Protein AF-0000000085037530 (afdb_homodimer)

InterPro domains:
  IPR004305 Thiaminase-2/PQQC [PF03070] (9-210)
  IPR016084 Haem oxygenase-like, multi-helical [G3DSA:1.20.910.10] (1-217)
  IPR016084 Haem oxygenase-like, multi-helical [SSF48613] (1-209)
  IPR027574 Thiaminase II [TIGR04306] (11-210)
  IPR050967 Thiamine Salvage Pathway TenA [PTHR43198] (5-213)

Structure (mmCIF, N/CA/C/O backbone):
data_AF-0000000085037530-model_v1
#
loop_
_entity.id
_entity.type
_entity.pdbx_description
1 polymer 'Aminopyrimidine aminohydrolase'
#
loop_
_atom_site.group_PDB
_atom_site.id
_atom_site.type_symbol
_atom_site.label_atom_id
_atom_site.label_alt_id
_atom_site.label_comp_id
_atom_site.label_asym_id
_atom_site.label_entity_id
_atom_site.label_seq_id
_atom_site.pdbx_PDB_ins_code
_atom_site.Cartn_x
_atom_site.Cartn_y
_atom_site.Cartn_z
_atom_site.occupancy
_atom_site.B_iso_or_equiv
_atom_site.auth_seq_id
_atom_site.auth_comp_id
_atom_site.auth_asym_id
_atom_site.auth_atom_id
_atom_site.pdbx_PDB_model_num
ATOM 1 N N . MET A 1 1 ? 1.239 -7.113 -28.234 1 93.56 1 MET A N 1
ATOM 2 C CA . MET A 1 1 ? 0.188 -7.316 -27.234 1 93.56 1 MET A CA 1
ATOM 3 C C . MET A 1 1 ? 0.595 -6.734 -25.891 1 93.56 1 MET A C 1
ATOM 5 O O . MET A 1 1 ? 1.781 -6.52 -25.625 1 93.56 1 MET A O 1
ATOM 9 N N . PHE A 1 2 ? -0.36 -6.344 -25.109 1 98.31 2 PHE A N 1
ATOM 10 C CA . PHE A 1 2 ? -0.114 -5.785 -23.797 1 98.31 2 PHE A CA 1
ATOM 11 C C . PHE A 1 2 ? 0.847 -6.668 -23 1 98.31 2 PHE A C 1
ATOM 13 O O . PHE A 1 2 ? 1.796 -6.172 -22.391 1 98.31 2 PHE A O 1
ATOM 20 N N . THR A 1 3 ? 0.614 -7.93 -23.016 1 98.31 3 THR A N 1
ATOM 21 C CA . THR A 1 3 ? 1.408 -8.836 -22.188 1 98.31 3 THR A CA 1
ATOM 22 C C . THR A 1 3 ? 2.861 -8.859 -22.656 1 98.31 3 THR A C 1
ATOM 24 O O . THR A 1 3 ? 3.777 -9.023 -21.844 1 98.31 3 THR A O 1
ATOM 27 N N . ASP A 1 4 ? 3.158 -8.727 -23.938 1 98.06 4 ASP A N 1
ATOM 28 C CA . ASP A 1 4 ? 4.523 -8.617 -24.438 1 98.06 4 ASP A CA 1
ATOM 29 C C . ASP A 1 4 ? 5.211 -7.367 -23.891 1 98.06 4 ASP A C 1
ATOM 31 O O . ASP A 1 4 ? 6.363 -7.43 -23.453 1 98.06 4 ASP A O 1
ATOM 35 N N . GLN A 1 5 ? 4.543 -6.324 -23.922 1 98.25 5 GLN A N 1
ATOM 36 C CA . GLN A 1 5 ? 5.07 -5.062 -23.406 1 98.25 5 GLN A CA 1
ATOM 37 C C . GLN A 1 5 ? 5.324 -5.145 -21.906 1 98.25 5 GLN A C 1
ATOM 39 O O . GLN A 1 5 ? 6.355 -4.668 -21.422 1 98.25 5 GLN A O 1
ATOM 44 N N . ALA A 1 6 ? 4.359 -5.73 -21.25 1 98.44 6 ALA A N 1
ATOM 45 C CA . ALA A 1 6 ? 4.449 -5.848 -19.797 1 98.44 6 ALA A CA 1
ATOM 46 C C . ALA A 1 6 ? 5.656 -6.691 -19.391 1 98.44 6 ALA A C 1
ATOM 48 O O . ALA A 1 6 ? 6.418 -6.301 -18.5 1 98.44 6 ALA A O 1
ATOM 49 N N . HIS A 1 7 ? 5.801 -7.812 -20.016 1 97.69 7 HIS A N 1
ATOM 50 C CA . HIS A 1 7 ? 6.926 -8.688 -19.703 1 97.69 7 HIS A CA 1
ATOM 51 C C . HIS A 1 7 ? 8.258 -8.008 -20 1 97.69 7 HIS A C 1
ATOM 53 O O . HIS A 1 7 ? 9.195 -8.102 -19.219 1 97.69 7 HIS A O 1
ATOM 59 N N . THR A 1 8 ? 8.359 -7.301 -21.094 1 97.69 8 THR A N 1
ATOM 60 C CA . THR A 1 8 ? 9.57 -6.59 -21.5 1 97.69 8 THR A CA 1
ATOM 61 C C . THR A 1 8 ? 9.891 -5.48 -20.5 1 97.69 8 THR A C 1
ATOM 63 O O . THR A 1 8 ? 11.055 -5.281 -20.141 1 97.69 8 THR A O 1
ATOM 66 N N . ALA A 1 9 ? 8.891 -4.871 -20 1 96.75 9 ALA A N 1
ATOM 67 C CA . ALA A 1 9 ? 9.062 -3.713 -19.141 1 96.75 9 ALA A CA 1
ATOM 68 C C . ALA A 1 9 ? 9.508 -4.137 -17.734 1 96.75 9 ALA A C 1
ATOM 70 O O . ALA A 1 9 ? 9.961 -3.311 -16.938 1 96.75 9 ALA A O 1
ATOM 71 N N . THR A 1 10 ? 9.406 -5.414 -17.391 1 97.81 10 THR A N 1
ATOM 72 C CA . THR A 1 10 ? 9.648 -5.832 -16.016 1 97.81 10 THR A CA 1
ATOM 73 C C . THR A 1 10 ? 10.727 -6.906 -15.953 1 97.81 10 THR A C 1
ATOM 75 O O . THR A 1 10 ? 10.758 -7.711 -15.016 1 97.81 10 THR A O 1
ATOM 78 N N . GLN A 1 11 ? 11.586 -6.949 -16.906 1 96.81 11 GLN A N 1
ATOM 79 C CA . GLN A 1 11 ? 12.625 -7.977 -16.984 1 96.81 11 GLN A CA 1
ATOM 80 C C . GLN A 1 11 ? 13.547 -7.914 -15.766 1 96.81 11 GLN A C 1
ATOM 82 O O . GLN A 1 11 ? 13.961 -8.953 -15.242 1 96.81 11 GLN A O 1
ATOM 87 N N . LYS A 1 12 ? 13.867 -6.746 -15.328 1 96.75 12 LYS A N 1
ATOM 88 C CA . LYS A 1 12 ? 14.789 -6.59 -14.203 1 96.75 12 LYS A CA 1
ATOM 89 C C . LYS A 1 12 ? 14.18 -7.148 -12.914 1 96.75 12 LYS A C 1
ATOM 91 O O . LYS A 1 12 ? 14.82 -7.941 -12.219 1 96.75 12 LYS A O 1
ATOM 96 N N . SER A 1 13 ? 12.969 -6.684 -12.602 1 97.5 13 SER A N 1
ATOM 97 C CA . SER A 1 13 ? 12.312 -7.184 -11.398 1 97.5 13 SER A CA 1
ATOM 98 C C . SER A 1 13 ? 12 -8.672 -11.516 1 97.5 13 SER A C 1
ATOM 100 O O . SER A 1 13 ? 12.062 -9.406 -10.523 1 97.5 13 SER A O 1
ATOM 102 N N . TRP A 1 14 ? 11.68 -9.102 -12.703 1 97.25 14 TRP A N 1
ATOM 103 C CA . TRP A 1 14 ? 11.406 -10.516 -12.961 1 97.25 14 TRP A CA 1
ATOM 104 C C . TRP A 1 14 ? 12.625 -11.375 -12.656 1 97.25 14 TRP A C 1
ATOM 106 O O . TRP A 1 14 ? 12.531 -12.359 -11.922 1 97.25 14 TRP A O 1
ATOM 116 N N . ALA A 1 15 ? 13.727 -10.977 -13.18 1 97.62 15 ALA A N 1
ATOM 117 C CA . ALA A 1 15 ? 14.977 -11.695 -12.953 1 97.62 15 ALA A CA 1
ATOM 118 C C . ALA A 1 15 ? 15.367 -11.656 -11.477 1 97.62 15 ALA A C 1
ATOM 120 O O . ALA A 1 15 ? 15.828 -12.664 -10.922 1 97.62 15 ALA A O 1
ATOM 121 N N . ALA A 1 16 ? 15.211 -10.484 -10.867 1 98.25 16 ALA A N 1
ATOM 122 C CA . ALA A 1 16 ? 15.523 -10.344 -9.445 1 98.25 16 ALA A CA 1
ATOM 123 C C . ALA A 1 16 ? 14.672 -11.289 -8.602 1 98.25 16 ALA A C 1
ATOM 125 O O . ALA A 1 16 ? 15.156 -11.875 -7.629 1 98.25 16 ALA A O 1
ATOM 126 N N . SER A 1 17 ? 13.438 -11.422 -8.969 1 98.19 17 SER A N 1
ATOM 127 C CA . SER A 1 17 ? 12.555 -12.336 -8.242 1 98.19 17 SER A CA 1
ATOM 128 C C . SER A 1 17 ? 12.977 -13.781 -8.43 1 98.19 17 SER A C 1
ATOM 130 O O . SER A 1 17 ? 13.062 -14.539 -7.457 1 98.19 17 SER A O 1
ATOM 132 N N . LYS A 1 18 ? 13.242 -14.18 -9.641 1 97.12 18 LYS A N 1
ATOM 133 C CA . LYS A 1 18 ? 13.609 -15.562 -9.945 1 97.12 18 LYS A CA 1
ATOM 134 C C . LYS A 1 18 ? 14.898 -15.961 -9.242 1 97.12 18 LYS A C 1
ATOM 136 O O . LYS A 1 18 ? 15.07 -17.125 -8.852 1 97.12 18 LYS A O 1
ATOM 141 N N . HIS A 1 19 ? 15.758 -14.984 -9.023 1 97.19 19 HIS A N 1
ATOM 142 C CA . HIS A 1 19 ? 17.062 -15.273 -8.445 1 97.19 19 HIS A CA 1
ATOM 143 C C . HIS A 1 19 ? 17.156 -14.758 -7.012 1 97.19 19 HIS A C 1
ATOM 145 O O . HIS A 1 19 ? 18.25 -14.641 -6.461 1 97.19 19 HIS A O 1
ATOM 151 N N . HIS A 1 20 ? 16.031 -14.359 -6.5 1 98.38 20 HIS A N 1
ATOM 152 C CA . HIS A 1 20 ? 16.016 -13.852 -5.137 1 98.38 20 HIS A CA 1
ATOM 153 C C . HIS A 1 20 ? 16.578 -14.875 -4.156 1 98.38 20 HIS A C 1
ATOM 155 O O . HIS A 1 20 ? 16.359 -16.078 -4.32 1 98.38 20 HIS A O 1
ATOM 161 N N . PRO A 1 21 ? 17.219 -14.445 -3.045 1 98.56 21 PRO A N 1
ATOM 162 C CA . PRO A 1 21 ? 17.797 -15.367 -2.057 1 98.56 21 PRO A CA 1
ATOM 163 C C . PRO A 1 21 ? 16.75 -16.344 -1.491 1 98.56 21 PRO A C 1
ATOM 165 O O . PRO A 1 21 ? 17.078 -17.5 -1.208 1 98.56 21 PRO A O 1
ATOM 168 N N . PHE A 1 22 ? 15.562 -15.906 -1.323 1 98.69 22 PHE A N 1
ATOM 169 C CA . PHE A 1 22 ? 14.508 -16.797 -0.841 1 98.69 22 PHE A CA 1
ATOM 170 C C . PHE A 1 22 ? 14.352 -18 -1.76 1 98.69 22 PHE A C 1
ATOM 172 O O . PHE A 1 22 ? 14.297 -19.141 -1.293 1 98.69 22 PHE A O 1
ATOM 179 N N . ILE A 1 23 ? 14.25 -17.734 -3.064 1 98.25 23 ILE A N 1
ATOM 180 C CA . ILE A 1 23 ? 14.062 -18.781 -4.066 1 98.25 23 ILE A CA 1
ATOM 181 C C . ILE A 1 23 ? 15.297 -19.672 -4.117 1 98.25 23 ILE A C 1
ATOM 183 O O . ILE A 1 23 ? 15.18 -20.891 -4.172 1 98.25 23 ILE A O 1
ATOM 187 N N . GLN A 1 24 ? 16.453 -19.062 -4.078 1 98.19 24 GLN A N 1
ATOM 188 C CA . GLN A 1 24 ? 17.688 -19.828 -4.117 1 98.19 24 GLN A CA 1
ATOM 189 C C . GLN A 1 24 ? 17.812 -20.75 -2.91 1 98.19 24 GLN A C 1
ATOM 191 O O . GLN A 1 24 ? 18.219 -21.906 -3.049 1 98.19 24 GLN A O 1
ATOM 196 N N . GLN A 1 25 ? 17.516 -20.203 -1.742 1 98.62 25 GLN A N 1
ATOM 197 C CA . GLN A 1 25 ? 17.594 -21 -0.522 1 98.62 25 GLN A CA 1
ATOM 198 C C . GLN A 1 25 ? 16.547 -22.109 -0.512 1 98.62 25 GLN A C 1
ATOM 200 O O . GLN A 1 25 ? 16.797 -23.203 0.002 1 98.62 25 GLN A O 1
ATOM 205 N N . LEU A 1 26 ? 15.359 -21.766 -1.024 1 98.19 26 LEU A N 1
ATOM 206 C CA . LEU A 1 26 ? 14.312 -22.781 -1.14 1 98.19 26 LEU A CA 1
ATOM 207 C C . LEU A 1 26 ? 14.789 -23.953 -1.993 1 98.19 26 LEU A C 1
ATOM 209 O O . LEU A 1 26 ? 14.672 -25.109 -1.581 1 98.19 26 LEU A O 1
ATOM 213 N N . GLN A 1 27 ? 15.328 -23.688 -3.131 1 97.56 27 GLN A N 1
ATOM 214 C CA . GLN A 1 27 ? 15.805 -24.719 -4.047 1 97.56 27 GLN A CA 1
ATOM 215 C C . GLN A 1 27 ? 16.953 -25.516 -3.438 1 97.56 27 GLN A C 1
ATOM 217 O O . GLN A 1 27 ? 17 -26.734 -3.545 1 97.56 27 GLN A O 1
ATOM 222 N N . ALA A 1 28 ? 17.875 -24.812 -2.795 1 98.06 28 ALA A N 1
ATOM 223 C CA . ALA A 1 28 ? 19.062 -25.422 -2.217 1 98.06 28 ALA A CA 1
ATOM 224 C C . ALA A 1 28 ? 18.719 -26.234 -0.967 1 98.06 28 ALA A C 1
ATOM 226 O O . ALA A 1 28 ? 19.516 -27.047 -0.504 1 98.06 28 ALA A O 1
ATOM 227 N N . GLY A 1 29 ? 17.547 -25.969 -0.461 1 98.25 29 GLY A N 1
ATOM 228 C CA . GLY A 1 29 ? 17.125 -26.641 0.75 1 98.25 29 GLY A CA 1
ATOM 229 C C . GLY A 1 29 ? 17.688 -26.016 2.014 1 98.25 29 GLY A C 1
ATOM 230 O O . GLY A 1 29 ? 17.719 -26.656 3.066 1 98.25 29 GLY A O 1
ATOM 231 N N . THR A 1 30 ? 18.125 -24.75 1.91 1 98.62 30 THR A N 1
ATOM 232 C CA . THR A 1 30 ? 18.766 -24.094 3.049 1 98.62 30 THR A CA 1
ATOM 233 C C . THR A 1 30 ? 17.859 -23.031 3.654 1 98.62 30 THR A C 1
ATOM 235 O O . THR A 1 30 ? 18.188 -22.438 4.68 1 98.62 30 THR A O 1
ATOM 238 N N . LEU A 1 31 ? 16.688 -22.797 3.084 1 98.56 31 LEU A N 1
ATOM 239 C CA . LEU A 1 31 ? 15.734 -21.844 3.643 1 98.56 31 LEU A CA 1
ATOM 240 C C . LEU A 1 31 ? 15.242 -22.312 5.008 1 98.56 31 LEU A C 1
ATOM 242 O O . LEU A 1 31 ? 14.719 -23.422 5.137 1 98.56 31 LEU A O 1
ATOM 246 N N . PRO A 1 32 ? 15.477 -21.484 6.031 1 98.38 32 PRO A N 1
ATOM 247 C CA . PRO A 1 32 ? 14.953 -21.906 7.332 1 98.38 32 PRO A CA 1
ATOM 248 C C . PRO A 1 32 ? 13.453 -22.203 7.301 1 98.38 32 PRO A C 1
ATOM 250 O O . PRO A 1 32 ? 12.688 -21.469 6.68 1 98.38 32 PRO A O 1
ATOM 253 N N . LEU A 1 33 ? 13.023 -23.203 7.992 1 97.31 33 LEU A N 1
ATOM 254 C CA . LEU A 1 33 ? 11.617 -23.609 8.016 1 97.31 33 LEU A CA 1
ATOM 255 C C . LEU A 1 33 ? 10.75 -22.484 8.594 1 97.31 33 LEU A C 1
ATOM 257 O O . LEU A 1 33 ? 9.609 -22.297 8.156 1 97.31 33 LEU A O 1
ATOM 261 N N . ALA A 1 34 ? 11.305 -21.812 9.57 1 97.56 34 ALA A N 1
ATOM 262 C CA . ALA A 1 34 ?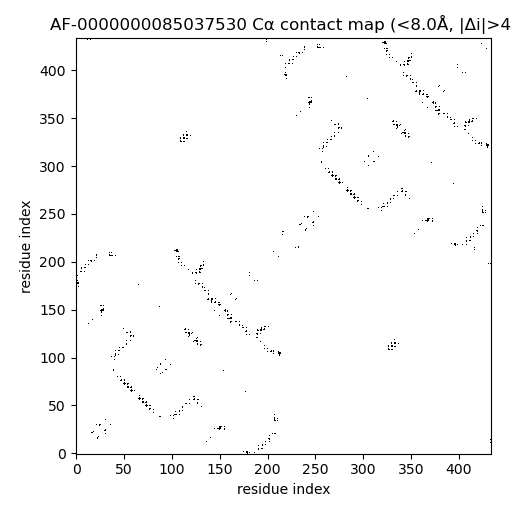 10.57 -20.703 10.18 1 97.56 34 ALA A CA 1
ATOM 263 C C . ALA A 1 34 ? 10.234 -19.625 9.148 1 97.56 34 ALA A C 1
ATOM 265 O O . ALA A 1 34 ? 9.164 -19.016 9.203 1 97.56 34 ALA A O 1
ATOM 266 N N . THR A 1 35 ? 11.117 -19.375 8.242 1 98.44 35 THR A N 1
ATOM 267 C CA . THR A 1 35 ? 10.898 -18.391 7.188 1 98.44 35 THR A CA 1
ATOM 268 C C . THR A 1 35 ? 9.852 -18.875 6.191 1 98.44 35 THR A C 1
ATOM 270 O O . THR A 1 35 ? 8.984 -18.109 5.762 1 98.44 35 THR A O 1
ATOM 273 N N . PHE A 1 36 ? 9.953 -20.156 5.898 1 98.06 36 PHE A N 1
ATOM 274 C CA . PHE A 1 36 ? 8.969 -20.734 4.992 1 98.06 36 PHE A CA 1
ATOM 275 C C . PHE A 1 36 ? 7.574 -20.688 5.602 1 98.06 36 PHE A C 1
ATOM 277 O O . PHE A 1 36 ? 6.602 -20.359 4.918 1 98.06 36 PHE A O 1
ATOM 284 N N . ARG A 1 37 ? 7.492 -21.016 6.855 1 97.12 37 ARG A N 1
ATOM 285 C CA . ARG A 1 37 ? 6.227 -20.938 7.574 1 97.12 37 ARG A CA 1
ATOM 286 C C . ARG A 1 37 ? 5.656 -19.516 7.523 1 97.12 37 ARG A C 1
ATOM 288 O O . ARG A 1 37 ? 4.473 -19.328 7.238 1 97.12 37 ARG A O 1
ATOM 295 N N . TYR A 1 38 ? 6.512 -18.578 7.82 1 98 38 TYR A N 1
ATOM 296 C CA . TYR A 1 38 ? 6.113 -17.188 7.777 1 98 38 TYR A CA 1
ATOM 297 C C . TYR A 1 38 ? 5.594 -16.812 6.391 1 98 38 TYR A C 1
ATOM 299 O O . TYR A 1 38 ? 4.543 -16.172 6.266 1 98 38 TYR A O 1
ATOM 307 N N . TYR A 1 39 ? 6.316 -17.25 5.375 1 98 39 TYR A N 1
ATOM 308 C CA . TYR A 1 39 ? 5.918 -16.984 3.996 1 98 39 TYR A CA 1
ATOM 309 C C . TYR A 1 39 ? 4.535 -17.562 3.713 1 98 39 TYR A C 1
ATOM 311 O O . TYR A 1 39 ? 3.684 -16.875 3.133 1 98 39 TYR A O 1
ATOM 319 N N . LEU A 1 40 ? 4.297 -18.734 4.113 1 97.12 40 LEU A N 1
ATOM 320 C CA . LEU A 1 40 ? 3.025 -19.406 3.842 1 97.12 40 LEU A CA 1
ATOM 321 C C . LEU A 1 40 ? 1.872 -18.672 4.52 1 97.12 40 LEU A C 1
ATOM 323 O O . LEU A 1 40 ? 0.786 -18.547 3.947 1 97.12 40 LEU A O 1
ATOM 327 N N . ILE A 1 41 ? 2.094 -18.25 5.742 1 97.19 41 ILE A N 1
ATOM 328 C CA . ILE A 1 41 ? 1.067 -17.5 6.457 1 97.19 41 ILE A CA 1
ATOM 329 C C . ILE A 1 41 ? 0.755 -16.203 5.707 1 97.19 41 ILE A C 1
ATOM 331 O O . ILE A 1 41 ? -0.413 -15.867 5.508 1 97.19 41 ILE A O 1
ATOM 335 N N . GLN A 1 42 ? 1.792 -15.484 5.262 1 97.88 42 GLN A N 1
ATOM 336 C CA . GLN A 1 42 ? 1.583 -14.25 4.516 1 97.88 42 GLN A CA 1
ATOM 337 C C . GLN A 1 42 ? 0.91 -14.523 3.174 1 97.88 42 GLN A C 1
ATOM 339 O O . GLN A 1 42 ? 0.051 -13.75 2.734 1 97.88 42 GLN A O 1
ATOM 344 N N . ASP A 1 43 ? 1.313 -15.617 2.529 1 96.5 43 ASP A N 1
ATOM 345 C CA . ASP A 1 43 ? 0.702 -16 1.261 1 96.5 43 ASP A CA 1
ATOM 346 C C . ASP A 1 43 ? -0.784 -16.312 1.437 1 96.5 43 ASP A C 1
ATOM 348 O O . ASP A 1 43 ? -1.594 -16 0.56 1 96.5 43 ASP A O 1
ATOM 352 N N . HIS A 1 44 ? -1.086 -16.875 2.535 1 95.31 44 HIS A N 1
ATOM 353 C CA . HIS A 1 44 ? -2.48 -17.141 2.877 1 95.31 44 HIS A CA 1
ATOM 354 C C . HIS A 1 44 ? -3.279 -15.836 2.939 1 95.31 44 HIS A C 1
ATOM 356 O O . HIS A 1 44 ? -4.355 -15.734 2.344 1 95.31 44 HIS A O 1
ATOM 362 N N . TYR A 1 45 ? -2.787 -14.844 3.617 1 96.56 45 TYR A N 1
ATOM 363 C CA . TYR A 1 45 ? -3.461 -13.555 3.703 1 96.56 45 TYR A CA 1
ATOM 364 C C . TYR A 1 45 ? -3.555 -12.898 2.33 1 96.56 45 TYR A C 1
ATOM 366 O O . TYR A 1 45 ? -4.598 -12.344 1.972 1 96.56 45 TYR A O 1
ATOM 374 N N . TYR A 1 46 ? -2.496 -12.984 1.602 1 97.31 46 TYR A N 1
ATOM 375 C CA . TYR A 1 46 ? -2.459 -12.398 0.266 1 97.31 46 TYR A CA 1
ATOM 376 C C . TYR A 1 46 ? -3.529 -13.016 -0.628 1 97.31 46 TYR A C 1
ATOM 378 O O . TYR A 1 46 ? -4.27 -12.297 -1.305 1 97.31 46 TYR A O 1
ATOM 386 N N . LEU A 1 47 ? -3.65 -14.32 -0.653 1 96.06 47 LEU A N 1
ATOM 387 C CA . LEU A 1 47 ? -4.543 -15.023 -1.563 1 96.06 47 LEU A CA 1
ATOM 388 C C . LEU A 1 47 ? -6.004 -14.789 -1.187 1 96.06 47 LEU A C 1
ATOM 390 O O . LEU A 1 47 ? -6.879 -14.781 -2.055 1 96.06 47 LEU A O 1
ATOM 394 N N . GLN A 1 48 ? -6.262 -14.555 0.086 1 95.44 48 GLN A N 1
ATOM 395 C CA . GLN A 1 48 ? -7.613 -14.18 0.489 1 95.44 48 GLN A CA 1
ATOM 396 C C . GLN A 1 48 ? -8.016 -12.844 -0.141 1 95.44 48 GLN A C 1
ATOM 398 O O . GLN A 1 48 ? -9.109 -12.727 -0.696 1 95.44 48 GLN A O 1
ATOM 403 N N . GLU A 1 49 ? -7.133 -11.891 -0.008 1 97.5 49 GLU A N 1
ATOM 404 C CA . GLU A 1 49 ? -7.402 -10.594 -0.621 1 97.5 49 GLU A CA 1
ATOM 405 C C . GLU A 1 49 ? -7.418 -10.695 -2.145 1 97.5 49 GLU A C 1
ATOM 407 O O . GLU A 1 49 ? -8.211 -10.031 -2.809 1 97.5 49 GLU A O 1
ATOM 412 N N . PHE A 1 50 ? -6.539 -11.523 -2.654 1 97.62 50 PHE A N 1
ATOM 413 C CA . PHE A 1 50 ? -6.438 -11.797 -4.086 1 97.62 50 PHE A CA 1
ATOM 414 C C . PHE A 1 50 ? -7.77 -12.273 -4.645 1 97.62 50 PHE A C 1
ATOM 416 O O . PHE A 1 50 ? -8.242 -11.766 -5.656 1 97.62 50 PHE A O 1
ATOM 423 N N . ALA A 1 51 ? -8.383 -13.148 -3.994 1 97.38 51 ALA A N 1
ATOM 424 C CA . ALA A 1 51 ? -9.68 -13.68 -4.398 1 97.38 51 ALA A CA 1
ATOM 425 C C . ALA A 1 51 ? -10.758 -12.602 -4.316 1 97.38 51 ALA A C 1
ATOM 427 O O . ALA A 1 51 ? -11.602 -12.484 -5.211 1 97.38 51 ALA A O 1
ATOM 428 N N . LYS A 1 52 ? -10.734 -11.836 -3.262 1 97.75 52 LYS A N 1
ATOM 429 C CA . LYS A 1 52 ? -11.711 -10.766 -3.096 1 97.75 52 LYS A CA 1
ATOM 430 C C . LYS A 1 52 ? -11.633 -9.766 -4.246 1 97.75 52 LYS A C 1
ATOM 432 O O . LYS A 1 52 ? -12.664 -9.32 -4.758 1 97.75 52 LYS A O 1
ATOM 437 N N . VAL A 1 53 ? -10.438 -9.43 -4.629 1 98.56 53 VAL A N 1
ATOM 438 C CA . VAL A 1 53 ? -10.258 -8.469 -5.707 1 98.56 53 VAL A CA 1
ATOM 439 C C . VAL A 1 53 ? -10.789 -9.039 -7.016 1 98.56 53 VAL A C 1
ATOM 441 O O . VAL A 1 53 ? -11.352 -8.312 -7.84 1 98.56 53 VAL A O 1
ATOM 444 N N . HIS A 1 54 ? -10.641 -10.359 -7.211 1 98.56 54 HIS A N 1
ATOM 445 C CA . HIS A 1 54 ? -11.242 -11.008 -8.367 1 98.56 54 HIS A CA 1
ATOM 446 C C . HIS A 1 54 ? -12.758 -10.805 -8.383 1 98.56 54 HIS A C 1
ATOM 448 O O . HIS A 1 54 ? -13.328 -10.414 -9.406 1 98.56 54 HIS A O 1
ATOM 454 N N . ASP A 1 55 ? -13.336 -11.031 -7.266 1 98.5 55 ASP A N 1
ATOM 455 C CA . ASP A 1 55 ? -14.781 -10.906 -7.18 1 98.5 55 ASP A CA 1
ATOM 456 C C . ASP A 1 55 ? -15.227 -9.461 -7.426 1 98.5 55 ASP A C 1
ATOM 458 O O . ASP A 1 55 ? -16.172 -9.219 -8.172 1 98.5 55 ASP A O 1
ATOM 462 N N . LEU A 1 56 ? -14.547 -8.562 -6.824 1 98.38 56 LEU A N 1
ATOM 463 C CA . LEU A 1 56 ? -14.898 -7.156 -6.973 1 98.38 56 LEU A CA 1
ATOM 464 C C . LEU A 1 56 ? -14.703 -6.695 -8.414 1 98.38 56 LEU A C 1
ATOM 466 O O . LEU A 1 56 ? -15.5 -5.91 -8.93 1 98.38 56 LEU A O 1
ATOM 470 N N . ALA A 1 57 ? -13.641 -7.137 -9.016 1 98.62 57 ALA A N 1
ATOM 471 C CA . ALA A 1 57 ? -13.391 -6.797 -10.414 1 98.62 57 ALA A CA 1
ATOM 472 C C . ALA A 1 57 ? -14.484 -7.355 -11.32 1 98.62 57 ALA A C 1
ATOM 474 O O . ALA A 1 57 ? -14.891 -6.703 -12.281 1 98.62 57 ALA A O 1
ATOM 475 N N . ALA A 1 58 ? -14.922 -8.578 -11.008 1 98.69 58 ALA A N 1
ATOM 476 C CA . ALA A 1 58 ? -16.031 -9.164 -11.75 1 98.69 58 ALA A CA 1
ATOM 477 C C . ALA A 1 58 ? -17.297 -8.336 -11.594 1 98.69 58 ALA A C 1
ATOM 479 O O . ALA A 1 58 ? -18.016 -8.102 -12.562 1 98.69 58 ALA A O 1
ATOM 480 N N . ASP A 1 59 ? -17.562 -7.859 -10.422 1 98.19 59 ASP A N 1
ATOM 481 C CA . ASP A 1 59 ? -18.734 -7.047 -10.133 1 98.19 59 ASP A CA 1
ATOM 482 C C . ASP A 1 59 ? -18.734 -5.754 -10.945 1 98.19 59 ASP A C 1
ATOM 484 O O . ASP A 1 59 ? -19.781 -5.234 -11.305 1 98.19 59 ASP A O 1
ATOM 488 N N . GLN A 1 60 ? -17.594 -5.289 -11.258 1 96.88 60 GLN A N 1
ATOM 489 C CA . GLN A 1 60 ? -17.484 -3.986 -11.906 1 96.88 60 GLN A CA 1
ATOM 490 C C . GLN A 1 60 ? -17.453 -4.121 -13.422 1 96.88 60 GLN A C 1
ATOM 492 O O . GLN A 1 60 ? -17.625 -3.137 -14.148 1 96.88 60 GLN A O 1
ATOM 497 N N . SER A 1 61 ? -17.188 -5.293 -13.883 1 97.56 61 SER A N 1
ATOM 498 C CA . SER A 1 61 ? -17.047 -5.504 -15.32 1 97.56 61 SER A CA 1
ATOM 499 C C . SER A 1 61 ? -18.422 -5.629 -15.992 1 97.56 61 SER A C 1
ATOM 501 O O . SER A 1 61 ? -19.391 -6.066 -15.367 1 97.56 61 SER A O 1
ATOM 503 N N . GLN A 1 62 ? -18.484 -5.254 -17.25 1 96.25 62 GLN A N 1
ATOM 504 C CA . GLN A 1 62 ? -19.703 -5.414 -18.047 1 96.25 62 GLN A CA 1
ATOM 505 C C . GLN A 1 62 ? -19.5 -6.457 -19.156 1 96.25 62 GLN A C 1
ATOM 507 O O . GLN A 1 62 ? -20.406 -6.715 -19.938 1 96.25 62 GLN A O 1
ATOM 512 N N . GLN A 1 63 ? -18.391 -7.07 -19.219 1 96.81 63 GLN A N 1
ATOM 513 C CA . GLN A 1 63 ? -18.078 -8.055 -20.25 1 96.81 63 GLN A CA 1
ATOM 514 C C . GLN A 1 63 ? -18.25 -9.477 -19.719 1 96.81 63 GLN A C 1
ATOM 516 O O . GLN A 1 63 ? -17.5 -9.93 -18.859 1 96.81 63 GLN A O 1
ATOM 521 N N . PRO A 1 64 ? -19.109 -10.211 -20.328 1 97.12 64 PRO A N 1
ATOM 522 C CA . PRO A 1 64 ? -19.453 -11.531 -19.797 1 97.12 64 PRO A CA 1
ATOM 523 C C . PRO A 1 64 ? -18.25 -12.461 -19.703 1 97.12 64 PRO A C 1
ATOM 525 O O . PRO A 1 64 ? -18.109 -13.195 -18.719 1 97.12 64 PRO A O 1
ATOM 528 N N . GLN A 1 65 ? -17.422 -12.477 -20.641 1 96.25 65 GLN A N 1
ATOM 529 C CA . GLN A 1 65 ? -16.25 -13.344 -20.625 1 96.25 65 GLN A CA 1
ATOM 530 C C . GLN A 1 65 ? -15.32 -12.984 -19.484 1 96.25 65 GLN A C 1
ATOM 532 O O . GLN A 1 65 ? -14.758 -13.875 -18.828 1 96.25 65 GLN A O 1
ATOM 537 N N . VAL A 1 66 ? -15.156 -11.672 -19.281 1 97.69 66 VAL A N 1
ATOM 538 C CA . VAL A 1 66 ? -14.305 -11.188 -18.203 1 97.69 66 VAL A CA 1
ATOM 539 C C . VAL A 1 66 ? -14.906 -11.578 -16.844 1 97.69 66 VAL A C 1
ATOM 541 O O . VAL A 1 66 ? -14.203 -12.102 -15.984 1 97.69 66 VAL A O 1
ATOM 544 N N . ILE A 1 67 ? -16.203 -11.375 -16.719 1 98.44 67 ILE A N 1
ATOM 545 C CA . ILE A 1 67 ? -16.906 -11.688 -15.492 1 98.44 67 ILE A CA 1
ATOM 546 C C . ILE A 1 67 ? -16.766 -13.172 -15.172 1 98.44 67 ILE A C 1
ATOM 548 O O . ILE A 1 67 ? -16.391 -13.547 -14.062 1 98.44 67 ILE A O 1
ATOM 552 N N . ALA A 1 68 ? -16.969 -14.008 -16.172 1 97.88 68 ALA A N 1
ATOM 553 C CA . ALA A 1 68 ? -16.953 -15.453 -15.984 1 97.88 68 ALA A CA 1
ATOM 554 C C . ALA A 1 68 ? -15.562 -15.93 -15.555 1 97.88 68 ALA A C 1
ATOM 556 O O . ALA A 1 68 ? -15.438 -16.734 -14.633 1 97.88 68 ALA A O 1
ATOM 557 N N . GLN A 1 69 ? -14.57 -15.438 -16.156 1 97.06 69 GLN A N 1
ATOM 558 C CA . GLN A 1 69 ? -13.219 -15.875 -15.844 1 97.06 69 GLN A CA 1
ATOM 559 C C . GLN A 1 69 ? -12.797 -15.398 -14.453 1 97.06 69 GLN A C 1
ATOM 561 O O . GLN A 1 69 ? -12.18 -16.156 -13.695 1 97.06 69 GLN A O 1
ATOM 566 N N . LEU A 1 70 ? -13.094 -14.148 -14.141 1 98.19 70 LEU A N 1
ATOM 567 C CA . LEU A 1 70 ? -12.734 -13.617 -12.836 1 98.19 70 LEU A CA 1
ATOM 568 C C . LEU A 1 70 ? -13.43 -14.391 -11.719 1 98.19 70 LEU A C 1
ATOM 570 O O . LEU A 1 70 ? -12.828 -14.688 -10.688 1 98.19 70 LEU A O 1
ATOM 574 N N . ARG A 1 71 ? -14.648 -14.734 -11.93 1 98.25 71 ARG A N 1
ATOM 575 C CA . ARG A 1 71 ? -15.391 -15.508 -10.938 1 98.25 71 ARG A CA 1
ATOM 576 C C . ARG A 1 71 ? -14.82 -16.922 -10.805 1 98.25 71 ARG A C 1
ATOM 578 O O . ARG A 1 71 ? -14.688 -17.438 -9.695 1 98.25 71 ARG A O 1
ATOM 585 N N . ALA A 1 72 ? -14.539 -17.516 -11.922 1 96.38 72 ALA A N 1
ATOM 586 C CA . ALA A 1 72 ? -13.945 -18.859 -11.898 1 96.38 72 ALA A CA 1
ATOM 587 C C . ALA A 1 72 ? -12.602 -18.844 -11.172 1 96.38 72 ALA A C 1
ATOM 589 O O . ALA A 1 72 ? -12.305 -19.734 -10.383 1 96.38 72 ALA A O 1
ATOM 590 N N . ASN A 1 73 ? -11.789 -17.828 -11.453 1 95.62 73 ASN A N 1
ATOM 591 C CA . ASN A 1 73 ? -10.5 -17.672 -10.781 1 95.62 73 ASN A CA 1
ATOM 592 C C . ASN A 1 73 ? -10.672 -17.547 -9.266 1 95.62 73 ASN A C 1
ATOM 594 O O . ASN A 1 73 ? -9.961 -18.188 -8.5 1 95.62 73 ASN A O 1
ATOM 598 N N . ALA A 1 74 ? -11.617 -16.656 -8.875 1 96.69 74 ALA A N 1
ATOM 599 C CA . ALA A 1 74 ? -11.875 -16.453 -7.449 1 96.69 74 ALA A CA 1
ATOM 600 C C . ALA A 1 74 ? -12.266 -17.766 -6.77 1 96.69 74 ALA A C 1
ATOM 602 O O . ALA A 1 74 ? -11.789 -18.078 -5.68 1 96.69 74 ALA A O 1
ATOM 603 N N . ALA A 1 75 ? -13.094 -18.562 -7.43 1 95.12 75 ALA A N 1
ATOM 604 C CA . ALA A 1 75 ? -13.555 -19.844 -6.891 1 95.12 75 ALA A CA 1
ATOM 605 C C . ALA A 1 75 ? -12.391 -20.828 -6.758 1 95.12 75 ALA A C 1
ATOM 607 O O . ALA A 1 75 ? -12.297 -21.562 -5.77 1 95.12 75 ALA A O 1
ATOM 608 N N . GLN A 1 76 ? -11.586 -20.844 -7.688 1 92.06 76 GLN A N 1
ATOM 609 C CA . GLN A 1 76 ? -10.43 -21.719 -7.668 1 92.06 76 GLN A CA 1
ATOM 610 C C . GLN A 1 76 ? -9.469 -21.344 -6.547 1 92.06 76 GLN A C 1
ATOM 612 O O . GLN A 1 76 ? -8.906 -22.219 -5.883 1 92.06 76 GLN A O 1
ATOM 617 N N . LEU A 1 77 ? -9.25 -20.062 -6.402 1 91.62 77 LEU A N 1
ATOM 618 C CA . LEU A 1 77 ? -8.375 -19.562 -5.344 1 91.62 77 LEU A CA 1
ATOM 619 C C . LEU A 1 77 ? -8.898 -19.969 -3.971 1 91.62 77 LEU A C 1
ATOM 621 O O . LEU A 1 77 ? -8.133 -20.391 -3.105 1 91.62 77 LEU A O 1
ATOM 625 N N . ARG A 1 78 ? -10.125 -19.875 -3.779 1 91.75 78 ARG A N 1
ATOM 626 C CA . ARG A 1 78 ? -10.734 -20.266 -2.512 1 91.75 78 ARG A CA 1
ATOM 627 C C . ARG A 1 78 ? -10.625 -21.766 -2.287 1 91.75 78 ARG A C 1
ATOM 629 O O . ARG A 1 78 ? -10.328 -22.219 -1.179 1 91.75 78 ARG A O 1
ATOM 636 N N . ALA A 1 79 ? -10.828 -22.531 -3.283 1 87.06 79 ALA A N 1
ATOM 637 C CA . ALA A 1 79 ? -10.688 -23.984 -3.195 1 87.06 79 ALA A CA 1
ATOM 638 C C . ALA A 1 79 ? -9.242 -24.375 -2.926 1 87.06 79 ALA A C 1
ATOM 640 O O . ALA A 1 79 ? -8.977 -25.328 -2.188 1 87.06 79 ALA A O 1
ATOM 641 N N . GLY A 1 80 ? -8.359 -23.625 -3.559 1 84.5 80 GLY A N 1
ATOM 642 C CA . GLY A 1 80 ? -6.941 -23.875 -3.361 1 84.5 80 GLY A CA 1
ATOM 643 C C . GLY A 1 80 ? -6.477 -23.578 -1.947 1 84.5 80 GLY A C 1
ATOM 644 O O . GLY A 1 80 ? -5.539 -24.203 -1.455 1 84.5 80 GLY A O 1
ATOM 645 N N . GLU A 1 81 ? -7.039 -22.547 -1.369 1 79.94 81 GLU A N 1
ATOM 646 C CA . GLU A 1 81 ? -6.715 -22.219 0.018 1 79.94 81 GLU A CA 1
ATOM 647 C C . GLU A 1 81 ? -6.965 -23.422 0.933 1 79.94 81 GLU A C 1
ATOM 649 O O . GLU A 1 81 ? -6.195 -23.672 1.861 1 79.94 81 GLU A O 1
ATOM 654 N N . MET A 1 82 ? -7.91 -24.078 0.654 1 78.94 82 MET A N 1
ATOM 655 C CA . MET A 1 82 ? -8.211 -25.281 1.429 1 78.94 82 MET A CA 1
ATOM 656 C C . MET A 1 82 ? -7.117 -26.328 1.259 1 78.94 82 MET A C 1
ATOM 658 O O . MET A 1 82 ? -6.711 -26.969 2.229 1 78.94 82 MET A O 1
ATOM 662 N N . ALA A 1 83 ? -6.688 -26.422 0.086 1 76.69 83 ALA A N 1
ATOM 663 C CA . ALA A 1 83 ? -5.629 -27.375 -0.206 1 76.69 83 ALA A CA 1
ATOM 664 C C . ALA A 1 83 ? -4.32 -26.984 0.477 1 76.69 83 ALA A C 1
ATOM 666 O O . ALA A 1 83 ? -3.602 -27.844 0.995 1 76.69 83 ALA A O 1
ATOM 667 N N . VAL A 1 84 ? -4.051 -25.766 0.503 1 77.88 84 VAL A N 1
ATOM 668 C CA . VAL A 1 84 ? -2.855 -25.25 1.161 1 77.88 84 VAL A CA 1
ATOM 669 C C . VAL A 1 84 ? -2.92 -25.547 2.658 1 77.88 84 VAL A C 1
ATOM 671 O O . VAL A 1 84 ? -1.94 -26 3.25 1 77.88 84 VAL A O 1
ATOM 674 N N . ARG A 1 85 ? -3.99 -25.266 3.215 1 81.44 85 ARG A N 1
ATOM 675 C CA . ARG A 1 85 ? -4.164 -25.5 4.645 1 81.44 85 ARG A CA 1
ATOM 676 C C . ARG A 1 85 ? -4.023 -26.984 4.973 1 81.44 85 ARG A C 1
ATOM 678 O O . ARG A 1 85 ? -3.311 -27.344 5.91 1 81.44 85 ARG A O 1
ATOM 685 N N . GLN A 1 86 ? -4.727 -27.781 4.27 1 81.25 86 GLN A N 1
ATOM 686 C CA . GLN A 1 86 ? -4.691 -29.219 4.512 1 81.25 86 GLN A CA 1
ATOM 687 C C . GLN A 1 86 ? -3.312 -29.781 4.211 1 81.25 86 GLN A C 1
ATOM 689 O O . GLN A 1 86 ? -2.906 -30.781 4.816 1 81.25 86 GLN A O 1
ATOM 694 N N . GLY A 1 87 ? -2.643 -29.141 3.484 1 88.81 87 GLY A N 1
ATOM 695 C CA . GLY A 1 87 ? -1.307 -29.594 3.113 1 88.81 87 GLY A CA 1
ATOM 696 C C . GLY A 1 87 ? -0.212 -28.922 3.926 1 88.81 87 GLY A C 1
ATOM 697 O O . GLY A 1 87 ? 0.13 -29.391 5.016 1 88.81 87 GLY A O 1
ATOM 698 N N . PHE A 1 88 ? 0.118 -27.812 3.504 1 92.12 88 PHE A N 1
ATOM 699 C CA . PHE A 1 88 ? 1.291 -27.125 4.047 1 92.12 88 PHE A CA 1
ATOM 700 C C . PHE A 1 88 ? 1.074 -26.766 5.512 1 92.12 88 PHE A C 1
ATOM 702 O O . PHE A 1 88 ? 1.95 -26.984 6.348 1 92.12 88 PHE A O 1
ATOM 709 N N . PHE A 1 89 ? -0.038 -26.156 5.867 1 93.38 89 PHE A N 1
ATOM 710 C CA . PHE A 1 89 ? -0.293 -25.734 7.242 1 93.38 89 PHE A CA 1
ATOM 711 C C . PHE A 1 89 ? -0.32 -26.938 8.18 1 93.38 89 PHE A C 1
ATOM 713 O O . PHE A 1 89 ? 0.236 -26.891 9.281 1 93.38 89 PHE A O 1
ATOM 720 N N . GLN A 1 90 ? -0.951 -27.984 7.742 1 93.12 90 GLN A N 1
ATOM 721 C CA . GLN A 1 90 ? -1.004 -29.188 8.562 1 93.12 90 GLN A CA 1
ATOM 722 C C . GLN A 1 90 ? 0.39 -29.766 8.773 1 93.12 90 GLN A C 1
ATOM 724 O O . GLN A 1 90 ? 0.768 -30.094 9.898 1 93.12 90 GLN A O 1
ATOM 729 N N . GLU A 1 91 ? 1.116 -29.906 7.75 1 92.62 91 GLU A N 1
ATOM 730 C CA . GLU A 1 91 ? 2.453 -30.5 7.812 1 92.62 91 GLU A CA 1
ATOM 731 C C . GLU A 1 91 ? 3.369 -29.688 8.719 1 92.62 91 GLU A C 1
ATOM 733 O O . GLU A 1 91 ? 4.219 -30.234 9.414 1 92.62 91 GLU A O 1
ATOM 738 N N . LEU A 1 92 ? 3.162 -28.406 8.703 1 95.19 92 LEU A N 1
ATOM 739 C CA . LEU A 1 92 ? 4.035 -27.531 9.469 1 95.19 92 LEU A CA 1
ATOM 740 C C . LEU A 1 92 ? 3.396 -27.156 10.805 1 95.19 92 LEU A C 1
ATOM 742 O O . LEU A 1 92 ? 3.918 -26.312 11.531 1 95.19 92 LEU A O 1
ATOM 746 N N . ALA A 1 93 ? 2.236 -27.625 11.102 1 95.38 93 ALA A N 1
ATOM 747 C CA . ALA A 1 93 ? 1.506 -27.406 12.344 1 95.38 93 ALA A CA 1
ATOM 748 C C . ALA A 1 93 ? 1.223 -25.906 12.547 1 95.38 93 ALA A C 1
ATOM 750 O O . ALA A 1 93 ? 1.433 -25.375 13.633 1 95.38 93 ALA A O 1
ATOM 751 N N . ILE A 1 94 ? 0.887 -25.297 11.508 1 95.94 94 ILE A N 1
ATOM 752 C CA . ILE A 1 94 ? 0.435 -23.906 11.586 1 95.94 94 ILE A CA 1
ATOM 753 C C . ILE A 1 94 ? -1.021 -23.875 12.047 1 95.94 94 ILE A C 1
ATOM 755 O O . ILE A 1 94 ? -1.907 -24.391 11.367 1 95.94 94 ILE A O 1
ATOM 759 N N . THR A 1 95 ? -1.269 -23.203 13.109 1 94.75 95 THR A N 1
ATOM 760 C CA . THR A 1 95 ? -2.592 -23.172 13.719 1 94.75 95 THR A CA 1
ATOM 761 C C . THR A 1 95 ? -3.246 -21.812 13.539 1 94.75 95 THR A C 1
ATOM 763 O O . THR A 1 95 ? -2.604 -20.859 13.078 1 94.75 95 THR A O 1
ATOM 766 N N . ASP A 1 96 ? -4.508 -21.781 13.93 1 93.5 96 ASP A N 1
ATOM 767 C CA . ASP A 1 96 ? -5.215 -20.5 13.914 1 93.5 96 ASP A CA 1
ATOM 768 C C . ASP A 1 96 ? -4.559 -19.5 14.867 1 93.5 96 ASP A C 1
ATOM 770 O O . ASP A 1 96 ? -4.562 -18.297 14.609 1 93.5 96 ASP A O 1
ATOM 774 N N . ASP A 1 97 ? -4.043 -20 15.898 1 95.69 97 ASP A N 1
ATOM 775 C CA . ASP A 1 97 ? -3.318 -19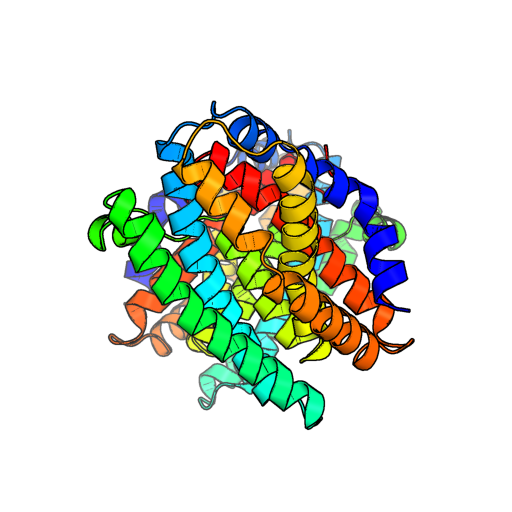.125 16.828 1 95.69 97 ASP A CA 1
ATOM 776 C C . ASP A 1 97 ? -2.074 -18.531 16.172 1 95.69 97 ASP A C 1
ATOM 778 O O . ASP A 1 97 ? -1.729 -17.375 16.422 1 95.69 97 ASP A O 1
ATOM 782 N N . ASP A 1 98 ? -1.418 -19.359 15.383 1 95.31 98 ASP A N 1
ATOM 783 C CA . ASP A 1 98 ? -0.261 -18.859 14.641 1 95.31 98 ASP A CA 1
ATOM 784 C C . ASP A 1 98 ? -0.664 -17.766 13.656 1 95.31 98 ASP A C 1
ATOM 786 O O . ASP A 1 98 ? 0.043 -16.766 13.508 1 95.31 98 ASP A O 1
ATOM 790 N N . LEU A 1 99 ? -1.782 -18.047 12.984 1 94.62 99 LEU A N 1
ATOM 791 C CA . LEU A 1 99 ? -2.303 -17.047 12.062 1 94.62 99 LEU A CA 1
ATOM 792 C C . LEU A 1 99 ? -2.623 -15.75 12.789 1 94.62 99 LEU A C 1
ATOM 794 O O . LEU A 1 99 ? -2.258 -14.664 12.328 1 94.62 99 LEU A O 1
ATOM 798 N N . ALA A 1 100 ? -3.23 -15.812 13.922 1 93.94 100 ALA A N 1
ATOM 799 C CA . ALA A 1 100 ? -3.607 -14.641 14.703 1 93.94 100 ALA A CA 1
ATOM 800 C C . ALA A 1 100 ? -2.373 -13.906 15.211 1 93.94 100 ALA A C 1
ATOM 802 O O . ALA A 1 100 ? -2.377 -12.672 15.312 1 93.94 100 ALA A O 1
ATOM 803 N N . ALA A 1 101 ? -1.295 -14.609 15.438 1 95.25 101 ALA A N 1
ATOM 804 C CA . ALA A 1 101 ? -0.076 -14.047 16.016 1 95.25 101 ALA A CA 1
ATOM 805 C C . ALA A 1 101 ? 0.815 -13.445 14.93 1 95.25 101 ALA A C 1
ATOM 807 O O . ALA A 1 101 ? 1.783 -12.742 15.227 1 95.25 101 ALA A O 1
ATOM 808 N N . THR A 1 102 ? 0.472 -13.695 13.656 1 96.44 102 THR A N 1
ATOM 809 C CA . THR A 1 102 ? 1.245 -13.211 12.523 1 96.44 102 THR A CA 1
ATOM 810 C C . THR A 1 102 ? 0.355 -12.43 11.555 1 96.44 102 THR A C 1
ATOM 812 O O . THR A 1 102 ? 0.071 -12.891 10.453 1 96.44 102 THR A O 1
ATOM 815 N N . PRO A 1 103 ? 0.029 -11.305 11.969 1 96.69 103 PRO A N 1
ATOM 816 C CA . PRO A 1 103 ? -0.832 -10.523 11.078 1 96.69 103 PRO A CA 1
ATOM 817 C C . PRO A 1 103 ? -0.191 -10.266 9.719 1 96.69 103 PRO A C 1
ATOM 819 O O . PRO A 1 103 ? 1.018 -10.453 9.555 1 96.69 103 PRO A O 1
ATOM 822 N N . MET A 1 104 ? -1.015 -9.906 8.789 1 98.19 104 MET A N 1
ATOM 823 C CA . MET A 1 104 ? -0.504 -9.531 7.477 1 98.19 104 MET A CA 1
ATOM 824 C C . MET A 1 104 ? 0.597 -8.484 7.602 1 98.19 104 MET A C 1
ATOM 826 O O . MET A 1 104 ? 0.419 -7.465 8.273 1 98.19 104 MET A O 1
ATOM 830 N N . ALA A 1 105 ? 1.729 -8.719 6.969 1 98.56 105 ALA A N 1
ATOM 831 C CA . ALA A 1 105 ? 2.914 -7.871 7.066 1 98.56 105 ALA A CA 1
ATOM 832 C C . ALA A 1 105 ? 2.754 -6.605 6.23 1 98.56 105 ALA A C 1
ATOM 834 O O . ALA A 1 105 ? 1.912 -6.555 5.332 1 98.56 105 ALA A O 1
ATOM 835 N N . PRO A 1 106 ? 3.535 -5.637 6.457 1 98.12 106 PRO A N 1
ATOM 836 C CA . PRO A 1 106 ? 3.42 -4.352 5.762 1 98.12 106 PRO A CA 1
ATOM 837 C C . PRO A 1 106 ? 3.518 -4.488 4.246 1 98.12 106 PRO A C 1
ATOM 839 O O . PRO A 1 106 ? 2.695 -3.926 3.516 1 98.12 106 PRO A O 1
ATOM 842 N N . SER A 1 107 ? 4.449 -5.277 3.756 1 98.25 107 SER A N 1
ATOM 843 C CA . SER A 1 107 ? 4.625 -5.406 2.312 1 98.25 107 SER A CA 1
ATOM 844 C C . SER A 1 107 ? 3.459 -6.16 1.68 1 98.25 107 SER A C 1
ATOM 846 O O . SER A 1 107 ? 3.018 -5.82 0.58 1 98.25 107 SER A O 1
ATOM 848 N N . ALA A 1 108 ? 2.973 -7.184 2.393 1 98.62 108 ALA A N 1
ATOM 849 C CA . ALA A 1 108 ? 1.803 -7.902 1.902 1 98.62 108 ALA A CA 1
ATOM 850 C C . ALA A 1 108 ? 0.569 -7.004 1.892 1 98.62 108 ALA A C 1
ATOM 852 O O . ALA A 1 108 ? -0.203 -7.012 0.93 1 98.62 108 ALA A O 1
ATOM 853 N N . TYR A 1 109 ? 0.431 -6.262 2.916 1 98.75 109 TYR A N 1
ATOM 854 C CA . TYR A 1 109 ? -0.688 -5.332 3.01 1 98.75 109 TYR A CA 1
ATOM 855 C C . TYR A 1 109 ? -0.617 -4.281 1.91 1 98.75 109 TYR A C 1
ATOM 857 O O . TYR A 1 109 ? -1.628 -3.967 1.276 1 98.75 109 TYR A O 1
ATOM 865 N N . ALA A 1 110 ? 0.578 -3.732 1.727 1 98.81 110 ALA A N 1
ATOM 866 C CA . ALA A 1 110 ? 0.768 -2.721 0.69 1 98.81 110 ALA A CA 1
ATOM 867 C C . ALA A 1 110 ? 0.469 -3.289 -0.694 1 98.81 110 ALA A C 1
ATOM 869 O O . ALA A 1 110 ? -0.175 -2.633 -1.516 1 98.81 110 ALA A O 1
ATOM 870 N N . TYR A 1 111 ? 0.906 -4.496 -0.932 1 98.88 111 TYR A N 1
ATOM 871 C CA . TYR A 1 111 ? 0.674 -5.156 -2.213 1 98.88 111 TYR A CA 1
ATOM 872 C C . TYR A 1 111 ? -0.818 -5.332 -2.473 1 98.88 111 TYR A C 1
ATOM 874 O O . TYR A 1 111 ? -1.316 -4.961 -3.539 1 98.88 111 TYR A O 1
ATOM 882 N N . THR A 1 112 ? -1.517 -5.852 -1.472 1 98.81 112 THR A N 1
ATOM 883 C CA . THR A 1 112 ? -2.945 -6.074 -1.673 1 98.81 112 THR A CA 1
ATOM 884 C C . THR A 1 112 ? -3.693 -4.746 -1.739 1 98.81 112 THR A C 1
ATOM 886 O O . THR A 1 112 ? -4.695 -4.625 -2.447 1 98.81 112 THR A O 1
ATOM 889 N N . SER A 1 113 ? -3.191 -3.719 -1.044 1 98.88 113 SER A N 1
ATOM 890 C CA . SER A 1 113 ? -3.779 -2.389 -1.172 1 98.88 113 SER A CA 1
ATOM 891 C C . SER A 1 113 ? -3.605 -1.841 -2.584 1 98.88 113 SER A C 1
ATOM 893 O O . SER A 1 113 ? -4.48 -1.14 -3.096 1 98.88 113 SER A O 1
ATOM 895 N N . HIS A 1 114 ? -2.494 -2.127 -3.174 1 98.88 114 HIS A N 1
ATOM 896 C CA . HIS A 1 114 ? -2.242 -1.77 -4.566 1 98.88 114 HIS A CA 1
ATOM 897 C C . HIS A 1 114 ? -3.283 -2.391 -5.492 1 98.88 114 HIS A C 1
ATOM 899 O O . HIS A 1 114 ? -3.754 -1.741 -6.426 1 98.88 114 HIS A O 1
ATOM 905 N N . LEU A 1 115 ? -3.693 -3.578 -5.234 1 98.88 115 LEU A N 1
ATOM 906 C CA . LEU A 1 115 ? -4.684 -4.246 -6.07 1 98.88 115 LEU A CA 1
ATOM 907 C C . LEU A 1 115 ? -6.047 -3.568 -5.941 1 98.88 115 LEU A C 1
ATOM 909 O O . LEU A 1 115 ? -6.734 -3.361 -6.941 1 98.88 115 LEU A O 1
ATOM 913 N N . TYR A 1 116 ? -6.371 -3.24 -4.699 1 98.69 116 TYR A N 1
ATOM 914 C CA . TYR A 1 116 ? -7.617 -2.508 -4.484 1 98.69 116 TYR A CA 1
ATOM 915 C C . TYR A 1 116 ? -7.582 -1.16 -5.195 1 98.69 116 TYR A C 1
ATOM 917 O O . TYR A 1 116 ? -8.57 -0.754 -5.812 1 98.69 116 TYR A O 1
ATOM 925 N N . ARG A 1 117 ? -6.48 -0.508 -5.129 1 98.5 117 ARG A N 1
ATOM 926 C CA . ARG A 1 117 ? -6.336 0.786 -5.789 1 98.5 117 ARG A CA 1
ATOM 927 C C . ARG A 1 117 ? -6.457 0.647 -7.301 1 98.5 117 ARG A C 1
ATOM 929 O O . ARG A 1 117 ? -7.098 1.474 -7.957 1 98.5 117 ARG A O 1
ATOM 936 N N . ALA A 1 118 ? -5.816 -0.366 -7.863 1 98.69 118 ALA A N 1
ATOM 937 C CA . ALA A 1 118 ? -5.883 -0.605 -9.305 1 98.69 118 ALA A CA 1
ATOM 938 C C . ALA A 1 118 ? -7.324 -0.792 -9.766 1 98.69 118 ALA A C 1
ATOM 940 O O . ALA A 1 118 ? -7.723 -0.272 -10.812 1 98.69 118 ALA A O 1
ATOM 941 N N . LEU A 1 119 ? -8.039 -1.532 -8.961 1 98.62 119 LEU A N 1
ATOM 942 C CA . LEU A 1 119 ? -9.445 -1.752 -9.273 1 98.62 119 LEU A CA 1
ATOM 943 C C . LEU A 1 119 ? -10.227 -0.442 -9.219 1 98.62 119 LEU A C 1
ATOM 945 O O . LEU A 1 119 ? -11.023 -0.15 -10.109 1 98.62 119 LEU A O 1
ATOM 949 N N . MET A 1 120 ? -9.992 0.301 -8.219 1 97.25 120 MET A N 1
ATOM 950 C CA . MET A 1 120 ? -10.758 1.521 -7.992 1 97.25 120 MET A CA 1
ATOM 951 C C . MET A 1 120 ? -10.43 2.574 -9.047 1 97.25 120 MET A C 1
ATOM 953 O O . MET A 1 120 ? -11.305 3.32 -9.484 1 97.25 120 MET A O 1
ATOM 957 N N . THR A 1 121 ? -9.211 2.623 -9.484 1 96.69 121 THR A N 1
ATOM 958 C CA . THR A 1 121 ? -8.781 3.742 -10.32 1 96.69 121 THR A CA 1
ATOM 959 C C . THR A 1 121 ? -8.797 3.357 -11.797 1 96.69 121 THR A C 1
ATOM 961 O O . THR A 1 121 ? -8.914 4.223 -12.664 1 96.69 121 THR A O 1
ATOM 964 N N . ALA A 1 122 ? -8.672 2.051 -12.07 1 98 122 ALA A N 1
ATOM 965 C CA . ALA A 1 122 ? -8.555 1.636 -13.469 1 98 122 ALA A CA 1
ATOM 966 C C . ALA A 1 122 ? -9.555 0.528 -13.797 1 98 122 ALA A C 1
ATOM 968 O O . ALA A 1 122 ? -9.422 -0.149 -14.82 1 98 122 ALA A O 1
ATOM 969 N N . GLY A 1 123 ? -10.516 0.287 -12.883 1 97.81 123 GLY A N 1
ATOM 970 C CA . GLY A 1 123 ? -11.57 -0.678 -13.125 1 97.81 123 GLY A CA 1
ATOM 971 C C . GLY A 1 123 ? -11.07 -2.107 -13.203 1 97.81 123 GLY A C 1
ATOM 972 O O . GLY A 1 123 ? -10.016 -2.43 -12.664 1 97.81 123 GLY A O 1
ATOM 973 N N . SER A 1 124 ? -11.898 -2.938 -13.844 1 98.56 124 SER A N 1
ATOM 974 C CA . SER A 1 124 ? -11.57 -4.355 -13.945 1 98.56 124 SER A CA 1
ATOM 975 C C . SER A 1 124 ? -10.273 -4.57 -14.711 1 98.56 124 SER A C 1
ATOM 977 O O . SER A 1 124 ? -9.5 -5.477 -14.398 1 98.56 124 SER A O 1
ATOM 979 N N . ALA A 1 125 ? -10.039 -3.719 -15.703 1 98.75 125 ALA A N 1
ATOM 980 C CA . ALA A 1 125 ? -8.805 -3.842 -16.469 1 98.75 125 ALA A CA 1
ATOM 981 C C . ALA A 1 125 ? -7.582 -3.604 -15.594 1 98.75 125 ALA A C 1
ATOM 983 O O . ALA A 1 125 ? -6.586 -4.32 -15.695 1 98.75 125 ALA A O 1
ATOM 984 N N . GLY A 1 126 ? -7.664 -2.596 -14.719 1 98.81 126 GLY A N 1
ATOM 985 C CA . GLY A 1 126 ? -6.59 -2.338 -13.773 1 98.81 126 GLY A CA 1
ATOM 986 C C . GLY A 1 126 ? -6.348 -3.49 -12.82 1 98.81 126 GLY A C 1
ATOM 987 O O . GLY A 1 126 ? -5.199 -3.855 -12.555 1 98.81 126 GLY A O 1
ATOM 988 N N . ALA A 1 127 ? -7.449 -4.02 -12.312 1 98.81 127 ALA A N 1
ATOM 989 C CA . ALA A 1 127 ? -7.332 -5.168 -11.414 1 98.81 127 ALA A CA 1
ATOM 990 C C . ALA A 1 127 ? -6.66 -6.344 -12.117 1 98.81 127 ALA A C 1
ATOM 992 O O . ALA A 1 127 ? -5.758 -6.977 -11.562 1 98.81 127 ALA A O 1
ATOM 993 N N . ILE A 1 128 ? -7.062 -6.613 -13.336 1 98.81 128 ILE A N 1
ATOM 994 C CA . ILE A 1 128 ? -6.531 -7.738 -14.102 1 98.81 128 ILE A CA 1
ATOM 995 C C . ILE A 1 128 ? -5.035 -7.547 -14.336 1 98.81 128 ILE A C 1
ATOM 997 O O . ILE A 1 128 ? -4.246 -8.477 -14.156 1 98.81 128 ILE A O 1
ATOM 1001 N N . ALA A 1 129 ? -4.656 -6.316 -14.672 1 98.88 129 ALA A N 1
ATOM 1002 C CA . ALA A 1 129 ? -3.242 -6.016 -14.875 1 98.88 129 ALA A CA 1
ATOM 1003 C C . ALA A 1 129 ? -2.453 -6.191 -13.578 1 98.88 129 ALA A C 1
ATOM 1005 O O . ALA A 1 129 ? -1.324 -6.691 -13.594 1 98.88 129 ALA A O 1
ATOM 1006 N N . GLY A 1 130 ? -3.053 -5.785 -12.484 1 98.88 130 GLY A N 1
ATOM 1007 C CA . GLY A 1 130 ? -2.389 -5.883 -11.195 1 98.88 130 GLY A CA 1
ATOM 1008 C C . GLY A 1 130 ? -2.285 -7.309 -10.688 1 98.88 130 GLY A C 1
ATOM 1009 O O . GLY A 1 130 ? -1.328 -7.66 -9.992 1 98.88 130 GLY A O 1
ATOM 1010 N N . LEU A 1 131 ? -3.227 -8.156 -11.031 1 98.69 131 LEU A N 1
ATOM 1011 C CA . LEU A 1 131 ? -3.299 -9.531 -10.562 1 98.69 131 LEU A CA 1
ATOM 1012 C C . LEU A 1 131 ? -2.373 -10.43 -11.375 1 98.69 131 LEU A C 1
ATOM 1014 O O . LEU A 1 131 ? -1.914 -11.461 -10.875 1 98.69 131 LEU A O 1
ATOM 1018 N N . LEU A 1 132 ? -2.012 -10.102 -12.516 1 98.5 132 LEU A N 1
ATOM 1019 C CA . LEU A 1 132 ? -1.396 -10.961 -13.516 1 98.5 132 LEU A CA 1
ATOM 1020 C C . LEU A 1 132 ? 0.003 -11.391 -13.078 1 98.5 132 LEU A C 1
ATOM 1022 O O . LEU A 1 132 ? 0.385 -12.547 -13.25 1 98.5 132 LEU A O 1
ATOM 1026 N N . PRO A 1 133 ? 0.848 -10.461 -12.5 1 98.31 133 PRO A N 1
ATOM 1027 C CA . PRO A 1 133 ? 2.217 -10.844 -12.148 1 98.31 133 PRO A CA 1
ATOM 1028 C C . PRO A 1 133 ? 2.266 -12.031 -11.188 1 98.31 133 PRO A C 1
ATOM 1030 O O . PRO A 1 133 ? 3.166 -12.867 -11.273 1 98.31 133 PRO A O 1
ATOM 1033 N N . CYS A 1 134 ? 1.364 -12.156 -10.258 1 96.81 134 CYS A N 1
ATOM 1034 C CA . CYS A 1 134 ? 1.352 -13.281 -9.336 1 96.81 134 CYS A CA 1
ATOM 1035 C C . CYS A 1 134 ? 1.231 -14.602 -10.086 1 96.81 134 CYS A C 1
ATOM 1037 O O . CYS A 1 134 ? 2.029 -15.516 -9.875 1 96.81 134 CYS A O 1
ATOM 1039 N N . TYR A 1 135 ? 0.312 -14.719 -11.016 1 95.12 135 TYR A N 1
ATOM 1040 C CA . TYR A 1 135 ? 0.133 -15.922 -11.812 1 95.12 135 TYR A CA 1
ATOM 1041 C C . TYR A 1 135 ? 1.372 -16.203 -12.656 1 95.12 135 TYR A C 1
ATOM 1043 O O . TYR A 1 135 ? 1.869 -17.344 -12.68 1 95.12 135 TYR A O 1
ATOM 1051 N N . TRP A 1 136 ? 1.802 -15.195 -13.289 1 96 136 TRP A N 1
ATOM 1052 C CA . TRP A 1 136 ? 2.791 -15.352 -14.352 1 96 136 TRP A CA 1
ATOM 1053 C C . TRP A 1 136 ? 4.176 -15.625 -13.773 1 96 136 TRP A C 1
ATOM 1055 O O . TRP A 1 136 ? 4.859 -16.562 -14.203 1 96 136 TRP A O 1
ATOM 1065 N N . LEU A 1 137 ? 4.586 -14.812 -12.82 1 96.44 137 LEU A N 1
ATOM 1066 C CA . LEU A 1 137 ? 5.895 -14.977 -12.195 1 96.44 137 LEU A CA 1
ATOM 1067 C C . LEU A 1 137 ? 6.012 -16.328 -11.508 1 96.44 137 LEU A C 1
ATOM 1069 O O . LEU A 1 137 ? 7.023 -17.016 -11.648 1 96.44 137 LEU A O 1
ATOM 1073 N N . TYR A 1 138 ? 4.992 -16.766 -10.805 1 94.44 138 TYR A N 1
ATOM 1074 C CA . TYR A 1 138 ? 5.027 -18.031 -10.086 1 94.44 138 TYR A CA 1
ATOM 1075 C C . TYR A 1 138 ? 5.062 -19.203 -11.055 1 94.44 138 TYR A C 1
ATOM 1077 O O . TYR A 1 138 ? 5.699 -20.234 -10.781 1 94.44 138 TYR A O 1
ATOM 1085 N N . ALA A 1 139 ? 4.34 -19.062 -12.141 1 93.19 139 ALA A N 1
ATOM 1086 C CA . ALA A 1 139 ? 4.41 -20.094 -13.172 1 93.19 139 ALA A CA 1
ATOM 1087 C C . ALA A 1 139 ? 5.836 -20.266 -13.688 1 93.19 139 ALA A C 1
ATOM 1089 O O . ALA A 1 139 ? 6.328 -21.391 -13.82 1 93.19 139 ALA A O 1
ATOM 1090 N N . GLU A 1 140 ? 6.477 -19.172 -13.961 1 94.12 140 GLU A N 1
ATOM 1091 C CA . GLU A 1 140 ? 7.832 -19.219 -14.5 1 94.12 140 GLU A CA 1
ATOM 1092 C C . GLU A 1 140 ? 8.82 -19.719 -13.453 1 94.12 140 GLU A C 1
ATOM 1094 O O . GLU A 1 140 ? 9.734 -20.484 -13.766 1 94.12 140 GLU A O 1
ATOM 1099 N N . ILE A 1 141 ? 8.672 -19.266 -12.234 1 95.19 141 ILE A N 1
ATOM 1100 C CA . ILE A 1 141 ? 9.539 -19.719 -11.156 1 95.19 141 ILE A CA 1
ATOM 1101 C C . ILE A 1 141 ? 9.336 -21.219 -10.945 1 95.19 141 ILE A C 1
ATOM 1103 O O . ILE A 1 141 ? 10.305 -21.969 -10.797 1 95.19 141 ILE A O 1
ATOM 1107 N N . GLY A 1 142 ? 8.031 -21.672 -10.906 1 93 142 GLY A N 1
ATOM 1108 C CA . GLY A 1 142 ? 7.754 -23.094 -10.781 1 93 142 GLY A CA 1
ATOM 1109 C C . GLY A 1 142 ? 8.414 -23.938 -11.859 1 93 142 GLY A C 1
ATOM 1110 O O . GLY A 1 142 ? 9.023 -24.969 -11.562 1 93 142 GLY A O 1
ATOM 1111 N N . ALA A 1 143 ? 8.297 -23.5 -13.07 1 92.12 143 ALA A N 1
ATOM 1112 C CA . ALA A 1 143 ? 8.906 -24.203 -14.195 1 92.12 143 ALA A CA 1
ATOM 1113 C C . ALA A 1 143 ? 10.422 -24.266 -14.047 1 92.12 143 ALA A C 1
ATOM 1115 O O . ALA A 1 143 ? 11.047 -25.297 -14.32 1 92.12 143 ALA A O 1
ATOM 1116 N N . MET A 1 144 ? 11.008 -23.141 -13.648 1 94.06 144 MET A N 1
ATOM 1117 C CA . MET A 1 144 ? 12.453 -23.047 -13.469 1 94.06 144 MET A CA 1
ATOM 1118 C C . MET A 1 144 ? 12.93 -24 -12.375 1 94.06 144 MET A C 1
ATOM 1120 O O . MET A 1 144 ? 13.906 -24.734 -12.555 1 94.06 144 MET A O 1
ATOM 1124 N N . LEU A 1 145 ? 12.25 -24.016 -11.266 1 95.31 145 LEU A N 1
ATOM 1125 C CA . LEU A 1 145 ? 12.656 -24.797 -10.109 1 95.31 145 LEU A CA 1
ATOM 1126 C C . LEU A 1 145 ? 12.398 -26.281 -10.344 1 95.31 145 LEU A C 1
ATOM 1128 O O . LEU A 1 145 ? 13.055 -27.141 -9.734 1 95.31 145 LEU A O 1
ATOM 1132 N N . ALA A 1 146 ? 11.43 -26.594 -11.172 1 92.25 146 ALA A N 1
ATOM 1133 C CA . ALA A 1 146 ? 11.055 -27.984 -11.438 1 92.25 146 ALA A CA 1
ATOM 1134 C C . ALA A 1 146 ? 12.195 -28.734 -12.102 1 92.25 146 ALA A C 1
ATOM 1136 O O . ALA A 1 146 ? 12.242 -29.969 -12.055 1 92.25 146 ALA A O 1
ATOM 1137 N N . GLN A 1 147 ? 13.094 -28.047 -12.703 1 91.75 147 GLN A N 1
ATOM 1138 C CA . GLN A 1 147 ? 14.203 -28.672 -13.414 1 91.75 147 GLN A CA 1
ATOM 1139 C C . GLN A 1 147 ? 15.148 -29.359 -12.445 1 91.75 147 GLN A C 1
ATOM 1141 O O . GLN A 1 147 ? 15.688 -30.422 -12.758 1 91.75 147 GLN A O 1
ATOM 1146 N N . VAL A 1 148 ? 15.32 -28.828 -11.32 1 92.88 148 VAL A N 1
ATOM 1147 C CA . VAL A 1 148 ? 16.297 -29.344 -10.367 1 92.88 148 VAL A CA 1
ATOM 1148 C C . VAL A 1 148 ? 15.578 -29.859 -9.125 1 92.88 148 VAL A C 1
ATOM 1150 O O . VAL A 1 148 ? 15.969 -30.891 -8.555 1 92.88 148 VAL A O 1
ATOM 1153 N N . GLY A 1 149 ? 14.531 -29.062 -8.703 1 94.81 149 GLY A N 1
ATOM 1154 C CA . GLY A 1 149 ? 13.812 -29.391 -7.488 1 94.81 149 GLY A CA 1
ATOM 1155 C C . GLY A 1 149 ? 14.555 -29 -6.227 1 94.81 149 GLY A C 1
ATOM 1156 O O . GLY A 1 149 ? 15.438 -28.141 -6.262 1 94.81 149 GLY A O 1
ATOM 1157 N N . SER A 1 150 ? 14.031 -29.375 -5.098 1 97.5 150 SER A N 1
ATOM 1158 C CA . SER A 1 150 ? 14.625 -29.156 -3.787 1 97.5 150 SER A CA 1
ATOM 1159 C C . SER A 1 150 ? 14.844 -30.469 -3.041 1 97.5 150 SER A C 1
ATOM 1161 O O . SER A 1 150 ? 14.047 -31.406 -3.176 1 97.5 150 SER A O 1
ATOM 1163 N N . PRO A 1 151 ? 15.953 -30.594 -2.27 1 97.88 151 PRO A N 1
ATOM 1164 C CA . PRO A 1 151 ? 16.172 -31.812 -1.48 1 97.88 151 PRO A CA 1
ATOM 1165 C C . PRO A 1 151 ? 15.258 -31.891 -0.259 1 97.88 151 PRO A C 1
ATOM 1167 O O . PRO A 1 151 ? 15.172 -32.938 0.391 1 97.88 151 PRO A O 1
ATOM 1170 N N . VAL A 1 152 ? 14.625 -30.828 0.086 1 97.38 152 VAL A N 1
ATOM 1171 C CA . VAL A 1 152 ? 13.719 -30.766 1.23 1 97.38 152 VAL A CA 1
ATOM 1172 C C . VAL A 1 152 ? 12.289 -31.047 0.773 1 97.38 152 VAL A C 1
ATOM 1174 O O . VAL A 1 152 ? 11.727 -30.297 -0.032 1 97.38 152 VAL A O 1
ATOM 1177 N N . PRO A 1 153 ? 11.641 -32.062 1.264 1 96.31 153 PRO A N 1
ATOM 1178 C CA . PRO A 1 153 ? 10.367 -32.531 0.732 1 96.31 153 PRO A CA 1
ATOM 1179 C C . PRO A 1 153 ? 9.289 -31.453 0.704 1 96.31 153 PRO A C 1
ATOM 1181 O O . PRO A 1 153 ? 8.562 -31.328 -0.285 1 96.31 153 PRO A O 1
ATOM 1184 N N . ILE A 1 154 ? 9.203 -30.656 1.72 1 96.31 154 ILE A N 1
ATOM 1185 C CA . ILE A 1 154 ? 8.133 -29.672 1.762 1 96.31 154 ILE A CA 1
ATOM 1186 C C . ILE A 1 154 ? 8.406 -28.578 0.741 1 96.31 154 ILE A C 1
ATOM 1188 O O . ILE A 1 154 ? 7.473 -28.016 0.158 1 96.31 154 ILE A O 1
ATOM 1192 N N . TYR A 1 155 ? 9.633 -28.203 0.569 1 97 155 TYR A N 1
ATOM 1193 C CA . TYR A 1 155 ? 9.969 -27.25 -0.482 1 97 155 TYR A CA 1
ATOM 1194 C C . TYR A 1 155 ? 9.688 -27.844 -1.86 1 97 155 TYR A C 1
ATOM 1196 O O . TYR A 1 155 ? 9.203 -27.141 -2.752 1 97 155 TYR A O 1
ATOM 1204 N N . GLN A 1 156 ? 9.953 -29.141 -2.025 1 96 156 GLN A N 1
ATOM 1205 C CA . GLN A 1 156 ? 9.641 -29.812 -3.283 1 96 156 GLN A CA 1
ATOM 1206 C C . GLN A 1 156 ? 8.141 -29.797 -3.547 1 96 156 GLN A C 1
ATOM 1208 O O . GLN A 1 156 ? 7.703 -29.594 -4.684 1 96 156 GLN A O 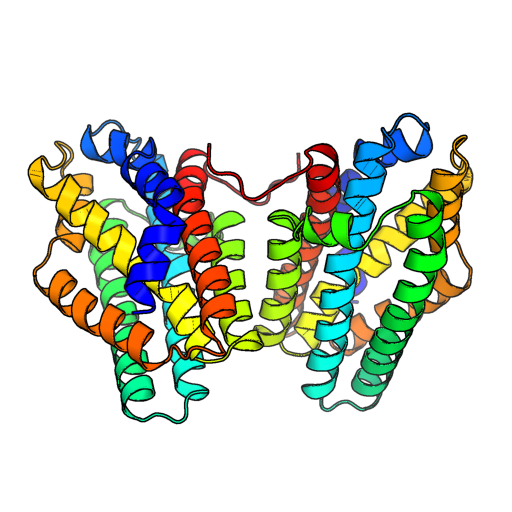1
ATOM 1213 N N . ALA A 1 157 ? 7.375 -30.062 -2.512 1 93.44 157 ALA A N 1
ATOM 1214 C CA . ALA A 1 157 ? 5.922 -30.031 -2.645 1 93.44 157 ALA A CA 1
ATOM 1215 C C . ALA A 1 157 ? 5.434 -28.656 -3.1 1 93.44 157 ALA A C 1
ATOM 1217 O O . ALA A 1 157 ? 4.508 -28.562 -3.908 1 93.44 157 ALA A O 1
ATOM 1218 N N . TRP A 1 158 ? 6.004 -27.609 -2.516 1 94.25 158 TRP A N 1
ATOM 1219 C CA . TRP A 1 158 ? 5.68 -26.25 -2.926 1 94.25 158 TRP A CA 1
ATOM 1220 C C . TRP A 1 158 ? 5.996 -26.047 -4.402 1 94.25 158 TRP A C 1
ATOM 1222 O O . TRP A 1 158 ? 5.16 -25.531 -5.156 1 94.25 158 TRP A O 1
ATOM 1232 N N . ILE A 1 159 ? 7.148 -26.484 -4.879 1 93.69 159 ILE A N 1
ATOM 1233 C CA . ILE A 1 159 ? 7.555 -26.359 -6.273 1 93.69 159 ILE A CA 1
ATOM 1234 C C . ILE A 1 159 ? 6.566 -27.109 -7.164 1 93.69 159 ILE A C 1
ATOM 1236 O O . ILE A 1 159 ? 6.121 -26.594 -8.188 1 93.69 159 ILE A O 1
ATOM 1240 N N . ASP A 1 160 ? 6.145 -28.25 -6.73 1 90.88 160 ASP A N 1
ATOM 1241 C CA . ASP A 1 160 ? 5.258 -29.109 -7.508 1 90.88 160 ASP A CA 1
ATOM 1242 C C . ASP A 1 160 ? 3.885 -28.469 -7.684 1 90.88 160 ASP A C 1
ATOM 1244 O O . ASP A 1 160 ? 3.197 -28.719 -8.672 1 90.88 160 ASP A O 1
ATOM 1248 N N . SER A 1 161 ? 3.553 -27.703 -6.711 1 87.62 161 SER A N 1
ATOM 1249 C CA . SER A 1 161 ? 2.234 -27.078 -6.762 1 87.62 161 SER A CA 1
ATOM 1250 C C . SER A 1 161 ? 2.145 -26.062 -7.898 1 87.62 161 SER A C 1
ATOM 1252 O O . SER A 1 161 ? 1.049 -25.734 -8.359 1 87.62 161 SER A O 1
ATOM 1254 N N . TYR A 1 162 ? 3.258 -25.609 -8.453 1 87.5 162 TYR A N 1
ATOM 1255 C CA . TYR A 1 162 ? 3.25 -24.625 -9.531 1 87.5 162 TYR A CA 1
ATOM 1256 C C . TYR A 1 162 ? 3.65 -25.266 -10.852 1 87.5 162 TYR A C 1
ATOM 1258 O O . TYR A 1 162 ? 3.666 -24.594 -11.891 1 87.5 162 TYR A O 1
ATOM 1266 N N . ASN A 1 163 ? 4.062 -26.406 -10.891 1 77.62 163 ASN A N 1
ATOM 1267 C CA . ASN A 1 163 ? 4.453 -27.094 -12.117 1 77.62 163 ASN A CA 1
ATOM 1268 C C . ASN A 1 163 ? 3.342 -28.016 -12.617 1 77.62 163 ASN A C 1
ATOM 1270 O O . ASN A 1 163 ? 3.52 -28.734 -13.602 1 77.62 163 ASN A O 1
ATOM 1274 N N . ALA A 1 164 ? 2.287 -27.938 -12.102 1 68.12 164 ALA A N 1
ATOM 1275 C CA . ALA A 1 164 ? 1.196 -28.797 -12.539 1 68.12 164 ALA A CA 1
ATOM 1276 C C . ALA A 1 164 ? 0.584 -28.297 -13.844 1 68.12 164 ALA A C 1
ATOM 1278 O O . ALA A 1 164 ? 0.588 -27.094 -14.117 1 68.12 164 ALA A O 1
ATOM 1279 N N . ASP A 1 165 ? 0.339 -29.172 -14.734 1 63.59 165 ASP A N 1
ATOM 1280 C CA . ASP A 1 165 ? -0.247 -28.906 -16.047 1 63.59 165 ASP A CA 1
ATOM 1281 C C . ASP A 1 165 ? -1.403 -27.922 -15.945 1 63.59 165 ASP A C 1
ATOM 1283 O O . ASP A 1 165 ? -1.558 -27.047 -16.797 1 63.59 165 ASP A O 1
ATOM 1287 N N . ASP A 1 166 ? -2.025 -27.969 -14.977 1 66.31 166 ASP A N 1
ATOM 1288 C CA . ASP A 1 166 ? -3.186 -27.109 -14.781 1 66.31 166 ASP A CA 1
ATOM 1289 C C . ASP A 1 166 ? -2.762 -25.641 -14.633 1 66.31 166 ASP A C 1
ATOM 1291 O O . ASP A 1 166 ? -3.467 -24.734 -15.078 1 66.31 166 ASP A O 1
ATOM 1295 N N . TYR A 1 167 ? -1.564 -25.5 -14.18 1 70.56 167 TYR A N 1
ATOM 1296 C CA . TYR A 1 167 ? -1.091 -24.141 -13.945 1 70.56 167 TYR A CA 1
ATOM 1297 C C . TYR A 1 167 ? -0.686 -23.484 -15.258 1 70.56 167 TYR A C 1
ATOM 1299 O O . TYR A 1 167 ? -0.973 -22.297 -15.477 1 70.56 167 TYR A O 1
ATOM 1307 N N . THR A 1 168 ? -0.306 -24.297 -16.156 1 70.44 168 THR A N 1
ATOM 1308 C CA . THR A 1 168 ? 0.112 -23.781 -17.453 1 70.44 168 THR A CA 1
ATOM 1309 C C . THR A 1 168 ? -1.097 -23.359 -18.281 1 70.44 168 THR A C 1
ATOM 1311 O O . THR A 1 168 ? -1.065 -22.328 -18.969 1 70.44 168 THR A O 1
ATOM 1314 N N . ASP A 1 169 ? -2.07 -24.172 -18.297 1 77.5 169 ASP A N 1
ATOM 1315 C CA . ASP A 1 169 ? -3.283 -23.828 -19.031 1 77.5 169 ASP A CA 1
ATOM 1316 C C . ASP A 1 169 ? -3.928 -22.562 -18.469 1 77.5 169 ASP A C 1
ATOM 1318 O O . ASP A 1 169 ? -4.414 -21.719 -19.234 1 77.5 169 ASP A O 1
ATOM 1322 N N . GLU A 1 170 ? -3.781 -22.469 -17.203 1 82.31 170 GLU A N 1
ATOM 1323 C CA . GLU A 1 170 ? -4.332 -21.281 -16.547 1 82.31 170 GLU A CA 1
ATOM 1324 C C . GLU A 1 170 ? -3.609 -20.016 -16.984 1 82.31 170 GLU A C 1
ATOM 1326 O O . GLU A 1 170 ? -4.227 -18.953 -17.125 1 82.31 170 GLU A O 1
ATOM 1331 N N . MET A 1 171 ? -2.377 -20.188 -17.359 1 90.5 171 MET A N 1
ATOM 1332 C CA . MET A 1 171 ? -1.58 -19.031 -17.75 1 90.5 171 MET A CA 1
ATOM 1333 C C . MET A 1 171 ? -2.029 -18.5 -19.109 1 90.5 171 MET A C 1
ATOM 1335 O O . MET A 1 171 ? -2.066 -17.281 -19.312 1 90.5 171 MET A O 1
ATOM 1339 N N . THR A 1 172 ? -2.41 -19.422 -19.953 1 92.25 172 THR A N 1
ATOM 1340 C CA . THR A 1 172 ? -2.904 -19.016 -21.266 1 92.25 172 THR A CA 1
ATOM 1341 C C . THR A 1 172 ? -4.152 -18.141 -21.109 1 92.25 172 THR A C 1
ATOM 1343 O O . THR A 1 172 ? -4.27 -17.094 -21.766 1 92.25 172 THR A O 1
ATOM 1346 N N . ASP A 1 173 ? -5.027 -18.578 -20.312 1 93.62 173 ASP A N 1
ATOM 1347 C CA . ASP A 1 173 ? -6.273 -17.844 -20.078 1 93.62 173 ASP A CA 1
ATOM 1348 C C . ASP A 1 173 ? -6 -16.484 -19.453 1 93.62 173 ASP A C 1
ATOM 1350 O O . ASP A 1 173 ? -6.621 -15.492 -19.812 1 93.62 173 ASP A O 1
ATOM 1354 N N . GLN A 1 174 ? -5.105 -16.469 -18.484 1 95.94 174 GLN A N 1
ATOM 1355 C CA . GLN A 1 174 ? -4.789 -15.219 -17.812 1 95.94 174 GLN A CA 1
ATOM 1356 C C . GLN A 1 174 ? -4.176 -14.211 -18.781 1 95.94 174 GLN A C 1
ATOM 1358 O O . GLN A 1 174 ? -4.512 -13.023 -18.734 1 95.94 174 GLN A O 1
ATOM 1363 N N . LEU A 1 175 ? -3.254 -14.648 -19.625 1 97.5 175 LEU A N 1
ATOM 1364 C CA . LEU A 1 175 ? -2.623 -13.773 -20.594 1 97.5 175 LEU A CA 1
ATOM 1365 C C . LEU A 1 175 ? -3.646 -13.266 -21.609 1 97.5 175 LEU A C 1
ATOM 1367 O O . LEU A 1 175 ? -3.629 -12.086 -21.969 1 97.5 175 LEU A O 1
ATOM 1371 N N . ALA A 1 176 ? -4.512 -14.148 -22.047 1 96.88 176 ALA A N 1
ATOM 1372 C CA . ALA A 1 176 ? -5.551 -13.766 -23 1 96.88 176 ALA A CA 1
ATOM 1373 C C . ALA A 1 176 ? -6.477 -12.711 -22.391 1 96.88 176 ALA A C 1
ATOM 1375 O O . ALA A 1 176 ? -6.883 -11.773 -23.078 1 96.88 176 ALA A O 1
ATOM 1376 N N . LEU A 1 177 ? -6.828 -12.922 -21.156 1 97.81 177 LEU A N 1
ATOM 1377 C CA . LEU A 1 177 ? -7.703 -11.984 -20.469 1 97.81 177 LEU A CA 1
ATOM 1378 C C . LEU A 1 177 ? -7.066 -10.602 -20.375 1 97.81 177 LEU A C 1
ATOM 1380 O O . LEU A 1 177 ? -7.73 -9.586 -20.625 1 97.81 177 LEU A O 1
ATOM 1384 N N . ALA A 1 178 ? -5.82 -10.523 -20.016 1 98.5 178 ALA A N 1
ATOM 1385 C CA . ALA A 1 178 ? -5.102 -9.258 -19.906 1 98.5 178 ALA A CA 1
ATOM 1386 C C . ALA A 1 178 ? -5.043 -8.555 -21.266 1 98.5 178 ALA A C 1
ATOM 1388 O O . ALA A 1 178 ? -5.223 -7.34 -21.359 1 98.5 178 ALA A O 1
ATOM 1389 N N . ASN A 1 179 ? -4.793 -9.297 -22.312 1 98.56 179 ASN A N 1
ATOM 1390 C CA . ASN A 1 179 ? -4.75 -8.727 -23.656 1 98.56 179 ASN A CA 1
ATOM 1391 C C . ASN A 1 179 ? -6.129 -8.25 -24.109 1 98.56 179 ASN A C 1
ATOM 1393 O O . ASN A 1 179 ? -6.238 -7.281 -24.859 1 98.56 179 ASN A O 1
ATOM 1397 N N . LEU A 1 180 ? -7.125 -8.953 -23.672 1 98.12 180 LEU A N 1
ATOM 1398 C CA . LEU A 1 180 ? -8.492 -8.617 -24.047 1 98.12 180 LEU A CA 1
ATOM 1399 C C . LEU A 1 180 ? -8.898 -7.254 -23.484 1 98.12 180 LEU A C 1
ATOM 1401 O O . LEU A 1 180 ? -9.57 -6.473 -24.156 1 98.12 180 LEU A O 1
ATOM 1405 N N . VAL A 1 181 ? -8.523 -6.934 -22.281 1 98.31 181 VAL A N 1
ATOM 1406 C CA . VAL A 1 181 ? -9.031 -5.738 -21.609 1 98.31 181 VAL A CA 1
ATOM 1407 C C . VAL A 1 181 ? -8.109 -4.555 -21.906 1 98.31 181 VAL A C 1
ATOM 1409 O O . VAL A 1 181 ? -8.461 -3.404 -21.625 1 98.31 181 VAL A O 1
ATOM 1412 N N . ALA A 1 182 ? -6.949 -4.809 -22.438 1 98.44 182 ALA A N 1
ATOM 1413 C CA . ALA A 1 182 ? -5.996 -3.74 -22.75 1 98.44 182 ALA A CA 1
ATOM 1414 C C . ALA A 1 182 ? -6.359 -3.041 -24.047 1 98.44 182 ALA A C 1
ATOM 1416 O O . ALA A 1 182 ? -6.734 -3.693 -25.031 1 98.44 182 ALA A O 1
ATOM 1417 N N . THR A 1 183 ? -6.352 -1.781 -24.031 1 98.06 183 THR A N 1
ATOM 1418 C CA . THR A 1 183 ? -6.523 -0.917 -25.188 1 98.06 183 THR A CA 1
ATOM 1419 C C . THR A 1 183 ? -5.355 0.058 -25.312 1 98.06 183 THR A C 1
ATOM 1421 O O . THR A 1 183 ? -4.605 0.261 -24.359 1 98.06 183 THR A O 1
ATOM 1424 N N . PRO A 1 184 ? -5.148 0.567 -26.484 1 97.44 184 PRO A N 1
ATOM 1425 C CA . PRO A 1 184 ? -4.09 1.573 -26.609 1 97.44 184 PRO A CA 1
ATOM 1426 C C . PRO A 1 184 ? -4.23 2.707 -25.594 1 97.44 184 PRO A C 1
ATOM 1428 O O . PRO A 1 184 ? -3.229 3.232 -25.109 1 97.44 184 PRO A O 1
ATOM 1431 N N . GLN A 1 185 ? -5.445 3.07 -25.25 1 97.69 185 GLN A N 1
ATOM 1432 C CA . GLN A 1 185 ? -5.715 4.195 -24.375 1 97.69 185 GLN A CA 1
ATOM 1433 C C . GLN A 1 185 ? -5.352 3.863 -22.922 1 97.69 185 GLN A C 1
ATOM 1435 O O . GLN A 1 185 ? -4.836 4.715 -22.203 1 97.69 185 GLN A O 1
ATOM 1440 N N . ASN A 1 186 ? -5.594 2.654 -22.5 1 98.25 186 ASN A N 1
ATOM 1441 C CA . ASN A 1 186 ? -5.391 2.354 -21.078 1 98.25 186 ASN A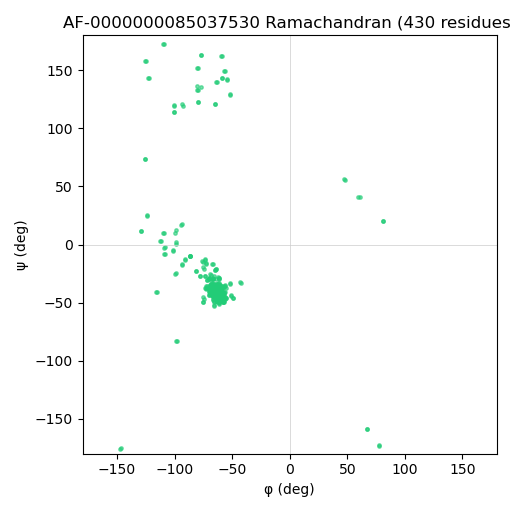 CA 1
ATOM 1442 C C . ASN A 1 186 ? -4.078 1.613 -20.859 1 98.25 186 ASN A C 1
ATOM 1444 O O . ASN A 1 186 ? -3.676 1.395 -19.703 1 98.25 186 ASN A O 1
ATOM 1448 N N . THR A 1 187 ? -3.328 1.23 -21.891 1 98.44 187 THR A N 1
ATOM 1449 C CA . THR A 1 187 ? -2.123 0.411 -21.797 1 98.44 187 THR A CA 1
ATOM 1450 C C . THR A 1 187 ? -1.071 1.093 -20.922 1 98.44 187 THR A C 1
ATOM 1452 O O . THR A 1 187 ? -0.459 0.454 -20.062 1 98.44 187 THR A O 1
ATOM 1455 N N . PRO A 1 188 ? -0.847 2.424 -21.031 1 98.12 188 PRO A N 1
ATOM 1456 C CA . PRO A 1 188 ? 0.164 3.039 -20.172 1 98.12 188 PRO A CA 1
ATOM 1457 C C . PRO A 1 188 ? -0.15 2.877 -18.688 1 98.12 188 PRO A C 1
ATOM 1459 O O . PRO A 1 188 ? 0.743 2.568 -17.891 1 98.12 188 PRO A O 1
ATOM 1462 N N . GLU A 1 189 ? -1.38 3.021 -18.375 1 98.31 189 GLU A N 1
ATOM 1463 C CA . GLU A 1 189 ? -1.793 2.873 -16.984 1 98.31 189 GLU A CA 1
ATOM 1464 C C . GLU A 1 189 ? -1.684 1.421 -16.516 1 98.31 189 GLU A C 1
ATOM 1466 O O . GLU A 1 189 ? -1.229 1.147 -15.406 1 98.31 189 GLU A O 1
ATOM 1471 N N . LEU A 1 190 ? -2.098 0.518 -17.375 1 98.81 190 LEU A N 1
ATOM 1472 C CA . LEU A 1 190 ? -2.031 -0.901 -17.047 1 98.81 190 LEU A CA 1
ATOM 1473 C C . LEU A 1 190 ? -0.584 -1.354 -16.891 1 98.81 190 LEU A C 1
ATOM 1475 O O . LEU A 1 190 ? -0.285 -2.188 -16.031 1 98.81 190 LEU A O 1
ATOM 1479 N N . LEU A 1 191 ? 0.297 -0.781 -17.688 1 98.75 191 LEU A N 1
ATOM 1480 C CA . LEU A 1 191 ? 1.713 -1.11 -17.562 1 98.75 191 LEU A CA 1
ATOM 1481 C C . LEU A 1 191 ? 2.268 -0.632 -16.234 1 98.75 191 LEU A C 1
ATOM 1483 O O . LEU A 1 191 ? 3.053 -1.336 -15.586 1 98.75 191 LEU A O 1
ATOM 1487 N N . THR A 1 192 ? 1.854 0.535 -15.805 1 98.5 192 THR A N 1
ATOM 1488 C CA . THR A 1 192 ? 2.285 1.067 -14.516 1 98.5 192 THR A CA 1
ATOM 1489 C C . THR A 1 192 ? 1.827 0.163 -13.375 1 98.5 192 THR A C 1
ATOM 1491 O O . THR A 1 192 ? 2.602 -0.136 -12.469 1 98.5 192 THR A O 1
ATOM 1494 N N . ILE A 1 193 ? 0.61 -0.297 -13.461 1 98.81 193 ILE A N 1
ATOM 1495 C CA . ILE A 1 193 ? 0.039 -1.175 -12.445 1 98.81 193 ILE A CA 1
ATOM 1496 C C . ILE A 1 193 ? 0.792 -2.504 -12.43 1 98.81 193 ILE A C 1
ATOM 1498 O O . ILE A 1 193 ? 1.175 -2.994 -11.359 1 98.81 193 ILE A O 1
ATOM 1502 N N . PHE A 1 194 ? 1.042 -3.066 -13.609 1 98.88 194 PHE A N 1
ATOM 1503 C CA . PHE A 1 194 ? 1.754 -4.332 -13.742 1 98.88 194 PHE A CA 1
ATOM 1504 C C . PHE A 1 194 ? 3.162 -4.223 -13.172 1 98.88 194 PHE A C 1
ATOM 1506 O O . PHE A 1 194 ? 3.617 -5.117 -12.461 1 98.88 194 PHE A O 1
ATOM 1513 N N . LYS A 1 195 ? 3.807 -3.133 -13.477 1 98.56 195 LYS A N 1
ATOM 1514 C CA . LYS A 1 195 ? 5.164 -2.908 -12.984 1 98.56 195 LYS A CA 1
ATOM 1515 C C . LYS A 1 195 ? 5.191 -2.855 -11.461 1 98.56 195 LYS A C 1
ATOM 1517 O O . LYS A 1 195 ? 6.082 -3.428 -10.836 1 98.56 195 LYS A O 1
ATOM 1522 N N . LYS A 1 196 ? 4.246 -2.215 -10.875 1 98.69 196 LYS A N 1
ATOM 1523 C CA . LYS A 1 196 ? 4.195 -2.111 -9.414 1 98.69 196 LYS A CA 1
ATOM 1524 C C . LYS A 1 196 ? 3.902 -3.467 -8.781 1 98.69 196 LYS A C 1
ATOM 1526 O O . LYS A 1 196 ? 4.5 -3.82 -7.758 1 98.69 196 LYS A O 1
ATOM 1531 N N . SER A 1 197 ? 2.979 -4.203 -9.375 1 98.81 197 SER A N 1
ATOM 1532 C CA . SER A 1 197 ? 2.725 -5.551 -8.867 1 98.81 197 SER A CA 1
ATOM 1533 C C . SER A 1 197 ? 3.984 -6.41 -8.93 1 98.81 197 SER A C 1
ATOM 1535 O O . SER A 1 197 ? 4.254 -7.188 -8.008 1 98.81 197 SER A O 1
ATOM 1537 N N . SER A 1 198 ? 4.723 -6.25 -10 1 98.62 198 SER A N 1
ATOM 1538 C CA . SER A 1 198 ? 5.961 -7.008 -10.156 1 98.62 198 SER A CA 1
ATOM 1539 C C . SER A 1 198 ? 6.977 -6.625 -9.086 1 98.62 198 SER A C 1
ATOM 1541 O O . SER A 1 198 ? 7.668 -7.488 -8.539 1 98.62 198 SER A O 1
ATOM 1543 N N . TRP A 1 199 ? 7.047 -5.34 -8.805 1 98.5 199 TRP A N 1
ATOM 1544 C CA . TRP A 1 199 ? 7.914 -4.852 -7.738 1 98.5 199 TRP A CA 1
ATOM 1545 C C . TRP A 1 199 ? 7.488 -5.41 -6.383 1 98.5 199 TRP A C 1
ATOM 1547 O O . TRP A 1 199 ? 8.328 -5.809 -5.578 1 98.5 199 TRP A O 1
ATOM 1557 N N . TYR A 1 200 ? 6.227 -5.484 -6.141 1 98.62 200 TYR A N 1
ATOM 1558 C CA . TYR A 1 200 ? 5.719 -6.016 -4.879 1 98.62 200 TYR A CA 1
ATOM 1559 C C . TYR A 1 200 ? 5.988 -7.512 -4.77 1 98.62 200 TYR A C 1
ATOM 1561 O O . TYR A 1 200 ? 6.238 -8.023 -3.676 1 98.62 200 TYR A O 1
ATOM 1569 N N . GLU A 1 201 ? 5.926 -8.242 -5.918 1 98.44 201 GLU A N 1
ATOM 1570 C CA . GLU A 1 201 ? 6.266 -9.664 -5.902 1 98.44 201 GLU A CA 1
ATOM 1571 C C . GLU A 1 201 ? 7.691 -9.883 -5.414 1 98.44 201 GLU A C 1
ATOM 1573 O O . GLU A 1 201 ? 7.938 -10.742 -4.566 1 98.44 201 GLU A O 1
ATOM 1578 N N . LEU A 1 202 ? 8.578 -9.07 -5.918 1 98.44 202 LEU A N 1
ATOM 1579 C CA . LEU A 1 202 ? 9.977 -9.148 -5.5 1 98.44 202 LEU A CA 1
ATOM 1580 C C . LEU A 1 202 ? 10.109 -8.875 -4.008 1 98.44 202 LEU A C 1
ATOM 1582 O O . LEU A 1 202 ? 10.812 -9.602 -3.301 1 98.44 202 LEU A O 1
ATOM 1586 N N . ASN A 1 203 ? 9.406 -7.891 -3.557 1 98 203 ASN A N 1
ATOM 1587 C CA . ASN A 1 203 ? 9.508 -7.496 -2.156 1 98 203 ASN A CA 1
ATOM 1588 C C . ASN A 1 203 ? 8.797 -8.484 -1.238 1 98 203 ASN A C 1
ATOM 1590 O O . ASN A 1 203 ? 9.047 -8.516 -0.034 1 98 203 ASN A O 1
ATOM 1594 N N . PHE A 1 204 ? 7.883 -9.242 -1.813 1 98.5 204 PHE A N 1
ATOM 1595 C CA . PHE A 1 204 ? 7.191 -10.273 -1.044 1 98.5 204 PHE A CA 1
ATOM 1596 C C . PHE A 1 204 ? 8.164 -11.336 -0.558 1 98.5 204 PHE A C 1
ATOM 1598 O O . PHE A 1 204 ? 8.07 -11.797 0.58 1 98.5 204 PHE A O 1
ATOM 1605 N N . TRP A 1 205 ? 9.148 -11.672 -1.43 1 98.44 205 TRP A N 1
ATOM 1606 C CA . TRP A 1 205 ? 10.195 -12.609 -1.035 1 98.44 205 TRP A CA 1
ATOM 1607 C C . TRP A 1 205 ? 11.039 -12.047 0.103 1 98.44 205 TRP A C 1
ATOM 1609 O O . TRP A 1 205 ? 11.312 -12.734 1.088 1 98.44 205 TRP A O 1
ATOM 1619 N N . GLN A 1 206 ? 11.398 -10.805 -0.021 1 98.06 206 GLN A N 1
ATOM 1620 C CA . GLN A 1 206 ? 12.234 -10.164 0.986 1 98.06 206 GLN A CA 1
ATOM 1621 C C . GLN A 1 206 ? 11.484 -10.008 2.307 1 98.06 206 GLN A C 1
ATOM 1623 O O . GLN A 1 206 ? 12.07 -10.164 3.381 1 98.06 206 GLN A O 1
ATOM 1628 N N . MET A 1 207 ? 10.234 -9.648 2.219 1 98.38 207 MET A N 1
ATOM 1629 C CA . MET A 1 207 ? 9.359 -9.562 3.389 1 98.38 207 MET A CA 1
ATOM 1630 C C . MET A 1 207 ? 9.422 -10.844 4.211 1 98.38 207 MET A C 1
ATOM 1632 O O . MET A 1 207 ? 9.5 -10.797 5.438 1 98.38 207 MET A O 1
ATOM 1636 N N . ALA A 1 208 ? 9.391 -11.961 3.521 1 98.44 208 ALA A N 1
ATOM 1637 C CA . ALA A 1 208 ? 9.43 -13.258 4.191 1 98.44 208 ALA A CA 1
ATOM 1638 C C . ALA A 1 208 ? 10.781 -13.484 4.863 1 98.44 208 ALA A C 1
ATOM 1640 O O . ALA A 1 208 ? 10.852 -13.922 6.016 1 98.44 208 ALA A O 1
ATOM 1641 N N . LEU A 1 209 ? 11.906 -13.156 4.199 1 98.44 209 LEU A N 1
ATOM 1642 C CA . LEU A 1 209 ? 13.234 -13.328 4.773 1 98.44 209 LEU A CA 1
ATOM 1643 C C . LEU A 1 209 ? 13.414 -12.438 6 1 98.44 209 LEU A C 1
ATOM 1645 O O . LEU A 1 209 ? 14.078 -12.828 6.961 1 98.44 209 LEU A O 1
ATOM 1649 N N . ASP A 1 210 ? 12.82 -11.312 5.961 1 97.81 210 ASP A N 1
ATOM 1650 C CA . ASP A 1 210 ? 12.992 -10.336 7.027 1 97.81 210 ASP A CA 1
ATOM 1651 C C . ASP A 1 210 ? 12.008 -10.586 8.164 1 97.81 210 ASP A C 1
ATOM 1653 O O . ASP A 1 210 ? 12.117 -9.977 9.234 1 97.81 210 ASP A O 1
ATOM 1657 N N . HIS A 1 211 ? 11.062 -11.461 7.934 1 98.06 211 HIS A N 1
ATOM 1658 C CA . HIS A 1 211 ? 9.945 -11.586 8.859 1 98.06 211 HIS A CA 1
ATOM 1659 C C . HIS A 1 211 ? 9.367 -10.219 9.219 1 98.06 211 HIS A C 1
ATOM 1661 O O . HIS A 1 211 ? 9.234 -9.891 10.398 1 98.06 211 HIS A O 1
ATOM 1667 N N . GLU A 1 212 ? 8.977 -9.484 8.188 1 97.56 212 GLU A N 1
ATOM 1668 C CA . GLU A 1 212 ? 8.508 -8.109 8.344 1 97.56 212 GLU A CA 1
ATOM 1669 C C . GLU A 1 212 ? 7.293 -8.047 9.266 1 97.56 212 GLU A C 1
ATOM 1671 O O . GLU A 1 212 ? 6.441 -8.938 9.242 1 97.56 212 GLU A O 1
ATOM 1676 N N . ASP A 1 213 ? 7.238 -7 10.039 1 96.69 213 ASP A N 1
ATOM 1677 C CA . ASP A 1 213 ? 6.059 -6.719 10.852 1 96.69 213 ASP A CA 1
ATOM 1678 C C . ASP A 1 213 ? 5.848 -5.215 11.008 1 96.69 213 ASP A C 1
ATOM 1680 O O . ASP A 1 213 ? 6.535 -4.414 10.375 1 96.69 213 ASP A O 1
ATOM 1684 N N . TRP A 1 214 ? 4.914 -4.77 11.758 1 96.62 214 TRP A N 1
ATOM 1685 C CA . TRP A 1 214 ? 4.504 -3.377 11.867 1 96.62 214 TRP A CA 1
ATOM 1686 C C . TRP A 1 214 ? 5.215 -2.686 13.023 1 96.62 214 TRP A C 1
ATOM 1688 O O . TRP A 1 214 ? 4.762 -1.645 13.508 1 96.62 214 TRP A O 1
ATOM 1698 N N . SER A 1 215 ? 6.289 -3.268 13.484 1 92.88 215 SER A N 1
ATOM 1699 C CA . SER A 1 215 ? 6.973 -2.736 14.664 1 92.88 215 SER A CA 1
ATOM 1700 C C . SER A 1 215 ? 7.535 -1.344 14.391 1 92.88 215 SER A C 1
ATOM 1702 O O . SER A 1 215 ? 7.984 -1.055 13.281 1 92.88 215 SER A O 1
ATOM 1704 N N . VAL A 1 216 ? 7.422 -0.478 15.367 1 90.81 216 VAL A N 1
ATOM 1705 C CA . VAL A 1 216 ? 7.984 0.869 15.359 1 90.81 216 VAL A CA 1
ATOM 1706 C C . VAL A 1 216 ? 9.273 0.893 16.172 1 90.81 216 VAL A C 1
ATOM 1708 O O . VAL A 1 216 ? 9.297 0.449 17.328 1 90.81 216 VAL A O 1
ATOM 1711 N N . ASN A 1 217 ? 10.43 1.147 15.461 1 72.5 217 ASN A N 1
ATOM 1712 C CA . ASN A 1 217 ? 11.703 1.171 16.172 1 72.5 217 ASN A CA 1
ATOM 1713 C C . ASN A 1 217 ? 11.945 2.52 16.844 1 72.5 217 ASN A C 1
ATOM 1715 O O . ASN A 1 217 ? 11.5 3.555 16.344 1 72.5 217 ASN A O 1
ATOM 1719 N N . MET B 1 1 ? -14.414 8.008 23.578 1 93.62 1 MET B N 1
ATOM 1720 C CA . MET B 1 1 ? -14.641 8.32 22.156 1 93.62 1 MET B CA 1
ATOM 1721 C C . MET B 1 1 ? -13.609 7.621 21.281 1 93.62 1 MET B C 1
ATOM 1723 O O . MET B 1 1 ? -12.547 7.215 21.766 1 93.62 1 MET B O 1
ATOM 1727 N N . PHE B 1 2 ? -13.969 7.352 20.078 1 98.31 2 PHE B N 1
ATOM 1728 C CA . PHE B 1 2 ? -13.086 6.699 19.125 1 98.31 2 PHE B CA 1
ATOM 1729 C C . PHE B 1 2 ? -11.727 7.387 19.094 1 98.31 2 PHE B C 1
ATOM 1731 O O . PHE B 1 2 ? -10.688 6.723 19.125 1 98.31 2 PHE B O 1
ATOM 1738 N N . THR B 1 3 ? -11.727 8.672 19.031 1 98.31 3 THR B N 1
ATOM 1739 C CA . THR B 1 3 ? -10.484 9.414 18.859 1 98.31 3 THR B CA 1
ATOM 1740 C C . THR B 1 3 ? -9.594 9.242 20.094 1 98.31 3 THR B C 1
ATOM 1742 O O . THR B 1 3 ? -8.367 9.227 19.984 1 98.31 3 THR B O 1
ATOM 1745 N N . ASP B 1 4 ? -10.125 9.133 21.297 1 98.06 4 ASP B N 1
ATOM 1746 C CA . ASP B 1 4 ? -9.344 8.844 22.5 1 98.06 4 ASP B CA 1
ATOM 1747 C C . ASP B 1 4 ? -8.656 7.488 22.391 1 98.06 4 ASP B C 1
ATOM 1749 O O . ASP B 1 4 ? -7.473 7.359 22.719 1 98.06 4 ASP B O 1
ATOM 1753 N N . GLN B 1 5 ? -9.367 6.551 21.984 1 98.25 5 GLN B N 1
ATOM 1754 C CA . GLN B 1 5 ? -8.828 5.203 21.812 1 98.25 5 GLN B CA 1
ATOM 1755 C C . GLN B 1 5 ? -7.734 5.176 20.75 1 98.25 5 GLN B C 1
ATOM 1757 O O . GLN B 1 5 ? -6.703 4.531 20.938 1 98.25 5 GLN B O 1
ATOM 1762 N N . ALA B 1 6 ? -8.039 5.855 19.672 1 98.44 6 ALA B N 1
ATOM 1763 C CA . ALA B 1 6 ? -7.098 5.891 18.562 1 98.44 6 ALA B CA 1
ATOM 1764 C C . ALA B 1 6 ? -5.773 6.527 18.969 1 98.44 6 ALA B C 1
ATOM 1766 O O . ALA B 1 6 ? -4.703 5.992 18.672 1 98.44 6 ALA B O 1
ATOM 1767 N N . HIS B 1 7 ? -5.863 7.648 19.625 1 97.69 7 HIS B N 1
ATOM 1768 C CA . HIS B 1 7 ? -4.656 8.336 20.062 1 97.69 7 HIS B CA 1
ATOM 1769 C C . HIS B 1 7 ? -3.873 7.477 21.062 1 97.69 7 HIS B C 1
ATOM 1771 O O . HIS B 1 7 ? -2.645 7.391 20.969 1 97.69 7 HIS B O 1
ATOM 1777 N N . THR B 1 8 ? -4.535 6.816 21.969 1 97.62 8 THR B N 1
ATOM 1778 C CA . THR B 1 8 ? -3.908 5.949 22.953 1 97.62 8 THR B CA 1
ATOM 1779 C C . THR B 1 8 ? -3.229 4.762 22.281 1 97.62 8 THR B C 1
ATOM 1781 O O . THR B 1 8 ? -2.123 4.371 22.672 1 97.62 8 THR B O 1
ATOM 1784 N N . ALA B 1 9 ? -3.822 4.285 21.281 1 96.69 9 ALA B N 1
ATOM 1785 C CA . ALA B 1 9 ? -3.348 3.076 20.609 1 96.69 9 ALA B CA 1
ATOM 1786 C C . ALA B 1 9 ? -2.111 3.363 19.766 1 96.69 9 ALA B C 1
ATOM 1788 O O . ALA B 1 9 ? -1.408 2.441 19.359 1 96.69 9 ALA B O 1
ATOM 1789 N N . THR B 1 10 ? -1.804 4.625 19.484 1 97.81 10 THR B N 1
ATOM 1790 C CA . THR B 1 10 ? -0.745 4.938 18.531 1 97.81 10 THR B CA 1
ATOM 1791 C C . THR B 1 10 ? 0.31 5.836 19.172 1 97.81 10 THR B C 1
ATOM 1793 O O . THR B 1 10 ? 1.001 6.582 18.469 1 97.81 10 THR B O 1
ATOM 1796 N N . GLN B 1 11 ? 0.436 5.801 20.438 1 96.75 11 GLN B N 1
ATOM 1797 C CA . GLN B 1 11 ? 1.367 6.668 21.156 1 96.75 11 GLN B CA 1
ATOM 1798 C C . GLN B 1 11 ? 2.805 6.414 20.719 1 96.75 11 GLN B C 1
ATOM 1800 O O . GLN B 1 11 ? 3.592 7.355 20.578 1 96.75 11 GLN B O 1
ATOM 1805 N N . LYS B 1 12 ? 3.15 5.184 20.5 1 96.75 12 LYS B N 1
ATOM 1806 C CA . LYS B 1 12 ? 4.52 4.844 20.125 1 96.75 12 LYS B CA 1
ATOM 1807 C C . LYS B 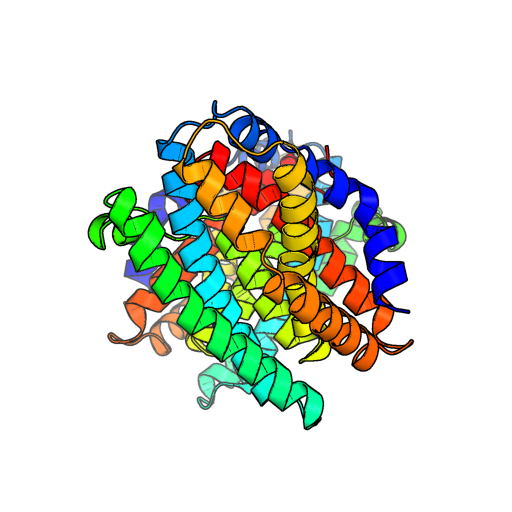1 12 ? 4.875 5.422 18.75 1 96.75 12 LYS B C 1
ATOM 1809 O O . LYS B 1 12 ? 5.91 6.078 18.609 1 96.75 12 LYS B O 1
ATOM 1814 N N . SER B 1 13 ? 4.02 5.133 17.766 1 97.5 13 SER B N 1
ATOM 1815 C CA . SER B 1 13 ? 4.277 5.664 16.438 1 97.5 13 SER B CA 1
ATOM 1816 C C . SER B 1 13 ? 4.184 7.188 16.422 1 97.5 13 SER B C 1
ATOM 1818 O O . SER B 1 13 ? 4.922 7.852 15.688 1 97.5 13 SER B O 1
ATOM 1820 N N . TRP B 1 14 ? 3.295 7.727 17.219 1 97.19 14 TRP B N 1
ATOM 1821 C CA . TRP B 1 14 ? 3.129 9.172 17.328 1 97.19 14 TRP B CA 1
ATOM 1822 C C . TRP B 1 14 ? 4.406 9.828 17.844 1 97.19 14 TRP B C 1
ATOM 1824 O O . TRP B 1 14 ? 4.906 10.781 17.234 1 97.19 14 TRP B O 1
ATOM 1834 N N . ALA B 1 15 ? 4.918 9.297 18.891 1 97.56 15 ALA B N 1
ATOM 1835 C CA . ALA B 1 15 ? 6.152 9.82 19.469 1 97.56 15 ALA B CA 1
ATOM 1836 C C . ALA B 1 15 ? 7.324 9.656 18.5 1 97.56 15 ALA B C 1
ATOM 1838 O O . ALA B 1 15 ? 8.156 10.555 18.375 1 97.56 15 ALA B O 1
ATOM 1839 N N . ALA B 1 16 ? 7.383 8.484 17.859 1 98.25 16 ALA B N 1
ATOM 1840 C CA . ALA B 1 16 ? 8.453 8.234 16.906 1 98.25 16 ALA B CA 1
ATOM 1841 C C . ALA B 1 16 ? 8.398 9.25 15.758 1 98.25 16 ALA B C 1
ATOM 1843 O O . ALA B 1 16 ? 9.445 9.711 15.289 1 98.25 16 ALA B O 1
ATOM 1844 N N . SER B 1 17 ? 7.219 9.578 15.336 1 98.19 17 SER B N 1
ATOM 1845 C CA . SER B 1 17 ? 7.066 10.57 14.273 1 98.19 17 SER B CA 1
ATOM 1846 C C . SER B 1 17 ? 7.512 11.953 14.742 1 98.19 17 SER B C 1
ATOM 1848 O O . SER B 1 17 ? 8.258 12.633 14.039 1 98.19 17 SER B O 1
ATOM 1850 N N . LYS B 1 18 ? 7.078 12.359 15.883 1 97.06 18 LYS B N 1
ATOM 1851 C CA . LYS B 1 18 ? 7.387 13.688 16.406 1 97.06 18 LYS B CA 1
ATOM 1852 C C . LYS B 1 18 ? 8.891 13.859 16.625 1 97.06 18 LYS B C 1
ATOM 1854 O O . LYS B 1 18 ? 9.422 14.961 16.469 1 97.06 18 LYS B O 1
ATOM 1859 N N . HIS B 1 19 ? 9.562 12.75 16.891 1 97.19 19 HIS B N 1
ATOM 1860 C CA . HIS B 1 19 ? 10.984 12.82 17.219 1 97.19 19 HIS B CA 1
ATOM 1861 C C . HIS B 1 19 ? 11.82 12.227 16.094 1 97.19 19 HIS B C 1
ATOM 1863 O O . HIS B 1 19 ? 13 11.922 16.281 1 97.19 19 HIS B O 1
ATOM 1869 N N . HIS B 1 20 ? 11.172 11.969 15 1 98.38 20 HIS B N 1
ATOM 1870 C CA . HIS B 1 20 ? 11.891 11.398 13.867 1 98.38 20 HIS B CA 1
ATOM 1871 C C . HIS B 1 20 ? 13.055 12.281 13.445 1 98.38 20 HIS B C 1
ATOM 1873 O O . HIS B 1 20 ? 12.969 13.508 13.516 1 98.38 20 HIS B O 1
ATOM 1879 N N . PRO B 1 21 ? 14.148 11.711 12.914 1 98.56 21 PRO B N 1
ATOM 1880 C CA . PRO B 1 21 ? 15.312 12.492 12.492 1 98.56 21 PRO B CA 1
ATOM 1881 C C . PRO B 1 21 ? 14.969 13.57 11.477 1 98.56 21 PRO B C 1
ATOM 1883 O O . PRO B 1 21 ? 15.562 14.656 11.484 1 98.56 21 PRO B O 1
ATOM 1886 N N . PHE B 1 22 ? 14.055 13.305 10.617 1 98.69 22 PHE B N 1
ATOM 1887 C CA . PHE B 1 22 ? 13.633 14.312 9.648 1 98.69 22 PHE B CA 1
ATOM 1888 C C . PHE B 1 22 ? 13.141 15.57 10.359 1 98.69 22 PHE B C 1
ATOM 1890 O O . PHE B 1 22 ? 13.539 16.688 10 1 98.69 22 PHE B O 1
ATOM 1897 N N . ILE B 1 23 ? 12.258 15.391 11.344 1 98.25 23 ILE B N 1
ATOM 1898 C CA . ILE B 1 23 ? 11.672 16.5 12.094 1 98.25 23 ILE B CA 1
ATOM 1899 C C . ILE B 1 23 ? 12.758 17.203 12.898 1 98.25 23 ILE B C 1
ATOM 1901 O O . ILE B 1 23 ? 12.812 18.438 12.938 1 98.25 23 ILE B O 1
ATOM 1905 N N . GLN B 1 24 ? 13.609 16.438 13.508 1 98.19 24 GLN B N 1
ATOM 1906 C CA . GLN B 1 24 ? 14.688 17 14.312 1 98.19 24 GLN B CA 1
ATOM 1907 C C . GLN B 1 24 ? 15.633 17.828 13.453 1 98.19 24 GLN B C 1
ATOM 1909 O O . GLN B 1 24 ? 16.031 18.938 13.852 1 98.19 24 GLN B O 1
ATOM 1914 N N . GLN B 1 25 ? 15.992 17.297 12.305 1 98.62 25 GLN B N 1
ATOM 1915 C CA . GLN B 1 25 ? 16.891 18 11.406 1 98.62 25 GLN B CA 1
ATOM 1916 C C . GLN B 1 25 ? 16.219 19.25 10.836 1 98.62 25 GLN B C 1
ATOM 1918 O O . GLN B 1 25 ? 16.875 20.266 10.617 1 98.62 25 GLN B O 1
ATOM 1923 N N . LEU B 1 26 ? 14.93 19.094 10.547 1 98.19 26 LEU B N 1
ATOM 1924 C CA . LEU B 1 26 ? 14.18 20.266 10.078 1 98.19 26 LEU B CA 1
ATOM 1925 C C . LEU B 1 26 ? 14.227 21.391 11.102 1 98.19 26 LEU B C 1
ATOM 1927 O O . LEU B 1 26 ? 14.547 22.531 10.758 1 98.19 26 LEU B O 1
ATOM 1931 N N . GLN B 1 27 ? 13.953 21.109 12.32 1 97.56 27 GLN B N 1
ATOM 1932 C CA . GLN B 1 27 ? 13.945 22.094 13.391 1 97.56 27 GLN B CA 1
ATOM 1933 C C . GLN B 1 27 ? 15.336 22.688 13.609 1 97.56 27 GLN B C 1
ATOM 1935 O O . GLN B 1 27 ? 15.484 23.891 13.789 1 97.56 27 GLN B O 1
ATOM 1940 N N . ALA B 1 28 ? 16.359 21.828 13.602 1 98.06 28 ALA B N 1
ATOM 1941 C CA . ALA B 1 28 ? 17.734 22.234 13.859 1 98.06 28 ALA B CA 1
ATOM 1942 C C . ALA B 1 28 ? 18.297 23.016 12.68 1 98.06 28 ALA B C 1
ATOM 1944 O O . ALA B 1 28 ? 19.328 23.703 12.805 1 98.06 28 ALA B O 1
ATOM 1945 N N . GLY B 1 29 ? 17.625 22.906 11.578 1 98.25 29 GLY B N 1
ATOM 1946 C CA . GLY B 1 29 ? 18.109 23.578 10.375 1 98.25 29 GLY B CA 1
ATOM 1947 C C . GLY B 1 29 ? 19.203 22.812 9.664 1 98.25 29 GLY B C 1
ATOM 1948 O O . GLY B 1 29 ? 19.953 23.391 8.867 1 98.25 29 GLY B O 1
ATOM 1949 N N . THR B 1 30 ? 19.297 21.5 9.93 1 98.62 30 THR B N 1
ATOM 1950 C CA . THR B 1 30 ? 20.391 20.703 9.359 1 98.62 30 THR B CA 1
ATOM 1951 C C . THR B 1 30 ? 19.859 19.766 8.289 1 98.62 30 THR B C 1
ATOM 1953 O O . THR B 1 30 ? 20.641 19.078 7.625 1 98.62 30 THR B O 1
ATOM 1956 N N . LEU B 1 31 ? 18.547 19.734 8.055 1 98.56 31 LEU B N 1
ATOM 1957 C CA . LEU B 1 31 ? 17.984 18.906 6.996 1 98.56 31 LEU B CA 1
ATOM 1958 C C . LEU B 1 31 ? 18.453 19.375 5.625 1 98.56 31 LEU B C 1
ATOM 1960 O O . LEU B 1 31 ? 18.281 20.531 5.266 1 98.56 31 LEU B O 1
ATOM 1964 N N . PRO B 1 32 ? 19.125 18.469 4.891 1 98.38 32 PRO B N 1
ATOM 1965 C CA . PRO B 1 32 ? 19.531 18.906 3.555 1 98.38 32 PRO B CA 1
ATOM 1966 C C . PRO B 1 32 ? 18.359 19.422 2.717 1 98.38 32 PRO B C 1
ATOM 1968 O O . PRO B 1 32 ? 17.281 18.828 2.738 1 98.38 32 PRO B O 1
ATOM 1971 N N . LEU B 1 33 ? 18.578 20.438 1.946 1 97.19 33 LEU B N 1
ATOM 1972 C CA . LEU B 1 33 ? 17.531 21.031 1.125 1 97.19 33 LEU B CA 1
ATOM 1973 C C . LEU B 1 33 ? 17 20.031 0.098 1 97.19 33 LEU B C 1
ATOM 1975 O O . LEU B 1 33 ? 15.812 20.047 -0.227 1 97.19 33 LEU B O 1
ATOM 1979 N N . ALA B 1 34 ? 17.906 19.234 -0.406 1 97.5 34 ALA B N 1
ATOM 1980 C CA . ALA B 1 34 ? 17.516 18.219 -1.384 1 97.5 34 ALA B CA 1
ATOM 1981 C C . ALA B 1 34 ? 16.484 17.25 -0.796 1 97.5 34 ALA B C 1
ATOM 1983 O O . ALA B 1 34 ? 15.586 16.797 -1.499 1 97.5 34 ALA B O 1
ATOM 1984 N N . THR B 1 35 ? 16.625 16.906 0.44 1 98.38 35 THR B N 1
ATOM 1985 C CA . THR B 1 35 ? 15.695 16.016 1.119 1 98.38 35 THR B CA 1
ATOM 1986 C C . THR B 1 35 ? 14.352 16.719 1.337 1 98.38 35 THR B C 1
ATOM 1988 O O . THR B 1 35 ? 13.297 16.109 1.142 1 98.38 35 THR B O 1
ATOM 1991 N N . PHE B 1 36 ? 14.438 17.969 1.696 1 97.94 36 PHE B N 1
ATOM 1992 C CA . PHE B 1 36 ? 13.211 18.734 1.884 1 97.94 36 PHE B CA 1
ATOM 1993 C C . PHE B 1 36 ? 12.453 18.875 0.57 1 97.94 36 PHE B C 1
ATOM 1995 O O . PHE B 1 36 ? 11.227 18.719 0.537 1 97.94 36 PHE B O 1
ATOM 2002 N N . ARG B 1 37 ? 13.18 19.156 -0.476 1 97 37 ARG B N 1
ATOM 2003 C CA . ARG B 1 37 ? 12.578 19.219 -1.804 1 97 37 ARG B CA 1
ATOM 2004 C C . ARG B 1 37 ? 11.891 17.906 -2.164 1 97 37 ARG B C 1
ATOM 2006 O O . ARG B 1 37 ? 10.75 17.906 -2.641 1 97 37 ARG B O 1
ATOM 2013 N N . TYR B 1 38 ? 12.609 16.844 -1.949 1 97.94 38 TYR B N 1
ATOM 2014 C CA . TYR B 1 38 ? 12.055 15.516 -2.213 1 97.94 38 TYR B CA 1
ATOM 2015 C C . TYR B 1 38 ? 10.781 15.289 -1.414 1 97.94 38 TYR B C 1
ATOM 2017 O O . TYR B 1 38 ? 9.773 14.82 -1.956 1 97.94 38 TYR B O 1
ATOM 2025 N N . TYR B 1 39 ? 10.812 15.664 -0.153 1 97.94 39 TYR B N 1
ATOM 2026 C CA . TYR B 1 39 ? 9.648 15.531 0.716 1 97.94 39 TYR B CA 1
ATOM 2027 C C . TYR B 1 39 ? 8.469 16.312 0.161 1 97.94 39 TYR B C 1
ATOM 2029 O O . TYR B 1 39 ? 7.348 15.797 0.097 1 97.94 39 TYR B O 1
ATOM 2037 N N . LEU B 1 40 ? 8.688 17.5 -0.241 1 97 40 LEU B N 1
ATOM 2038 C CA . LEU B 1 40 ? 7.617 18.359 -0.735 1 97 40 LEU B CA 1
ATOM 2039 C C . LEU B 1 40 ? 6.984 17.781 -1.993 1 97 40 LEU B C 1
ATOM 2041 O O . LEU B 1 40 ? 5.77 17.844 -2.174 1 97 40 LEU B O 1
ATOM 2045 N N . ILE B 1 41 ? 7.816 17.266 -2.873 1 97.06 41 ILE B N 1
ATOM 2046 C CA . ILE B 1 41 ? 7.309 16.641 -4.09 1 97.06 41 ILE B CA 1
ATOM 2047 C C . ILE B 1 41 ? 6.43 15.445 -3.729 1 97.06 41 ILE B C 1
ATOM 2049 O O . ILE B 1 41 ? 5.328 15.289 -4.266 1 97.06 41 ILE B O 1
ATOM 2053 N N . GLN B 1 42 ? 6.883 14.594 -2.793 1 97.81 42 GLN B N 1
ATOM 2054 C CA . GLN B 1 42 ? 6.098 13.438 -2.371 1 97.81 42 GLN B CA 1
ATOM 2055 C C . GLN B 1 42 ? 4.816 13.875 -1.668 1 97.81 42 GLN B C 1
ATOM 2057 O O . GLN B 1 42 ? 3.764 13.258 -1.853 1 97.81 42 GLN B O 1
ATOM 2062 N N . ASP B 1 43 ? 4.93 14.93 -0.859 1 96.44 43 ASP B N 1
ATOM 2063 C CA . ASP B 1 43 ? 3.752 15.461 -0.174 1 96.44 43 ASP B CA 1
ATOM 2064 C C . ASP B 1 43 ? 2.719 15.969 -1.174 1 96.44 43 ASP B C 1
ATOM 2066 O O . ASP B 1 43 ? 1.514 15.828 -0.957 1 96.44 43 ASP B O 1
ATOM 2070 N N . HIS B 1 44 ? 3.205 16.531 -2.207 1 95.19 44 HIS B N 1
ATOM 2071 C CA . HIS B 1 44 ? 2.334 16.969 -3.289 1 95.19 44 HIS B CA 1
ATOM 2072 C C . HIS B 1 44 ? 1.543 15.812 -3.873 1 95.19 44 HIS B C 1
ATOM 2074 O O . HIS B 1 44 ? 0.323 15.898 -4.027 1 95.19 44 HIS B O 1
ATOM 2080 N N . TYR B 1 45 ? 2.186 14.719 -4.18 1 96.5 45 TYR B N 1
ATOM 2081 C CA . TYR B 1 45 ? 1.508 13.539 -4.707 1 96.5 45 TYR B CA 1
ATOM 2082 C C . TYR B 1 45 ? 0.529 12.969 -3.686 1 96.5 45 TYR B C 1
ATOM 2084 O O . TYR B 1 45 ? -0.594 12.602 -4.035 1 96.5 45 TYR B O 1
ATOM 2092 N N . TYR B 1 46 ? 0.953 12.945 -2.469 1 97.25 46 TYR B N 1
ATOM 2093 C CA . TYR B 1 46 ? 0.111 12.422 -1.398 1 97.25 46 TYR B CA 1
ATOM 2094 C C . TYR B 1 46 ? -1.176 13.227 -1.275 1 97.25 46 TYR B C 1
ATOM 2096 O O . TYR B 1 46 ? -2.268 12.664 -1.195 1 97.25 46 TYR B O 1
ATOM 2104 N N . LEU B 1 47 ? -1.09 14.539 -1.266 1 96 47 LEU B N 1
ATOM 2105 C CA . LEU B 1 47 ? -2.23 15.414 -1.021 1 96 47 LEU B CA 1
ATOM 2106 C C . LEU B 1 47 ? -3.207 15.375 -2.191 1 96 47 LEU B C 1
ATOM 2108 O O . LEU B 1 47 ? -4.414 15.531 -2.004 1 96 47 LEU B O 1
ATOM 2112 N N . GLN B 1 48 ? -2.713 15.117 -3.381 1 95.38 48 GLN B N 1
ATOM 2113 C CA . GLN B 1 48 ? -3.609 14.914 -4.516 1 95.38 48 GLN B CA 1
ATOM 2114 C C . GLN B 1 48 ? -4.496 13.695 -4.305 1 95.38 48 GLN B C 1
ATOM 2116 O O . GLN B 1 48 ? -5.711 13.766 -4.504 1 95.38 48 GLN B O 1
ATOM 2121 N N . GLU B 1 49 ? -3.852 12.617 -3.938 1 97.5 49 GLU B N 1
ATOM 2122 C CA . GLU B 1 49 ? -4.617 11.406 -3.658 1 97.5 49 GLU B CA 1
ATOM 2123 C C . GLU B 1 49 ? -5.508 11.586 -2.432 1 97.5 49 GLU B C 1
ATOM 2125 O O . GLU B 1 49 ? -6.629 11.078 -2.393 1 97.5 49 GLU B O 1
ATOM 2130 N N . PHE B 1 50 ? -4.98 12.297 -1.465 1 97.62 50 PHE B N 1
ATOM 2131 C CA . PHE B 1 50 ? -5.695 12.617 -0.235 1 97.62 50 PHE B CA 1
ATOM 2132 C C . PHE B 1 50 ? -7.012 13.32 -0.541 1 97.62 50 PHE B C 1
ATOM 2134 O O . PHE B 1 50 ? -8.062 12.93 -0.025 1 97.62 50 PHE B O 1
ATOM 2141 N N . ALA B 1 51 ? -6.992 14.234 -1.387 1 97.38 51 ALA B N 1
ATOM 2142 C CA . ALA B 1 51 ? -8.188 14.969 -1.795 1 97.38 51 ALA B CA 1
ATOM 2143 C C . ALA B 1 51 ? -9.156 14.062 -2.549 1 97.38 51 ALA B C 1
ATOM 2145 O O . ALA B 1 51 ? -10.367 14.117 -2.324 1 97.38 51 ALA B O 1
ATOM 2146 N N . LYS B 1 52 ? -8.633 13.25 -3.426 1 97.75 52 LYS B N 1
ATOM 2147 C CA . LYS B 1 52 ? -9.477 12.328 -4.184 1 97.75 52 LYS B CA 1
ATOM 2148 C C . LYS B 1 52 ? -10.234 11.383 -3.256 1 97.75 52 LYS B C 1
ATOM 2150 O O . LYS B 1 52 ? -11.414 11.117 -3.467 1 97.75 52 LYS B O 1
ATOM 2155 N N . VAL B 1 53 ? -9.562 10.898 -2.262 1 98.62 53 VAL B N 1
ATOM 2156 C CA . VAL B 1 53 ? -10.188 9.969 -1.329 1 98.62 53 VAL B CA 1
ATOM 2157 C C . VAL B 1 53 ? -11.297 10.68 -0.557 1 98.62 53 VAL B C 1
ATOM 2159 O O . VAL B 1 53 ? -12.336 10.086 -0.259 1 98.62 53 VAL B O 1
ATOM 2162 N N . HIS B 1 54 ? -11.086 11.969 -0.245 1 98.56 54 HIS B N 1
ATOM 2163 C CA . HIS B 1 54 ? -12.148 12.75 0.371 1 98.56 54 HIS B CA 1
ATOM 2164 C C . HIS B 1 54 ? -13.398 12.773 -0.512 1 98.56 54 HIS B C 1
ATOM 2166 O O . HIS B 1 54 ? -14.508 12.523 -0.036 1 98.56 54 HIS B O 1
ATOM 2172 N N . ASP B 1 55 ? -13.172 13.031 -1.745 1 98.5 55 ASP B N 1
ATOM 2173 C CA . ASP B 1 55 ? -14.297 13.117 -2.672 1 98.5 55 ASP B CA 1
ATOM 2174 C C . ASP B 1 55 ? -15.008 11.766 -2.799 1 98.5 55 ASP B C 1
ATOM 2176 O O . ASP B 1 55 ? -16.234 11.695 -2.76 1 98.5 55 ASP B O 1
ATOM 2180 N N . LEU B 1 56 ? -14.242 10.75 -2.936 1 98.38 56 LEU B N 1
ATOM 2181 C CA . LEU B 1 56 ? -14.82 9.414 -3.09 1 98.38 56 LEU B CA 1
ATOM 2182 C C . LEU B 1 56 ? -15.57 9 -1.831 1 98.38 56 LEU B C 1
ATOM 2184 O O . LEU B 1 56 ? -16.625 8.367 -1.916 1 98.38 56 LEU B O 1
ATOM 2188 N N . ALA B 1 57 ? -15.016 9.305 -0.702 1 98.69 57 ALA B N 1
ATOM 2189 C CA . ALA B 1 57 ? -15.688 9 0.559 1 98.69 57 ALA B CA 1
ATOM 2190 C C . ALA B 1 57 ? -17 9.758 0.678 1 98.69 57 ALA B C 1
ATOM 2192 O O . ALA B 1 57 ? -18 9.219 1.185 1 98.69 57 ALA B O 1
ATOM 2193 N N . ALA B 1 58 ? -17 11.023 0.236 1 98.69 58 ALA B N 1
ATOM 2194 C CA . ALA B 1 58 ? -18.219 11.805 0.22 1 98.69 58 ALA B CA 1
ATOM 2195 C C . ALA B 1 58 ? -19.266 11.164 -0.694 1 98.69 58 ALA B C 1
ATOM 2197 O O . ALA B 1 58 ? -20.453 11.086 -0.34 1 98.69 58 ALA B O 1
ATOM 2198 N N . ASP B 1 59 ? -18.859 10.68 -1.818 1 98.19 59 ASP B N 1
ATOM 2199 C CA . ASP B 1 59 ? -19.75 10.039 -2.783 1 98.19 59 ASP B CA 1
ATOM 2200 C C . ASP B 1 59 ? -20.406 8.805 -2.186 1 98.19 59 ASP B C 1
ATOM 2202 O O . ASP B 1 59 ? -21.547 8.461 -2.545 1 98.19 59 ASP B O 1
ATOM 2206 N N . GLN B 1 60 ? -19.766 8.195 -1.295 1 96.88 60 GLN B N 1
ATOM 2207 C CA . GLN B 1 60 ? -20.25 6.922 -0.771 1 96.88 60 GLN B CA 1
ATOM 2208 C C . GLN B 1 60 ? -21.094 7.125 0.484 1 96.88 60 GLN B C 1
ATOM 2210 O O . GLN B 1 60 ? -21.797 6.215 0.916 1 96.88 60 GLN B O 1
ATOM 2215 N N . SER B 1 61 ? -20.969 8.25 1.071 1 97.56 61 SER B N 1
ATOM 2216 C CA . SER B 1 61 ? -21.672 8.5 2.326 1 97.56 61 SER B CA 1
ATOM 2217 C C . SER B 1 61 ? -23.141 8.859 2.084 1 97.56 61 SER B C 1
ATOM 2219 O O . SER B 1 61 ? -23.484 9.398 1.034 1 97.56 61 SER B O 1
ATOM 2221 N N . GLN B 1 62 ? -23.984 8.562 3.047 1 96.19 62 GLN B N 1
ATOM 2222 C CA . GLN B 1 62 ? -25.391 8.938 2.998 1 96.19 62 GLN B CA 1
ATOM 2223 C C . GLN B 1 62 ? -25.719 9.984 4.055 1 96.19 62 GLN B C 1
ATOM 2225 O O . GLN B 1 62 ? -26.859 10.422 4.172 1 96.19 62 GLN B O 1
ATOM 2230 N N . GLN B 1 63 ? -24.781 10.438 4.777 1 96.81 63 GLN B N 1
ATOM 2231 C CA . GLN B 1 63 ? -24.984 11.406 5.848 1 96.81 63 GLN B CA 1
ATOM 2232 C C . GLN B 1 63 ? -24.609 12.812 5.387 1 96.81 63 GLN B C 1
ATOM 2234 O O . GLN B 1 63 ? -23.438 13.109 5.156 1 96.81 63 GLN B O 1
ATOM 2239 N N . PRO B 1 64 ? -25.547 13.695 5.414 1 97.06 64 PRO B N 1
ATOM 2240 C CA . PRO B 1 64 ? -25.312 15.023 4.844 1 97.06 64 PRO B CA 1
ATOM 2241 C C . PRO B 1 64 ? -24.156 15.766 5.516 1 97.06 64 PRO B C 1
ATOM 2243 O O . PRO B 1 64 ? -23.359 16.422 4.844 1 97.06 64 PRO B O 1
ATOM 2246 N N . GLN B 1 65 ? -24.047 15.703 6.754 1 96.19 65 GLN B N 1
ATOM 2247 C CA . GLN B 1 65 ? -22.984 16.391 7.477 1 96.19 65 GLN B CA 1
ATOM 2248 C C . GLN B 1 65 ? -21.609 15.844 7.078 1 96.19 65 GLN B C 1
ATOM 2250 O O . GLN B 1 65 ? -20.656 16.609 6.926 1 96.19 65 GLN B O 1
ATOM 2255 N N . VAL B 1 66 ? -21.562 14.516 6.941 1 97.75 66 VAL B N 1
ATOM 2256 C CA . VAL B 1 66 ? -20.328 13.859 6.543 1 97.75 66 VAL B CA 1
ATOM 2257 C C . VAL B 1 66 ? -19.953 14.266 5.121 1 97.75 66 VAL B C 1
ATOM 2259 O O . VAL B 1 66 ? -18.812 14.641 4.855 1 97.75 66 VAL B O 1
ATOM 2262 N N . ILE B 1 67 ? -20.938 14.25 4.246 1 98.44 67 ILE B N 1
ATOM 2263 C CA . ILE B 1 67 ? -20.734 14.609 2.846 1 98.44 67 ILE B CA 1
ATOM 2264 C C . ILE B 1 67 ? -20.219 16.047 2.748 1 98.44 67 ILE B C 1
ATOM 2266 O O . ILE B 1 67 ? -19.203 16.297 2.094 1 98.44 67 ILE B O 1
ATOM 2270 N N . ALA B 1 68 ? -20.844 16.938 3.48 1 97.88 68 ALA B N 1
ATOM 2271 C CA . ALA B 1 68 ? -20.5 18.359 3.414 1 97.88 68 ALA B CA 1
ATOM 2272 C C . ALA B 1 68 ? -19.078 18.609 3.9 1 97.88 68 ALA B C 1
ATOM 2274 O O . ALA B 1 68 ? -18.312 19.344 3.268 1 97.88 68 ALA B O 1
ATOM 2275 N N . GLN B 1 69 ? -18.703 18 4.941 1 97.12 69 GLN B N 1
ATOM 2276 C CA . GLN B 1 69 ? -17.375 18.219 5.5 1 97.12 69 GLN B CA 1
ATOM 2277 C C . GLN B 1 69 ? -16.297 17.625 4.602 1 97.12 69 GLN B C 1
ATOM 2279 O O . GLN B 1 69 ? -15.258 18.234 4.379 1 97.12 69 GLN B O 1
ATOM 2284 N N . LEU B 1 70 ? -16.547 16.406 4.113 1 98.25 70 LEU B N 1
ATOM 2285 C CA . LEU B 1 70 ? -15.578 15.773 3.238 1 98.25 70 LEU B CA 1
ATOM 2286 C C . LEU B 1 70 ? -15.367 16.594 1.969 1 98.25 70 LEU B C 1
ATOM 2288 O O . LEU B 1 70 ? -14.234 16.734 1.503 1 98.25 70 LEU B O 1
ATOM 2292 N N . ARG B 1 71 ? -16.406 17.125 1.442 1 98.25 71 ARG B N 1
ATOM 2293 C CA . ARG B 1 71 ? -16.312 17.953 0.244 1 98.25 71 ARG B CA 1
ATOM 2294 C C . ARG B 1 71 ? -15.562 19.25 0.537 1 98.25 71 ARG B C 1
ATOM 2296 O O . ARG B 1 71 ? -14.727 19.688 -0.257 1 98.25 71 ARG B O 1
ATOM 2303 N N . ALA B 1 72 ? -15.898 19.859 1.635 1 96.44 72 ALA B N 1
ATOM 2304 C CA . ALA B 1 72 ? -15.211 21.078 2.035 1 96.44 72 ALA B CA 1
ATOM 2305 C C . ALA B 1 72 ? -13.719 20.828 2.229 1 96.44 72 ALA B C 1
ATOM 2307 O O . ALA B 1 72 ? -12.891 21.641 1.81 1 96.44 72 ALA B O 1
ATOM 2308 N N . ASN B 1 73 ? -13.391 19.719 2.883 1 95.69 73 ASN B N 1
ATOM 2309 C CA . ASN B 1 73 ? -11.992 19.359 3.088 1 95.69 73 ASN B CA 1
ATOM 2310 C C . ASN B 1 73 ? -11.266 19.172 1.762 1 95.69 73 ASN B C 1
ATOM 2312 O O . ASN B 1 73 ? -10.148 19.672 1.589 1 95.69 73 ASN B O 1
ATOM 2316 N N . ALA B 1 74 ? -11.914 18.422 0.842 1 96.75 74 ALA B N 1
ATOM 2317 C CA . ALA B 1 74 ? -11.312 18.203 -0.469 1 96.75 74 ALA B CA 1
ATOM 2318 C C . ALA B 1 74 ? -11.031 19.516 -1.181 1 96.75 74 ALA B C 1
ATOM 2320 O O . ALA B 1 74 ? -9.961 19.703 -1.764 1 96.75 74 ALA B O 1
ATOM 2321 N N . ALA B 1 75 ? -11.961 20.453 -1.101 1 95.12 75 ALA B N 1
ATOM 2322 C CA . ALA B 1 75 ? -11.82 21.766 -1.738 1 95.12 75 ALA B CA 1
ATOM 2323 C C . ALA B 1 75 ? -10.672 22.547 -1.112 1 95.12 75 ALA B C 1
ATOM 2325 O O . ALA B 1 75 ? -9.898 23.203 -1.818 1 95.12 75 ALA B O 1
ATOM 2326 N N . GLN B 1 76 ? -10.578 22.484 0.106 1 92 76 GLN B N 1
ATOM 2327 C CA . GLN B 1 76 ? -9.516 23.188 0.822 1 92 76 GLN B CA 1
ATOM 2328 C C . GLN B 1 76 ? -8.148 22.609 0.468 1 92 76 GLN B C 1
ATOM 2330 O O . GLN B 1 76 ? -7.18 23.359 0.308 1 92 76 GLN B O 1
ATOM 2335 N N . LEU B 1 77 ? -8.086 21.297 0.411 1 91.56 77 LEU B N 1
ATOM 2336 C CA . LEU B 1 77 ? -6.84 20.625 0.056 1 91.56 77 LEU B CA 1
ATOM 2337 C C . LEU B 1 77 ? -6.387 21.031 -1.343 1 91.56 77 LEU B C 1
ATOM 2339 O O . LEU B 1 77 ? -5.203 21.312 -1.562 1 91.56 77 LEU B O 1
ATOM 2343 N N . ARG B 1 78 ? -7.25 21.125 -2.221 1 91.69 78 ARG B N 1
ATOM 2344 C CA . ARG B 1 78 ? -6.922 21.531 -3.584 1 91.69 78 ARG B CA 1
ATOM 2345 C C . ARG B 1 78 ? -6.48 23 -3.625 1 91.69 78 ARG B C 1
ATOM 2347 O O . ARG B 1 78 ? -5.523 23.344 -4.324 1 91.69 78 ARG B O 1
ATOM 2354 N N . ALA B 1 79 ? -7.109 23.828 -2.9 1 86.94 79 ALA B N 1
ATOM 2355 C CA . ALA B 1 79 ? -6.727 25.234 -2.814 1 86.94 79 ALA B CA 1
ATOM 2356 C C . ALA B 1 79 ? -5.359 25.391 -2.15 1 86.94 79 ALA B C 1
ATOM 2358 O O . ALA B 1 79 ? -4.562 26.25 -2.547 1 86.94 79 ALA B O 1
ATOM 2359 N N . GLY B 1 80 ? -5.156 24.562 -1.153 1 84.06 80 GLY B N 1
ATOM 2360 C CA . GLY B 1 80 ? -3.881 24.578 -0.458 1 84.06 80 GLY B CA 1
ATOM 2361 C C . GLY B 1 80 ? -2.721 24.141 -1.33 1 84.06 80 GLY B C 1
ATOM 2362 O O . GLY B 1 80 ? -1.595 24.625 -1.163 1 84.06 80 GLY B O 1
ATOM 2363 N N . GLU B 1 81 ? -2.979 23.156 -2.148 1 79.69 81 GLU B N 1
ATOM 2364 C CA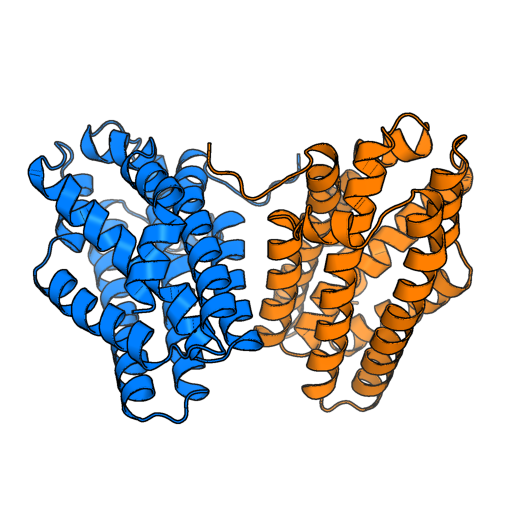 . GLU B 1 81 ? -1.951 22.703 -3.082 1 79.69 81 GLU B CA 1
ATOM 2365 C C . GLU B 1 81 ? -1.458 23.844 -3.955 1 79.69 81 GLU B C 1
ATOM 2367 O O . GLU B 1 81 ? -0.266 23.938 -4.254 1 79.69 81 GLU B O 1
ATOM 2372 N N . MET B 1 82 ? -2.285 24.656 -4.266 1 78.19 82 MET B N 1
ATOM 2373 C CA . MET B 1 82 ? -1.912 25.828 -5.047 1 78.19 82 MET B CA 1
ATOM 2374 C C . MET B 1 82 ? -0.991 26.734 -4.246 1 78.19 82 MET B C 1
ATOM 2376 O O . MET B 1 82 ? -0.009 27.266 -4.781 1 78.19 82 MET B O 1
ATOM 2380 N N . ALA B 1 83 ? -1.308 26.844 -3.045 1 76.06 83 ALA B N 1
ATOM 2381 C CA . ALA B 1 83 ? -0.498 27.688 -2.168 1 76.06 83 ALA B CA 1
ATOM 2382 C C . ALA B 1 83 ? 0.888 27.078 -1.956 1 76.06 83 ALA B C 1
ATOM 2384 O O . ALA B 1 83 ? 1.888 27.797 -1.928 1 76.06 83 ALA B O 1
ATOM 2385 N N . VAL B 1 84 ? 0.943 25.828 -1.84 1 77.62 84 VAL B N 1
ATOM 2386 C CA . VAL B 1 84 ? 2.207 25.125 -1.688 1 77.62 84 VAL B CA 1
ATOM 2387 C C . VAL B 1 84 ? 3.076 25.344 -2.926 1 77.62 84 VAL B C 1
ATOM 2389 O O . VAL B 1 84 ? 4.266 25.641 -2.811 1 77.62 84 VAL B O 1
ATOM 2392 N N . ARG B 1 85 ? 2.506 25.172 -4.008 1 81 85 ARG B N 1
ATOM 2393 C CA . ARG B 1 85 ? 3.236 25.344 -5.258 1 81 85 ARG B CA 1
ATOM 2394 C C . ARG B 1 85 ? 3.748 26.766 -5.398 1 81 85 ARG B C 1
ATOM 2396 O O . ARG B 1 85 ? 4.918 26.984 -5.727 1 81 85 ARG B O 1
ATOM 2403 N N . GLN B 1 86 ? 2.889 27.672 -5.215 1 80.5 86 GLN B N 1
ATOM 2404 C CA . GLN B 1 86 ? 3.26 29.078 -5.348 1 80.5 86 GLN B CA 1
ATOM 2405 C C . GLN B 1 86 ? 4.273 29.484 -4.277 1 80.5 86 GLN B C 1
ATOM 2407 O O . GLN B 1 86 ? 5.09 30.375 -4.496 1 80.5 86 GLN B O 1
ATOM 2412 N N . GLY B 1 87 ? 4.301 28.812 -3.32 1 88.5 87 GLY B N 1
ATOM 2413 C CA . GLY B 1 87 ? 5.215 29.078 -2.225 1 88.5 87 GLY B CA 1
ATOM 2414 C C . GLY B 1 87 ? 6.469 28.234 -2.264 1 88.5 87 GLY B C 1
ATOM 2415 O O . GLY B 1 87 ? 7.441 28.578 -2.941 1 88.5 87 GLY B O 1
ATOM 2416 N N . PHE B 1 88 ? 6.328 27.094 -1.773 1 91.88 88 PHE B N 1
ATOM 2417 C CA . PHE B 1 88 ? 7.484 26.234 -1.551 1 91.88 88 PHE B CA 1
ATOM 2418 C C . PHE B 1 88 ? 8.117 25.828 -2.875 1 91.88 88 PHE B C 1
ATOM 2420 O O . PHE B 1 88 ? 9.344 25.891 -3.025 1 91.88 88 PHE B O 1
ATOM 2427 N N . PHE B 1 89 ? 7.359 25.375 -3.84 1 93.12 89 PHE B N 1
ATOM 2428 C CA . PHE B 1 89 ? 7.902 24.938 -5.117 1 93.12 89 PHE B CA 1
ATOM 2429 C C . PHE B 1 89 ? 8.602 26.078 -5.836 1 93.12 89 PHE B C 1
ATOM 2431 O O . PHE B 1 89 ? 9.68 25.906 -6.406 1 93.12 89 PHE B O 1
ATOM 2438 N N . GLN B 1 90 ? 7.992 27.219 -5.812 1 92.81 90 GLN B N 1
ATOM 2439 C CA . GLN B 1 90 ? 8.609 28.391 -6.449 1 92.81 90 GLN B CA 1
ATOM 2440 C C . GLN B 1 90 ? 9.922 28.75 -5.773 1 92.81 90 GLN B C 1
ATOM 2442 O O . GLN B 1 90 ? 10.93 28.969 -6.445 1 92.81 90 GLN B O 1
ATOM 2447 N N . GLU B 1 91 ? 9.914 28.828 -4.52 1 92.38 91 GLU B N 1
ATOM 2448 C CA . GLU B 1 91 ? 11.102 29.203 -3.758 1 92.38 91 GLU B CA 1
ATOM 2449 C C . GLU B 1 91 ? 12.242 28.219 -3.992 1 92.38 91 GLU B C 1
ATOM 2451 O O . GLU B 1 91 ? 13.406 28.609 -4.027 1 92.38 91 GLU B O 1
ATOM 2456 N N . LEU B 1 92 ? 11.883 27 -4.156 1 95 92 LEU B N 1
ATOM 2457 C CA . LEU B 1 92 ? 12.906 25.969 -4.312 1 95 92 LEU B CA 1
ATOM 2458 C C . LEU B 1 92 ? 13.117 25.625 -5.781 1 95 92 LEU B C 1
ATOM 2460 O O . LEU B 1 92 ? 13.836 24.688 -6.109 1 95 92 LEU B O 1
ATOM 2464 N N . ALA B 1 93 ? 12.445 26.266 -6.68 1 95.19 93 ALA B N 1
ATOM 2465 C CA . ALA B 1 93 ? 12.555 26.078 -8.125 1 95.19 93 ALA B CA 1
ATOM 2466 C C . ALA B 1 93 ? 12.234 24.641 -8.523 1 95.19 93 ALA B C 1
ATOM 2468 O O . ALA B 1 93 ? 12.969 24.031 -9.305 1 95.19 93 ALA B O 1
ATOM 2469 N N . ILE B 1 94 ? 11.273 24.125 -7.922 1 95.75 94 ILE B N 1
ATOM 2470 C CA . ILE B 1 94 ? 10.758 22.812 -8.32 1 95.75 94 ILE B CA 1
ATOM 2471 C C . ILE B 1 94 ? 9.867 22.969 -9.547 1 95.75 94 ILE B C 1
ATOM 2473 O O . ILE B 1 94 ? 8.828 23.625 -9.492 1 95.75 94 ILE B O 1
ATOM 2477 N N . THR B 1 95 ? 10.195 22.297 -10.586 1 94.56 95 THR B N 1
ATOM 2478 C CA . THR B 1 95 ? 9.5 22.438 -11.859 1 94.56 95 THR B CA 1
ATOM 2479 C C . THR B 1 95 ? 8.68 21.188 -12.164 1 94.56 95 THR B C 1
ATOM 2481 O O . THR B 1 95 ? 8.781 20.172 -11.453 1 94.56 95 THR B O 1
ATOM 2484 N N . ASP B 1 96 ? 7.895 21.312 -13.227 1 93.31 96 ASP B N 1
ATOM 2485 C CA . ASP B 1 96 ? 7.145 20.156 -13.688 1 93.31 96 ASP B CA 1
ATOM 2486 C C . ASP B 1 96 ? 8.078 19.016 -14.109 1 93.31 96 ASP B C 1
ATOM 2488 O O . ASP B 1 96 ? 7.75 17.844 -13.961 1 93.31 96 ASP B O 1
ATOM 2492 N N . ASP B 1 97 ? 9.172 19.391 -14.609 1 95.56 97 ASP B N 1
ATOM 2493 C CA . ASP B 1 97 ? 10.172 18.391 -14.969 1 95.56 97 ASP B CA 1
ATOM 2494 C C . ASP B 1 97 ? 10.688 17.656 -13.734 1 95.56 97 ASP B C 1
ATOM 2496 O O . ASP B 1 97 ? 10.938 16.453 -13.781 1 95.56 97 ASP B O 1
ATOM 2500 N N . ASP B 1 98 ? 10.852 18.406 -12.672 1 95.19 98 ASP B N 1
ATOM 2501 C CA . ASP B 1 98 ? 11.258 17.797 -11.406 1 95.19 98 ASP B CA 1
ATOM 2502 C C . ASP B 1 98 ? 10.203 16.812 -10.906 1 95.19 98 ASP B C 1
ATOM 2504 O O . ASP B 1 98 ? 10.531 15.734 -10.422 1 95.19 98 ASP B O 1
ATOM 2508 N N . LEU B 1 99 ? 8.969 17.281 -11.016 1 94.38 99 LEU B N 1
ATOM 2509 C CA . LEU B 1 99 ? 7.863 16.406 -10.625 1 94.38 99 LEU B CA 1
ATOM 2510 C C . LEU B 1 99 ? 7.852 15.141 -11.461 1 94.38 99 LEU B C 1
ATOM 2512 O O . LEU B 1 99 ? 7.715 14.039 -10.922 1 94.38 99 LEU B O 1
ATOM 2516 N N . ALA B 1 100 ? 8.055 15.242 -12.734 1 93.81 100 ALA B N 1
ATOM 2517 C CA . ALA B 1 100 ? 8.047 14.094 -13.641 1 93.81 100 ALA B CA 1
ATOM 2518 C C . ALA B 1 100 ? 9.219 13.164 -13.352 1 93.81 100 ALA B C 1
ATOM 2520 O O . ALA B 1 100 ? 9.094 11.945 -13.492 1 93.81 100 ALA B O 1
ATOM 2521 N N . ALA B 1 101 ? 10.297 13.695 -12.859 1 95.19 101 ALA B N 1
ATOM 2522 C CA . ALA B 1 101 ? 11.523 12.93 -12.625 1 95.19 101 ALA B CA 1
ATOM 2523 C C . ALA B 1 101 ? 11.5 12.266 -11.258 1 95.19 101 ALA B C 1
ATOM 2525 O O . ALA B 1 101 ? 12.344 11.414 -10.953 1 95.19 101 ALA B O 1
ATOM 2526 N N . THR B 1 102 ? 10.508 12.633 -10.422 1 96.44 102 THR B N 1
ATOM 2527 C CA . THR B 1 102 ? 10.383 12.094 -9.078 1 96.44 102 THR B CA 1
ATOM 2528 C C . THR B 1 102 ? 8.992 11.5 -8.859 1 96.44 102 THR B C 1
ATOM 2530 O O . THR B 1 102 ? 8.188 12.047 -8.109 1 96.44 102 THR B O 1
ATOM 2533 N N . PRO B 1 103 ? 8.805 10.422 -9.445 1 96.75 103 PRO B N 1
ATOM 2534 C CA . PRO B 1 103 ? 7.484 9.812 -9.266 1 96.75 103 PRO B CA 1
ATOM 2535 C C . PRO B 1 103 ? 7.152 9.523 -7.805 1 96.75 103 PRO B C 1
ATOM 2537 O O . PRO B 1 103 ? 8.047 9.539 -6.953 1 96.75 103 PRO B O 1
ATOM 2540 N N . MET B 1 104 ? 5.898 9.328 -7.562 1 98.19 104 MET B N 1
ATOM 2541 C CA . MET B 1 104 ? 5.48 8.945 -6.219 1 98.19 104 MET B CA 1
ATOM 2542 C C . MET B 1 104 ? 6.273 7.742 -5.727 1 98.19 104 MET B C 1
ATOM 2544 O O . MET B 1 104 ? 6.375 6.73 -6.422 1 98.19 104 MET B O 1
ATOM 2548 N N . ALA B 1 105 ? 6.836 7.848 -4.539 1 98.56 105 ALA B N 1
ATOM 2549 C CA . ALA B 1 105 ? 7.715 6.828 -3.965 1 98.56 105 ALA B CA 1
ATOM 2550 C C . ALA B 1 105 ? 6.906 5.645 -3.441 1 98.56 105 ALA B C 1
ATOM 2552 O O . ALA B 1 105 ? 5.703 5.758 -3.207 1 98.56 105 ALA B O 1
ATOM 2553 N N . PRO B 1 106 ? 7.52 4.559 -3.211 1 98.12 106 PRO B N 1
ATOM 2554 C CA . PRO B 1 106 ? 6.832 3.34 -2.781 1 98.12 106 PRO B CA 1
ATOM 2555 C C . PRO B 1 106 ? 6.039 3.535 -1.491 1 98.12 106 PRO B C 1
ATOM 2557 O O . PRO B 1 106 ? 4.871 3.139 -1.413 1 98.12 106 PRO B O 1
ATOM 2560 N N . SER B 1 107 ? 6.609 4.191 -0.518 1 98.25 107 SER B N 1
ATOM 2561 C CA . SER B 1 107 ? 5.918 4.363 0.757 1 98.25 107 SER B CA 1
ATOM 2562 C C . SER B 1 107 ? 4.734 5.312 0.621 1 98.25 107 SER B C 1
ATOM 2564 O O . SER B 1 107 ? 3.686 5.098 1.234 1 98.25 107 SER B O 1
ATOM 2566 N N . ALA B 1 108 ? 4.918 6.363 -0.19 1 98.62 108 ALA B N 1
ATOM 2567 C CA . ALA B 1 108 ? 3.805 7.273 -0.445 1 98.62 108 ALA B CA 1
ATOM 2568 C C . ALA B 1 108 ? 2.684 6.57 -1.202 1 98.62 108 ALA B C 1
ATOM 2570 O O . ALA B 1 108 ? 1.506 6.738 -0.878 1 98.62 108 ALA B O 1
ATOM 2571 N N . TYR B 1 109 ? 3.064 5.809 -2.148 1 98.75 109 TYR B N 1
ATOM 2572 C CA . TYR B 1 109 ? 2.092 5.047 -2.924 1 98.75 109 TYR B CA 1
ATOM 2573 C C . TYR B 1 109 ? 1.348 4.051 -2.043 1 98.75 109 TYR B C 1
ATOM 2575 O O . TYR B 1 109 ? 0.125 3.924 -2.135 1 98.75 109 TYR B O 1
ATOM 2583 N N . ALA B 1 110 ? 2.115 3.348 -1.216 1 98.81 110 ALA B N 1
ATOM 2584 C CA . ALA B 1 110 ? 1.51 2.371 -0.315 1 98.81 110 ALA B CA 1
ATOM 2585 C C . ALA B 1 110 ? 0.543 3.045 0.656 1 98.81 110 ALA B C 1
ATOM 2587 O O . ALA B 1 110 ? -0.55 2.533 0.909 1 98.81 110 ALA B O 1
ATOM 2588 N N . TYR B 1 111 ? 0.932 4.184 1.168 1 98.88 111 TYR B N 1
ATOM 2589 C CA . TYR B 1 111 ? 0.093 4.93 2.1 1 98.88 111 TYR B CA 1
ATOM 2590 C C . TYR B 1 111 ? -1.223 5.336 1.445 1 98.88 111 TYR B C 1
ATOM 2592 O O . TYR B 1 111 ? -2.299 5.094 1.998 1 98.88 111 TYR B O 1
ATOM 2600 N N . THR B 1 112 ? -1.119 5.906 0.249 1 98.81 112 THR B N 1
ATOM 2601 C CA . THR B 1 112 ? -2.344 6.34 -0.414 1 98.81 112 THR B CA 1
ATOM 2602 C C . THR B 1 112 ? -3.172 5.141 -0.865 1 98.81 112 THR B C 1
ATOM 2604 O O . THR B 1 112 ? -4.402 5.203 -0.887 1 98.81 112 THR B O 1
ATOM 2607 N N . SER B 1 113 ? -2.514 4.02 -1.187 1 98.88 113 SER B N 1
ATOM 2608 C CA . SER B 1 113 ? -3.252 2.801 -1.493 1 98.88 113 SER B CA 1
ATOM 2609 C C . SER B 1 113 ? -4.023 2.299 -0.276 1 98.88 113 SER B C 1
ATOM 2611 O O . SER B 1 113 ? -5.125 1.763 -0.409 1 98.88 113 SER B O 1
ATOM 2613 N N . HIS B 1 114 ? -3.441 2.447 0.876 1 98.88 114 HIS B N 1
ATOM 2614 C CA . HIS B 1 114 ? -4.109 2.123 2.131 1 98.88 114 HIS B CA 1
ATOM 2615 C C . HIS B 1 114 ? -5.391 2.934 2.297 1 98.88 114 HIS B C 1
ATOM 2617 O O . HIS B 1 114 ? -6.41 2.404 2.746 1 98.88 114 HIS B O 1
ATOM 2623 N N . LEU B 1 115 ? -5.387 4.164 1.905 1 98.88 115 LEU B N 1
ATOM 2624 C CA . LEU B 1 115 ? -6.57 5.012 2.031 1 98.88 115 LEU B CA 1
ATOM 2625 C C . LEU B 1 115 ? -7.68 4.535 1.101 1 98.88 115 LEU B C 1
ATOM 2627 O O . LEU B 1 115 ? -8.844 4.48 1.496 1 98.88 115 LEU B O 1
ATOM 2631 N N . TYR B 1 116 ? -7.262 4.191 -0.119 1 98.69 116 TYR B N 1
ATOM 2632 C CA . TYR B 1 116 ? -8.234 3.641 -1.056 1 98.69 116 TYR B CA 1
ATOM 2633 C C . TYR B 1 116 ? -8.828 2.338 -0.526 1 98.69 116 TYR B C 1
ATOM 2635 O O . TYR B 1 116 ? -10.031 2.111 -0.622 1 98.69 116 TYR B O 1
ATOM 2643 N N . ARG B 1 117 ? -8.008 1.53 0.039 1 98.5 117 ARG B N 1
ATOM 2644 C CA . ARG B 1 117 ? -8.469 0.262 0.594 1 98.5 117 ARG B CA 1
ATOM 2645 C C . ARG B 1 117 ? -9.43 0.49 1.754 1 98.5 117 ARG B C 1
ATOM 2647 O O . ARG B 1 117 ? -10.445 -0.201 1.869 1 98.5 117 ARG B O 1
ATOM 2654 N N . ALA B 1 118 ? -9.094 1.422 2.641 1 98.69 118 ALA B N 1
ATOM 2655 C CA . ALA B 1 118 ? -9.953 1.737 3.777 1 98.69 118 ALA B CA 1
ATOM 2656 C C . ALA B 1 118 ? -11.344 2.154 3.314 1 98.69 118 ALA B C 1
ATOM 2658 O O . ALA B 1 118 ? -12.352 1.752 3.904 1 98.69 118 ALA B O 1
ATOM 2659 N N . LEU B 1 119 ? -11.344 2.949 2.283 1 98.62 119 LEU B N 1
ATOM 2660 C CA . LEU B 1 119 ? -12.617 3.387 1.719 1 98.62 119 LEU B CA 1
ATOM 2661 C C . LEU B 1 119 ? -13.398 2.205 1.154 1 98.62 119 LEU B C 1
ATOM 2663 O O . LEU B 1 119 ? -14.602 2.074 1.401 1 98.62 119 LEU B O 1
ATOM 2667 N N . MET B 1 120 ? -12.727 1.39 0.447 1 97.25 120 MET B N 1
ATOM 2668 C CA . MET B 1 120 ? -13.383 0.286 -0.244 1 97.25 120 MET B CA 1
ATOM 2669 C C . MET B 1 120 ? -13.891 -0.753 0.75 1 97.25 120 MET B C 1
ATOM 2671 O O . MET B 1 120 ? -14.961 -1.34 0.552 1 97.25 120 MET B O 1
ATOM 2675 N N . THR B 1 121 ? -13.195 -0.962 1.815 1 96.69 121 THR B N 1
ATOM 2676 C CA . THR B 1 121 ? -13.5 -2.092 2.686 1 96.69 121 THR B CA 1
ATOM 2677 C C . THR B 1 121 ? -14.32 -1.641 3.891 1 96.69 121 THR B C 1
ATOM 2679 O O . THR B 1 121 ? -15.047 -2.436 4.488 1 96.69 121 THR B O 1
ATOM 2682 N N . ALA B 1 122 ? -14.188 -0.35 4.258 1 97.94 122 ALA B N 1
ATOM 2683 C CA . ALA B 1 122 ? -14.852 0.11 5.473 1 97.94 122 ALA B CA 1
ATOM 2684 C C . ALA B 1 122 ? -15.68 1.365 5.207 1 97.94 122 ALA B C 1
ATOM 2686 O O . ALA B 1 122 ? -16.078 2.061 6.141 1 97.94 122 ALA B O 1
ATOM 2687 N N . GLY B 1 123 ? -15.875 1.714 3.918 1 97.81 123 GLY B N 1
ATOM 2688 C CA . GLY B 1 123 ? -16.719 2.832 3.539 1 97.81 123 GLY B CA 1
ATOM 2689 C C . GLY B 1 123 ? -16.156 4.176 3.959 1 97.81 123 GLY B C 1
ATOM 2690 O O . GLY B 1 123 ? -14.953 4.316 4.16 1 97.81 123 GLY B O 1
ATOM 2691 N N . SER B 1 124 ? -17.078 5.145 4.035 1 98.56 124 SER B N 1
ATOM 2692 C CA . SER B 1 124 ? -16.672 6.5 4.379 1 98.56 124 SER B CA 1
ATOM 2693 C C . SER B 1 124 ? -16.047 6.559 5.77 1 98.56 124 SER B C 1
ATOM 2695 O O . SER B 1 124 ? -15.117 7.328 6.012 1 98.56 124 SER B O 1
ATOM 2697 N N . ALA B 1 125 ? -16.562 5.727 6.664 1 98.75 125 ALA B N 1
ATOM 2698 C CA . ALA B 1 125 ? -16.016 5.703 8.016 1 98.75 125 ALA B CA 1
ATOM 2699 C C . ALA B 1 125 ? -14.555 5.246 8.008 1 98.75 125 ALA B C 1
ATOM 2701 O O . ALA B 1 125 ? -13.719 5.812 8.711 1 98.75 125 ALA B O 1
ATOM 2702 N N . GLY B 1 126 ? -14.266 4.223 7.199 1 98.81 126 GLY B N 1
ATOM 2703 C CA . GLY B 1 126 ? -12.891 3.768 7.051 1 98.81 126 GLY B CA 1
ATOM 2704 C C . GLY B 1 126 ? -11.969 4.824 6.473 1 98.81 126 GLY B C 1
ATOM 2705 O O . GLY B 1 126 ? -10.844 5.008 6.953 1 98.81 126 GLY B O 1
ATOM 2706 N N . ALA B 1 127 ? -12.477 5.484 5.445 1 98.81 127 ALA B N 1
ATOM 2707 C CA . ALA B 1 127 ? -11.695 6.562 4.844 1 98.81 127 ALA B CA 1
ATOM 2708 C C . ALA B 1 127 ? -11.391 7.656 5.863 1 98.81 127 ALA B C 1
ATOM 2710 O O . ALA B 1 127 ? -10.258 8.117 5.973 1 98.81 127 ALA B O 1
ATOM 2711 N N . ILE B 1 128 ? -12.391 8.047 6.629 1 98.81 128 ILE B N 1
ATOM 2712 C CA . ILE B 1 128 ? -12.25 9.117 7.609 1 98.81 128 ILE B CA 1
ATOM 2713 C C . ILE B 1 128 ? -11.219 8.711 8.664 1 98.81 128 ILE B C 1
ATOM 2715 O O . ILE B 1 128 ? -10.352 9.508 9.031 1 98.81 128 ILE B O 1
ATOM 2719 N N . ALA B 1 129 ? -11.289 7.457 9.102 1 98.88 129 ALA B N 1
ATOM 2720 C CA . ALA B 1 129 ? -10.328 6.961 10.086 1 98.88 129 ALA B CA 1
ATOM 2721 C C . ALA B 1 129 ? -8.914 6.957 9.508 1 98.88 129 ALA B C 1
ATOM 2723 O O . ALA B 1 129 ? -7.949 7.285 10.203 1 98.88 129 ALA B O 1
ATOM 2724 N N . GLY B 1 130 ? -8.82 6.59 8.242 1 98.88 130 GLY B N 1
ATOM 2725 C CA . GLY B 1 130 ? -7.52 6.527 7.594 1 98.88 130 GLY B CA 1
ATOM 2726 C C . GLY B 1 130 ? -6.926 7.898 7.312 1 98.88 130 GLY B C 1
ATOM 2727 O O . GLY B 1 130 ? -5.707 8.062 7.32 1 98.88 130 GLY B O 1
ATOM 2728 N N . LEU B 1 131 ? -7.75 8.883 7.082 1 98.69 131 LEU B N 1
ATOM 2729 C CA . LEU B 1 131 ? -7.332 10.234 6.727 1 98.69 131 LEU B CA 1
ATOM 2730 C C . LEU B 1 131 ? -6.938 11.023 7.965 1 98.69 131 LEU B C 1
ATOM 2732 O O . LEU B 1 131 ? -6.125 11.945 7.883 1 98.69 131 LEU B O 1
ATOM 2736 N N . LEU B 1 132 ? -7.363 10.703 9.086 1 98.44 132 LEU B N 1
ATOM 2737 C CA . LEU B 1 132 ? -7.332 11.516 10.305 1 98.44 132 LEU B CA 1
ATOM 2738 C C . LEU B 1 132 ? -5.898 11.703 10.789 1 98.44 132 LEU B C 1
ATOM 2740 O O . LEU B 1 132 ? -5.523 12.805 11.203 1 98.44 132 LEU B O 1
ATOM 2744 N N . PRO B 1 133 ? -5.023 10.641 10.758 1 98.25 133 PRO B N 1
ATOM 2745 C CA . PRO B 1 133 ? -3.67 10.805 11.297 1 98.25 133 PRO B CA 1
ATOM 2746 C C . PRO B 1 133 ? -2.893 11.922 10.594 1 98.25 133 PRO B C 1
ATOM 2748 O O . PRO B 1 133 ? -2.104 12.617 11.234 1 98.25 133 PRO B O 1
ATOM 2751 N N . CYS B 1 134 ? -3.047 12.133 9.32 1 96.81 134 CYS B N 1
ATOM 2752 C CA . CYS B 1 134 ? -2.352 13.203 8.617 1 96.81 134 CYS B CA 1
ATOM 2753 C C . CYS B 1 134 ? -2.695 14.562 9.219 1 96.81 134 CYS B C 1
ATOM 2755 O O . CYS B 1 134 ? -1.803 15.352 9.547 1 96.81 134 CYS B O 1
ATOM 2757 N N . TYR B 1 135 ? -3.953 14.852 9.453 1 95 135 TYR B N 1
ATOM 2758 C CA . TYR B 1 135 ? -4.391 16.109 10.055 1 95 135 TYR B CA 1
ATOM 2759 C C . TYR B 1 135 ? -3.85 16.25 11.477 1 95 135 TYR B C 1
ATOM 2761 O O . TYR B 1 135 ? -3.299 17.297 11.836 1 95 135 TYR B O 1
ATOM 2769 N N . TRP B 1 136 ? -4.031 15.211 12.195 1 96 136 TRP B N 1
ATOM 2770 C CA . TRP B 1 136 ? -3.846 15.273 13.641 1 96 136 TRP B CA 1
ATOM 2771 C C . TRP B 1 136 ? -2.363 15.312 14 1 96 136 TRP B C 1
ATOM 2773 O O . TRP B 1 136 ? -1.931 16.156 14.789 1 96 136 TRP B O 1
ATOM 2783 N N . LEU B 1 137 ? -1.595 14.406 13.43 1 96.44 137 LEU B N 1
ATOM 2784 C CA . LEU B 1 137 ? -0.163 14.336 13.703 1 96.44 137 LEU B CA 1
ATOM 2785 C C . LEU B 1 137 ? 0.53 15.625 13.273 1 96.44 137 LEU B C 1
ATOM 2787 O O . LEU B 1 137 ? 1.359 16.172 14.016 1 96.44 137 LEU B O 1
ATOM 2791 N N . TYR B 1 138 ? 0.201 16.172 12.125 1 94.31 138 TYR B N 1
ATOM 2792 C CA . TYR B 1 138 ? 0.835 17.391 11.625 1 94.31 138 TYR B CA 1
ATOM 2793 C C . TYR B 1 138 ? 0.47 18.594 12.492 1 94.31 138 TYR B C 1
ATOM 2795 O O . TYR B 1 138 ? 1.29 19.484 12.688 1 94.31 138 TYR B O 1
ATOM 2803 N N . ALA B 1 139 ? -0.765 18.609 12.938 1 93.12 139 ALA B N 1
ATOM 2804 C CA . ALA B 1 139 ? -1.162 19.656 13.867 1 93.12 139 ALA B CA 1
ATOM 2805 C C . ALA B 1 139 ? -0.303 19.641 15.125 1 93.12 139 ALA B C 1
ATOM 2807 O O . ALA B 1 139 ? 0.179 20.672 15.578 1 93.12 139 ALA B O 1
ATOM 2808 N N . GLU B 1 140 ? -0.119 18.469 15.672 1 94.06 140 GLU B N 1
ATOM 2809 C CA . GLU B 1 140 ? 0.658 18.344 16.906 1 94.06 140 GLU B CA 1
ATOM 2810 C C . GLU B 1 140 ? 2.133 18.641 16.656 1 94.06 140 GLU B C 1
ATOM 2812 O O . GLU B 1 140 ? 2.791 19.281 17.484 1 94.06 140 GLU B O 1
ATOM 2817 N N . ILE B 1 141 ? 2.662 18.156 15.555 1 95.19 141 ILE B N 1
ATOM 2818 C CA . ILE B 1 141 ? 4.051 18.438 15.211 1 95.19 141 ILE B CA 1
ATOM 2819 C C . ILE B 1 141 ? 4.234 19.938 14.992 1 95.19 141 ILE B C 1
ATOM 2821 O O . ILE B 1 141 ? 5.203 20.531 15.484 1 95.19 141 ILE B O 1
ATOM 2825 N N . GLY B 1 142 ? 3.281 20.562 14.227 1 92.88 142 GLY B N 1
ATOM 2826 C CA . GLY B 1 142 ? 3.34 22.016 14.023 1 92.88 142 GLY B CA 1
ATOM 2827 C C . GLY B 1 142 ? 3.355 22.797 15.328 1 92.88 142 GLY B C 1
ATOM 2828 O O . GLY B 1 142 ? 4.164 23.703 15.5 1 92.88 142 GLY B O 1
ATOM 2829 N N . ALA B 1 143 ? 2.496 22.453 16.219 1 92.06 143 ALA B N 1
ATOM 2830 C CA . ALA B 1 143 ? 2.428 23.109 17.516 1 92.06 143 ALA B CA 1
ATOM 2831 C C . ALA B 1 143 ? 3.73 22.922 18.297 1 92.06 143 ALA B C 1
ATOM 2833 O O . ALA B 1 143 ? 4.215 23.875 18.922 1 92.06 143 ALA B O 1
ATOM 2834 N N . MET B 1 144 ? 4.27 21.719 18.266 1 94 144 MET B N 1
ATOM 2835 C CA . MET B 1 144 ? 5.516 21.406 18.953 1 94 144 MET B CA 1
ATOM 2836 C C . MET B 1 144 ? 6.672 22.219 18.391 1 94 144 MET B C 1
ATOM 2838 O O . MET B 1 144 ? 7.457 22.797 19.141 1 94 144 MET B O 1
ATOM 2842 N N . LEU B 1 145 ? 6.773 22.281 17.109 1 95.19 145 LEU B N 1
ATOM 2843 C CA . LEU B 1 145 ? 7.891 22.953 16.438 1 95.19 145 LEU B CA 1
ATOM 2844 C C . LEU B 1 145 ? 7.766 24.469 16.547 1 95.19 145 LEU B C 1
ATOM 2846 O O . LEU B 1 145 ? 8.766 25.172 16.484 1 95.19 145 LEU B O 1
ATOM 2850 N N . ALA B 1 146 ? 6.551 24.938 16.672 1 92.12 146 ALA B N 1
ATOM 2851 C CA . ALA B 1 146 ? 6.301 26.375 16.734 1 92.12 146 ALA B CA 1
ATOM 2852 C C . ALA B 1 146 ? 6.934 26.984 17.984 1 92.12 146 ALA B C 1
ATOM 2854 O O . ALA B 1 146 ? 7.188 28.203 18.031 1 92.12 146 ALA B O 1
ATOM 2855 N N . GLN B 1 147 ? 7.195 26.203 18.953 1 91.5 147 GLN B N 1
ATOM 2856 C CA . GLN B 1 147 ? 7.758 26.703 20.203 1 91.5 147 GLN B CA 1
ATOM 2857 C C . GLN B 1 147 ? 9.188 27.188 20.016 1 91.5 147 GLN B C 1
ATOM 2859 O O . GLN B 1 147 ? 9.602 28.172 20.625 1 91.5 147 GLN B O 1
ATOM 2864 N N . VAL B 1 148 ? 9.898 26.578 19.172 1 92.75 148 VAL B N 1
ATOM 2865 C CA . VAL B 1 148 ? 11.312 26.891 19 1 92.75 148 VAL B CA 1
ATOM 2866 C C . VAL B 1 148 ? 11.547 27.438 17.594 1 92.75 148 VAL B C 1
ATOM 2868 O O . VAL B 1 148 ? 12.344 28.359 17.422 1 92.75 148 VAL B O 1
ATOM 2871 N N . GLY B 1 149 ? 10.844 26.797 16.609 1 94.75 149 GLY B N 1
ATOM 2872 C CA . GLY B 1 149 ? 11.023 27.172 15.219 1 94.75 149 GLY B CA 1
ATOM 2873 C C . GLY B 1 149 ? 12.297 26.609 14.609 1 94.75 149 GLY B C 1
ATOM 2874 O O . GLY B 1 149 ? 12.859 25.641 15.117 1 94.75 149 GLY B O 1
ATOM 2875 N N . SER B 1 150 ? 12.602 27.016 13.414 1 97.44 150 SER B N 1
ATOM 2876 C CA . SER B 1 150 ? 13.812 26.641 12.695 1 97.44 150 SER B CA 1
ATOM 2877 C C . SER B 1 150 ? 14.609 27.875 12.281 1 97.44 150 SER B C 1
ATOM 2879 O O . SER B 1 150 ? 14.031 28.906 11.969 1 97.44 150 SER B O 1
ATOM 2881 N N . PRO B 1 151 ? 15.969 27.797 12.312 1 97.81 151 PRO B N 1
ATOM 2882 C CA . PRO B 1 151 ? 16.781 28.922 11.859 1 97.81 151 PRO B CA 1
ATOM 2883 C C . PRO B 1 151 ? 16.781 29.078 10.336 1 97.81 151 PRO B C 1
ATOM 2885 O O . PRO B 1 151 ? 17.266 30.094 9.82 1 97.81 151 PRO B O 1
ATOM 2888 N N . VAL B 1 152 ? 16.312 28.109 9.641 1 97.31 152 VAL B N 1
ATOM 2889 C CA . VAL B 1 152 ? 16.266 28.125 8.18 1 97.31 152 VAL B CA 1
ATOM 2890 C C . VAL B 1 152 ? 14.891 28.641 7.727 1 97.31 152 VAL B C 1
ATOM 2892 O O . VAL B 1 152 ? 13.867 28.016 8.008 1 97.31 152 VAL B O 1
ATOM 2895 N N . PRO B 1 153 ? 14.812 29.703 6.992 1 96.19 153 PRO B N 1
ATOM 2896 C CA . PRO B 1 153 ? 13.555 30.391 6.695 1 96.19 153 PRO B CA 1
ATOM 2897 C C . PRO B 1 153 ? 12.523 29.484 6.035 1 96.19 153 PRO B C 1
ATOM 2899 O O . PRO B 1 153 ? 11.344 29.516 6.402 1 96.19 153 PRO B O 1
ATOM 2902 N N . ILE B 1 154 ? 12.938 28.656 5.137 1 96.19 154 ILE B N 1
ATOM 2903 C CA . ILE B 1 154 ? 11.969 27.844 4.422 1 96.19 154 ILE B CA 1
ATOM 2904 C C . ILE B 1 154 ? 11.422 26.766 5.355 1 96.19 154 ILE B C 1
ATOM 2906 O O . ILE B 1 154 ? 10.258 26.375 5.254 1 96.19 154 ILE B O 1
ATOM 2910 N N . TYR B 1 155 ? 12.25 26.234 6.195 1 96.94 155 TYR B N 1
ATOM 2911 C CA . TYR B 1 155 ? 11.758 25.281 7.199 1 96.94 155 TYR B CA 1
ATOM 2912 C C . TYR B 1 155 ? 10.812 25.969 8.172 1 96.94 155 TYR B C 1
ATOM 2914 O O . TYR B 1 155 ? 9.797 25.406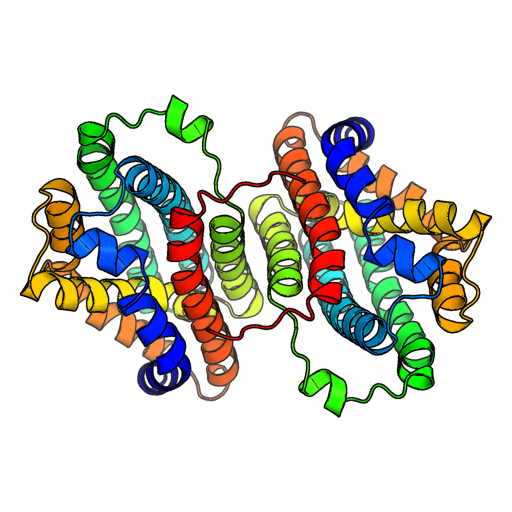 8.578 1 96.94 155 TYR B O 1
ATOM 2922 N N . GLN B 1 156 ? 11.117 27.219 8.523 1 95.88 156 GLN B N 1
ATOM 2923 C CA . GLN B 1 156 ? 10.234 27.984 9.391 1 95.88 156 GLN B CA 1
ATOM 2924 C C . GLN B 1 156 ? 8.883 28.219 8.719 1 95.88 156 GLN B C 1
ATOM 2926 O O . GLN B 1 156 ? 7.84 28.141 9.375 1 95.88 156 GLN B O 1
ATOM 2931 N N . ALA B 1 157 ? 8.914 28.531 7.449 1 93.31 157 ALA B N 1
ATOM 2932 C CA . ALA B 1 157 ? 7.676 28.734 6.707 1 93.31 157 ALA B CA 1
ATOM 2933 C C . ALA B 1 157 ? 6.816 27.469 6.727 1 93.31 157 ALA B C 1
ATOM 2935 O O . ALA B 1 157 ? 5.59 27.547 6.828 1 93.31 157 ALA B O 1
ATOM 2936 N N . TRP B 1 158 ? 7.449 26.328 6.531 1 94.12 158 TRP B N 1
ATOM 2937 C CA . TRP B 1 158 ? 6.75 25.047 6.609 1 94.12 158 TRP B CA 1
ATOM 2938 C C . TRP B 1 158 ? 6.105 24.859 7.977 1 94.12 158 TRP B C 1
ATOM 2940 O O . TRP B 1 158 ? 4.922 24.516 8.07 1 94.12 158 TRP B O 1
ATOM 2950 N N . ILE B 1 159 ? 6.816 25.141 9.062 1 93.5 159 ILE B N 1
ATOM 2951 C CA . ILE B 1 159 ? 6.309 25.047 10.43 1 93.5 159 ILE B CA 1
ATOM 2952 C C . ILE B 1 159 ? 5.109 25.969 10.602 1 93.5 159 ILE B C 1
ATOM 2954 O O . ILE B 1 159 ? 4.078 25.578 11.148 1 93.5 159 ILE B O 1
ATOM 2958 N N . ASP B 1 160 ? 5.191 27.141 10.047 1 90.69 160 ASP B N 1
ATOM 2959 C CA . ASP B 1 160 ? 4.152 28.156 10.203 1 90.69 160 ASP B CA 1
ATOM 2960 C C . ASP B 1 160 ? 2.861 27.734 9.508 1 90.69 160 ASP B C 1
ATOM 2962 O O . ASP B 1 160 ? 1.77 28.125 9.922 1 90.69 160 ASP B O 1
ATOM 2966 N N . SER B 1 161 ? 3.051 26.969 8.484 1 87.56 161 SER B N 1
ATOM 2967 C CA . SER B 1 161 ? 1.878 26.547 7.727 1 87.56 161 SER B CA 1
ATOM 2968 C C . SER B 1 161 ? 0.99 25.625 8.547 1 87.56 161 SER B C 1
ATOM 2970 O O . SER B 1 161 ? -0.202 25.484 8.258 1 87.56 161 SER B O 1
ATOM 2972 N N . TYR B 1 162 ? 1.487 25.047 9.625 1 87.31 162 TYR B N 1
ATOM 2973 C CA . TYR B 1 162 ? 0.708 24.125 10.445 1 87.31 162 TYR B CA 1
ATOM 2974 C C . TYR B 1 162 ? 0.353 24.766 11.789 1 87.31 162 TYR B C 1
ATOM 2976 O O . TYR B 1 162 ? -0.327 24.141 12.609 1 87.31 162 TYR B O 1
ATOM 2984 N N . ASN B 1 163 ? 0.827 25.828 12.117 1 77.5 163 ASN B N 1
ATOM 2985 C CA . ASN B 1 163 ? 0.529 26.516 13.367 1 77.5 163 ASN B CA 1
ATOM 2986 C C . ASN B 1 163 ? -0.505 27.609 13.172 1 77.5 163 ASN B C 1
ATOM 2988 O O . ASN B 1 163 ? -0.79 28.375 14.094 1 77.5 163 ASN B O 1
ATOM 2992 N N . ALA B 1 164 ? -1.101 27.641 12.148 1 67.75 164 ALA B N 1
ATOM 2993 C CA . ALA B 1 164 ? -2.092 28.688 11.914 1 67.75 164 ALA B CA 1
ATOM 2994 C C . ALA B 1 164 ? -3.414 28.359 12.594 1 67.75 164 ALA B C 1
ATOM 2996 O O . ALA B 1 164 ? -3.744 27.188 12.789 1 67.75 164 ALA B O 1
ATOM 2997 N N . ASP B 1 165 ? -4.008 29.281 13.211 1 63.22 165 ASP B N 1
ATOM 2998 C CA . ASP B 1 165 ? -5.277 29.188 13.922 1 63.22 165 ASP B CA 1
ATOM 2999 C C . ASP B 1 165 ? -6.289 28.359 13.125 1 63.22 165 ASP B C 1
ATOM 3001 O O . ASP B 1 165 ? -7.043 27.578 13.695 1 63.22 165 ASP B O 1
ATOM 3005 N N . ASP B 1 166 ? -6.211 28.438 11.969 1 65.75 166 ASP B N 1
ATOM 3006 C CA . ASP B 1 166 ? -7.148 27.75 11.102 1 65.75 166 ASP B CA 1
ATOM 3007 C C . ASP B 1 166 ? -6.934 26.234 11.164 1 65.75 166 ASP B C 1
ATOM 3009 O O . ASP B 1 166 ? -7.891 25.453 11.07 1 65.75 166 ASP B O 1
ATOM 3013 N N . TYR B 1 167 ? -5.742 25.906 11.5 1 70.06 167 TYR B N 1
ATOM 3014 C CA . TYR B 1 167 ? -5.43 24.484 11.539 1 70.06 167 TYR B CA 1
ATOM 3015 C C . TYR B 1 167 ? -5.988 23.844 12.797 1 70.06 167 TYR B C 1
ATOM 3017 O O . TYR B 1 167 ? -6.508 22.719 12.75 1 70.06 167 TYR B O 1
ATOM 3025 N N . THR B 1 168 ? -6.109 24.625 13.773 1 70.38 168 THR B N 1
ATOM 3026 C CA . THR B 1 168 ? -6.637 24.141 15.039 1 70.38 168 THR B CA 1
ATOM 3027 C C . THR B 1 168 ? -8.141 23.922 14.953 1 70.38 168 THR B C 1
ATOM 3029 O O . THR B 1 168 ? -8.664 22.922 15.469 1 70.38 168 THR B O 1
ATOM 3032 N N . ASP B 1 169 ? -8.812 24.844 14.43 1 77.69 169 ASP B N 1
ATOM 3033 C CA . ASP B 1 169 ? -10.258 24.703 14.266 1 77.69 169 ASP B CA 1
ATOM 3034 C C . ASP B 1 169 ? -10.594 23.516 13.375 1 77.69 169 ASP B C 1
ATOM 3036 O O . ASP B 1 169 ? -11.539 22.781 13.648 1 77.69 169 ASP B O 1
ATOM 3040 N N . GLU B 1 170 ? -9.742 23.375 12.43 1 82.06 170 GLU B N 1
ATOM 3041 C CA . GLU B 1 170 ? -9.938 22.25 11.516 1 82.06 170 GLU B CA 1
ATOM 3042 C C . GLU B 1 170 ? -9.805 20.922 12.234 1 82.06 170 GLU B C 1
ATOM 3044 O O . GLU B 1 170 ? -10.516 19.969 11.93 1 82.06 170 GLU B O 1
ATOM 3049 N N . MET B 1 171 ? -9.008 20.938 13.25 1 90.44 171 MET B N 1
ATOM 3050 C CA . MET B 1 171 ? -8.766 19.703 13.984 1 90.44 171 MET B CA 1
ATOM 3051 C C . MET B 1 171 ? -9.992 19.297 14.805 1 90.44 171 MET B C 1
ATOM 3053 O O . MET B 1 171 ? -10.328 18.125 14.898 1 90.44 171 MET B O 1
ATOM 3057 N N . THR B 1 172 ? -10.656 20.328 15.32 1 92.38 172 THR B N 1
ATOM 3058 C CA . THR B 1 172 ? -11.875 20.047 16.062 1 92.38 172 THR B CA 1
ATOM 3059 C C . THR B 1 172 ? -12.914 19.375 15.18 1 92.38 172 THR B C 1
ATOM 3061 O O . THR B 1 172 ? -13.539 18.391 15.586 1 92.38 172 THR B O 1
ATOM 3064 N N . ASP B 1 173 ? -13.07 19.891 14.031 1 93.69 173 ASP B N 1
ATOM 3065 C CA . ASP B 1 173 ? -14.039 19.344 13.094 1 93.69 173 ASP B CA 1
ATOM 3066 C C . ASP B 1 173 ? -13.656 17.922 12.672 1 93.69 173 ASP B C 1
ATOM 3068 O O . ASP B 1 173 ? -14.516 17.047 12.562 1 93.69 173 ASP B O 1
ATOM 3072 N N . GLN B 1 174 ? -12.398 17.719 12.414 1 95.94 174 GLN B N 1
ATOM 3073 C CA . GLN B 1 174 ? -11.93 16.406 11.992 1 95.94 174 GLN B CA 1
ATOM 3074 C C . GLN B 1 174 ? -12.156 15.367 13.094 1 95.94 174 GLN B C 1
ATOM 3076 O O . GLN B 1 174 ? -12.578 14.242 12.812 1 95.94 174 GLN B O 1
ATOM 3081 N N . LEU B 1 175 ? -11.836 15.711 14.328 1 97.5 175 LEU B N 1
ATOM 3082 C CA . LEU B 1 175 ? -12.039 14.805 15.453 1 97.5 175 LEU B CA 1
ATOM 3083 C C . LEU B 1 175 ? -13.516 14.492 15.648 1 97.5 175 LEU B C 1
ATOM 3085 O O . LEU B 1 175 ? -13.891 13.344 15.898 1 97.5 175 LEU B O 1
ATOM 3089 N N . ALA B 1 176 ? -14.328 15.523 15.539 1 97 176 ALA B N 1
ATOM 3090 C CA . ALA B 1 176 ? -15.773 15.344 15.68 1 97 176 ALA B CA 1
ATOM 3091 C C . ALA B 1 176 ? -16.312 14.414 14.602 1 97 176 ALA B C 1
ATOM 3093 O O . ALA B 1 176 ? -17.188 13.57 14.883 1 97 176 ALA B O 1
ATOM 3094 N N . LEU B 1 177 ? -15.844 14.594 13.406 1 97.81 177 LEU B N 1
ATOM 3095 C CA . LEU B 1 177 ? -16.281 13.766 12.281 1 97.81 177 LEU B CA 1
ATOM 3096 C C . LEU B 1 177 ? -15.922 12.305 12.523 1 97.81 177 LEU B C 1
ATOM 3098 O O . LEU B 1 177 ? -16.75 11.414 12.281 1 97.81 177 LEU B O 1
ATOM 3102 N N . ALA B 1 178 ? -14.719 12.031 12.945 1 98.56 178 ALA B N 1
ATOM 3103 C CA . ALA B 1 178 ? -14.281 10.672 13.227 1 98.56 178 ALA B CA 1
ATOM 3104 C C . ALA B 1 178 ? -15.125 10.039 14.328 1 98.56 178 ALA B C 1
ATOM 3106 O O . ALA B 1 178 ? -15.5 8.867 14.234 1 98.56 178 ALA B O 1
ATOM 3107 N N . ASN B 1 179 ? -15.43 10.781 15.359 1 98.56 179 ASN B N 1
ATOM 3108 C CA . ASN B 1 179 ? -16.266 10.273 16.453 1 98.56 179 ASN B CA 1
ATOM 3109 C C . ASN B 1 179 ? -17.703 10.031 15.984 1 98.56 179 ASN B C 1
ATOM 3111 O O . ASN B 1 179 ? -18.375 9.125 16.484 1 98.56 179 ASN B O 1
ATOM 3115 N N . LEU B 1 180 ? -18.141 10.844 15.07 1 98.12 180 LEU B N 1
ATOM 3116 C CA . LEU B 1 180 ? -19.5 10.734 14.562 1 98.12 180 LEU B CA 1
ATOM 3117 C C . LEU B 1 180 ? -19.688 9.422 13.805 1 98.12 180 LEU B C 1
ATOM 3119 O O . LEU B 1 180 ? -20.734 8.773 13.922 1 98.12 180 LEU B O 1
ATOM 3123 N N . VAL B 1 181 ? -18.734 8.984 13.031 1 98.25 181 VAL B N 1
ATOM 3124 C CA . VAL B 1 181 ? -18.922 7.848 12.133 1 98.25 181 VAL B CA 1
ATOM 3125 C C . VAL B 1 181 ? -18.531 6.555 12.852 1 98.25 181 VAL B C 1
ATOM 3127 O O . VAL B 1 181 ? -18.812 5.457 12.359 1 98.25 181 VAL B O 1
ATOM 3130 N N . ALA B 1 182 ? -17.891 6.656 13.977 1 98.44 182 ALA B N 1
ATOM 3131 C CA . ALA B 1 182 ? -17.453 5.477 14.727 1 98.44 182 ALA B CA 1
ATOM 3132 C C . ALA B 1 182 ? -18.609 4.898 15.539 1 98.44 182 ALA B C 1
ATOM 3134 O O . ALA B 1 182 ? -19.391 5.645 16.141 1 98.44 182 ALA B O 1
ATOM 3135 N N . THR B 1 183 ? -18.781 3.65 15.477 1 98.06 183 THR B N 1
ATOM 3136 C CA . THR B 1 183 ? -19.734 2.875 16.266 1 98.06 183 THR B CA 1
ATOM 3137 C C . THR B 1 183 ? -19.016 1.745 17 1 98.06 183 THR B C 1
ATOM 3139 O O . THR B 1 183 ? -17.891 1.39 16.672 1 98.06 183 THR B O 1
ATOM 3142 N N . PRO B 1 184 ? -19.609 1.265 18.047 1 97.44 184 PRO B N 1
ATOM 3143 C CA . PRO B 1 184 ? -18.984 0.118 18.703 1 97.44 184 PRO B CA 1
ATOM 3144 C C . PRO B 1 184 ? -18.672 -1.026 17.75 1 97.44 184 PRO B C 1
ATOM 3146 O O . PRO B 1 184 ? -17.672 -1.719 17.906 1 97.44 184 PRO B O 1
ATOM 3149 N N . GLN B 1 185 ? -19.484 -1.216 16.75 1 97.75 185 GLN B N 1
ATOM 3150 C CA . GLN B 1 185 ? -19.359 -2.33 15.82 1 97.75 185 GLN B CA 1
ATOM 3151 C C . GLN B 1 185 ? -18.172 -2.123 14.883 1 97.75 185 GLN B C 1
ATOM 3153 O O . GLN B 1 185 ? -17.453 -3.074 14.562 1 97.75 185 GLN B O 1
ATOM 3158 N N . ASN B 1 186 ? -17.938 -0.915 14.453 1 98.25 186 ASN B N 1
ATOM 3159 C CA . ASN B 1 186 ? -16.906 -0.713 13.445 1 98.25 186 ASN B CA 1
ATOM 3160 C C . ASN B 1 186 ? -15.609 -0.189 14.062 1 98.25 186 ASN B C 1
ATOM 3162 O O . ASN B 1 186 ? -14.586 -0.083 13.383 1 98.25 186 ASN B O 1
ATOM 3166 N N . THR B 1 187 ? -15.562 0.137 15.359 1 98.44 187 THR B N 1
ATOM 3167 C CA . THR B 1 187 ? -14.43 0.767 16.031 1 98.44 187 THR B CA 1
ATOM 3168 C C . THR B 1 187 ? -13.18 -0.102 15.906 1 98.44 187 THR B C 1
ATOM 3170 O O . THR B 1 187 ? -12.094 0.399 15.602 1 98.44 187 THR B O 1
ATOM 3173 N N . PRO B 1 188 ? -13.266 -1.449 16.078 1 98.12 188 PRO B N 1
ATOM 3174 C CA . PRO B 1 188 ? -12.039 -2.246 15.938 1 98.12 188 PRO B CA 1
ATOM 3175 C C . PRO B 1 188 ? -11.398 -2.109 14.562 1 98.12 188 PRO B C 1
ATOM 3177 O O . PRO B 1 188 ? -10.172 -1.979 14.453 1 98.12 188 PRO B O 1
ATOM 3180 N N . GLU B 1 189 ? -12.211 -2.086 13.57 1 98.31 189 GLU B N 1
ATOM 3181 C CA . GLU B 1 189 ? -11.703 -1.943 12.203 1 98.31 189 GLU B CA 1
ATOM 3182 C C . GLU B 1 189 ? -11.133 -0.546 11.969 1 98.31 189 GLU B C 1
ATOM 3184 O O . GLU B 1 189 ? -10.078 -0.395 11.352 1 98.31 189 GLU B O 1
ATOM 3189 N N . LEU B 1 190 ? -11.836 0.446 12.469 1 98.81 190 LEU B N 1
ATOM 3190 C CA . LEU B 1 190 ? -11.383 1.823 12.312 1 98.81 190 LEU B CA 1
ATOM 3191 C C . LEU B 1 190 ? -10.062 2.049 13.047 1 98.81 190 LEU B C 1
ATOM 3193 O O . LEU B 1 190 ? -9.203 2.789 12.562 1 98.81 190 LEU B O 1
ATOM 3197 N N . LEU B 1 191 ? -9.922 1.396 14.188 1 98.75 191 LEU B N 1
ATOM 3198 C CA . LEU B 1 191 ? -8.672 1.508 14.938 1 98.75 191 LEU B CA 1
ATOM 3199 C C . LEU B 1 191 ? -7.516 0.89 14.156 1 98.75 191 LEU B C 1
ATOM 3201 O O . LEU B 1 191 ? -6.41 1.438 14.133 1 98.75 191 LEU B O 1
ATOM 3205 N N . THR B 1 192 ? -7.766 -0.219 13.508 1 98.56 192 THR B N 1
ATOM 3206 C CA . THR B 1 192 ? -6.746 -0.869 12.695 1 98.56 192 THR B CA 1
ATOM 3207 C C . THR B 1 192 ? -6.309 0.037 11.547 1 98.56 192 THR B C 1
ATOM 3209 O O . THR B 1 192 ? -5.117 0.175 11.273 1 98.56 192 THR B O 1
ATOM 3212 N N . ILE B 1 193 ? -7.27 0.667 10.922 1 98.81 193 ILE B N 1
ATOM 3213 C CA . ILE B 1 193 ? -7.004 1.569 9.812 1 98.81 193 ILE B CA 1
ATOM 3214 C C . ILE B 1 193 ? -6.195 2.77 10.297 1 98.81 193 ILE B C 1
ATOM 3216 O O . ILE B 1 193 ? -5.199 3.146 9.68 1 98.81 193 ILE B O 1
ATOM 3220 N N . PHE B 1 194 ? -6.609 3.348 11.438 1 98.88 194 PHE B N 1
ATOM 3221 C CA . PHE B 1 194 ? -5.934 4.5 12.023 1 98.88 194 PHE B CA 1
ATOM 3222 C C . PHE B 1 194 ? -4.488 4.156 12.375 1 98.88 194 PHE B C 1
ATOM 3224 O O . PHE B 1 194 ? -3.576 4.941 12.109 1 98.88 194 PHE B O 1
ATOM 3231 N N . LYS B 1 195 ? -4.312 2.994 12.945 1 98.56 195 LYS B N 1
ATOM 3232 C CA . LYS B 1 195 ? -2.975 2.551 13.328 1 98.56 195 LYS B CA 1
ATOM 3233 C C . LYS B 1 195 ? -2.064 2.42 12.109 1 98.56 195 LYS B C 1
ATOM 3235 O O . LYS B 1 195 ? -0.903 2.828 12.148 1 98.56 195 LYS B O 1
ATOM 3240 N N . LYS B 1 196 ? -2.566 1.898 11.047 1 98.62 196 LYS B N 1
ATOM 3241 C CA . LYS B 1 196 ? -1.768 1.734 9.836 1 98.62 196 LYS B CA 1
ATOM 3242 C C . LYS B 1 196 ? -1.429 3.086 9.211 1 98.62 196 LYS B C 1
ATOM 3244 O O . LYS B 1 196 ? -0.305 3.299 8.75 1 98.62 196 LYS B O 1
ATOM 3249 N N . SER B 1 197 ? -2.412 3.982 9.188 1 98.81 197 SER B N 1
ATOM 3250 C CA . SER B 1 197 ? -2.121 5.328 8.703 1 98.81 197 SER B CA 1
ATOM 3251 C C . SER B 1 197 ? -1.023 5.992 9.523 1 98.81 197 SER B C 1
ATOM 3253 O O . SER B 1 197 ? -0.156 6.676 8.977 1 98.81 197 SER B O 1
ATOM 3255 N N . SER B 1 198 ? -1.093 5.781 10.82 1 98.62 198 SER B N 1
ATOM 3256 C CA . SER B 1 198 ? -0.085 6.355 11.703 1 98.62 198 SER B CA 1
ATOM 3257 C C . SER B 1 198 ? 1.296 5.773 11.422 1 98.62 198 SER B C 1
ATOM 3259 O O . SER B 1 198 ? 2.293 6.5 11.43 1 98.62 198 SER B O 1
ATOM 3261 N N . TRP B 1 199 ? 1.33 4.484 11.164 1 98.5 199 TRP B N 1
ATOM 3262 C CA . TRP B 1 199 ? 2.574 3.82 10.789 1 98.5 199 TRP B CA 1
ATOM 3263 C C . TRP B 1 199 ? 3.111 4.375 9.477 1 98.5 199 TRP B C 1
ATOM 3265 O O . TRP B 1 199 ? 4.316 4.605 9.336 1 98.5 199 TRP B O 1
ATOM 3275 N N . TYR B 1 200 ? 2.268 4.621 8.531 1 98.62 200 TYR B N 1
ATOM 3276 C CA . TYR B 1 200 ? 2.68 5.16 7.242 1 98.62 200 TYR B CA 1
ATOM 3277 C C . TYR B 1 200 ? 3.182 6.59 7.387 1 98.62 200 TYR B C 1
ATOM 3279 O O . TYR B 1 200 ? 4.098 7.008 6.672 1 98.62 200 TYR B O 1
ATOM 3287 N N . GLU B 1 201 ? 2.561 7.379 8.312 1 98.44 201 GLU B N 1
ATOM 3288 C CA . GLU B 1 201 ? 3.049 8.727 8.57 1 98.44 201 GLU B CA 1
ATOM 3289 C C . GLU B 1 201 ? 4.508 8.711 9.023 1 98.44 201 GLU B C 1
ATOM 3291 O O . GLU B 1 201 ? 5.324 9.492 8.523 1 98.44 201 GLU B O 1
ATOM 3296 N N . LEU B 1 202 ? 4.789 7.801 9.914 1 98.44 202 LEU B N 1
ATOM 3297 C CA . LEU B 1 202 ? 6.156 7.652 10.398 1 98.44 202 LEU B CA 1
ATOM 3298 C C . LEU B 1 202 ? 7.105 7.285 9.258 1 98.44 202 LEU B C 1
ATOM 3300 O O . LEU B 1 202 ? 8.188 7.867 9.133 1 98.44 202 LEU B O 1
ATOM 3304 N N . ASN B 1 203 ? 6.66 6.406 8.43 1 98 203 ASN B N 1
ATOM 3305 C CA . ASN B 1 203 ? 7.512 5.93 7.344 1 98 203 ASN B CA 1
ATOM 3306 C C . ASN B 1 203 ? 7.625 6.961 6.227 1 98 203 ASN B C 1
ATOM 3308 O O . ASN B 1 203 ? 8.539 6.891 5.402 1 98 203 ASN B O 1
ATOM 3312 N N . PHE B 1 204 ? 6.684 7.883 6.199 1 98.5 204 PHE B N 1
ATOM 3313 C CA . PHE B 1 204 ? 6.734 8.961 5.219 1 98.5 204 PHE B CA 1
ATOM 3314 C C . PHE B 1 204 ? 7.957 9.844 5.445 1 98.5 204 PHE B C 1
ATOM 3316 O O . PHE B 1 204 ? 8.617 10.266 4.492 1 98.5 204 PHE B O 1
ATOM 3323 N N . TRP B 1 205 ? 8.281 10.078 6.746 1 98.44 205 TRP B N 1
ATOM 3324 C CA . TRP B 1 205 ? 9.484 10.828 7.086 1 98.44 205 TRP B CA 1
ATOM 3325 C C . TRP B 1 205 ? 10.734 10.086 6.629 1 98.44 205 TRP B C 1
ATOM 3327 O O . TRP B 1 205 ? 11.633 10.688 6.023 1 98.44 205 TRP B O 1
ATOM 3337 N N . GLN B 1 206 ? 10.766 8.82 6.883 1 98.06 206 GLN B N 1
ATOM 3338 C CA . GLN B 1 206 ? 11.93 8.016 6.531 1 98.06 206 GLN B CA 1
ATOM 3339 C C . GLN B 1 206 ? 12.078 7.906 5.016 1 98.06 206 GLN B C 1
ATOM 3341 O O . GLN B 1 206 ? 13.203 7.922 4.496 1 98.06 206 GLN B O 1
ATOM 3346 N N . MET B 1 207 ? 10.977 7.742 4.336 1 98.38 207 MET B N 1
ATOM 3347 C CA . MET B 1 207 ? 10.953 7.727 2.875 1 98.38 207 MET B CA 1
ATOM 3348 C C . MET B 1 207 ? 11.672 8.945 2.309 1 98.38 207 MET B C 1
ATOM 3350 O O . MET B 1 207 ? 12.453 8.828 1.361 1 98.38 207 MET B O 1
ATOM 3354 N N . ALA B 1 208 ? 11.406 10.094 2.893 1 98.44 208 ALA B N 1
ATOM 3355 C CA . ALA B 1 208 ? 12.023 11.336 2.441 1 98.44 208 ALA B CA 1
ATOM 3356 C C . ALA B 1 208 ? 13.531 11.32 2.701 1 98.44 208 ALA B C 1
ATOM 3358 O O . ALA B 1 208 ? 14.32 11.695 1.831 1 98.44 208 ALA B O 1
ATOM 3359 N N . LEU B 1 209 ? 13.984 10.867 3.881 1 98.44 209 LEU B N 1
ATOM 3360 C CA . LEU B 1 209 ? 15.406 10.805 4.207 1 98.44 209 LEU B CA 1
ATOM 3361 C C . LEU B 1 209 ? 16.141 9.844 3.279 1 98.44 209 LEU B C 1
ATOM 3363 O O . LEU B 1 209 ? 17.281 10.086 2.908 1 98.44 209 LEU B O 1
ATOM 3367 N N . ASP B 1 210 ? 15.461 8.828 2.912 1 97.81 210 ASP B N 1
ATOM 3368 C CA . ASP B 1 210 ? 16.094 7.781 2.107 1 97.81 210 ASP B CA 1
ATOM 3369 C C . ASP B 1 210 ? 16.016 8.109 0.62 1 97.81 210 ASP B C 1
ATOM 3371 O O . ASP B 1 210 ? 16.641 7.441 -0.204 1 97.81 210 ASP B O 1
ATOM 3375 N N . HIS B 1 211 ? 15.25 9.117 0.298 1 98.06 211 HIS B N 1
ATOM 3376 C CA . HIS B 1 211 ? 14.922 9.359 -1.103 1 98.06 211 HIS B CA 1
ATOM 3377 C C . HIS B 1 211 ? 14.469 8.078 -1.794 1 98.06 211 HIS B C 1
ATOM 3379 O O . HIS B 1 211 ? 15.008 7.711 -2.842 1 98.06 211 HIS B O 1
ATOM 3385 N N . GLU B 1 212 ? 13.453 7.457 -1.227 1 97.62 212 GLU B N 1
ATOM 3386 C CA . GLU B 1 212 ? 12.961 6.16 -1.692 1 97.62 212 GLU B CA 1
ATOM 3387 C C . GLU B 1 212 ? 12.516 6.23 -3.15 1 97.62 212 GLU B C 1
ATOM 3389 O O . GLU B 1 212 ? 11.953 7.238 -3.584 1 97.62 212 GLU B O 1
ATOM 3394 N N . ASP B 1 213 ? 12.773 5.184 -3.859 1 96.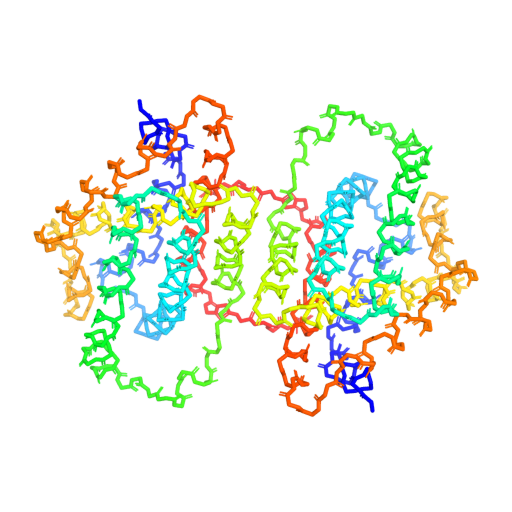75 213 ASP B N 1
ATOM 3395 C CA . ASP B 1 213 ? 12.266 5.039 -5.219 1 96.75 213 ASP B CA 1
ATOM 3396 C C . ASP B 1 213 ? 11.969 3.578 -5.547 1 96.75 213 ASP B C 1
ATOM 3398 O O . ASP B 1 213 ? 12.031 2.717 -4.668 1 96.75 213 ASP B O 1
ATOM 3402 N N . TRP B 1 214 ? 11.602 3.232 -6.719 1 96.75 214 TRP B N 1
ATOM 3403 C CA . TRP B 1 214 ? 11.133 1.911 -7.117 1 96.75 214 TRP B CA 1
ATOM 3404 C C . TRP B 1 214 ? 12.273 1.067 -7.668 1 96.75 214 TRP B C 1
ATOM 3406 O O . TRP B 1 214 ? 12.047 0.081 -8.375 1 96.75 214 TRP B O 1
ATOM 3416 N N . SER B 1 215 ? 13.5 1.475 -7.398 1 92.88 215 SER B N 1
ATOM 3417 C CA . SER B 1 215 ? 14.648 0.791 -7.977 1 92.88 215 SER B CA 1
ATOM 3418 C C . SER B 1 215 ? 14.734 -0.652 -7.492 1 92.88 215 SER B C 1
ATOM 3420 O O . SER B 1 215 ? 14.391 -0.948 -6.344 1 92.88 215 SER B O 1
ATOM 3422 N N . VAL B 1 216 ? 15.086 -1.55 -8.383 1 91 216 VAL B N 1
ATOM 3423 C CA . VAL B 1 216 ? 15.344 -2.961 -8.102 1 91 216 VAL B CA 1
ATOM 3424 C C . VAL B 1 216 ? 16.844 -3.203 -8.008 1 91 216 VAL B C 1
ATOM 3426 O O . VAL B 1 216 ? 17.609 -2.822 -8.898 1 91 216 VAL B O 1
ATOM 3429 N N . ASN B 1 217 ? 17.312 -3.58 -6.758 1 72.5 217 ASN B N 1
ATOM 3430 C CA . ASN B 1 217 ? 18.75 -3.814 -6.578 1 72.5 217 ASN B CA 1
ATOM 3431 C C . ASN B 1 217 ? 19.141 -5.211 -7.047 1 72.5 217 ASN B C 1
ATOM 3433 O O . ASN B 1 217 ? 18.344 -6.148 -6.969 1 72.5 217 ASN B O 1
#

Nearest PDB structures (foldseek):
  2qcx-assembly1_B  TM=9.605E-01  e=1.736E-14  Bacillus subtilis
  1to9-assembly1_A  TM=9.589E-01  e=6.313E-14  Bacillus subtilis
  3mvu-assembly1_A  TM=9.106E-01  e=1.393E-10  Ruegeria sp. TM1040
  2gm7-assembly1_C  TM=9.034E-01  e=2.014E-10  Pyrobaculum aerophilum str. IM2
  2a6b-assembly1_A-2  TM=8.489E-01  e=1.276E-08  Streptococcus pneumoniae R6

Foldseek 3Di:
DLVVVLCVVQVPLLVCQLPPPLLVCLLAVNPDVQLVVLLLLLVLVLLLLLLVLLQVLLVQDPDPVSNVLSPVVSVVSVVVSVVCCVPVCVVSVPDPVNSVVQDNFPLSVVLSVLLVVLCVPVGSLRNLLLSLCVLPSLLVSLVVSVVRAHPDVSSNVVSVVNPDPVSVVSNVVSVVSNVVSDDPVCSVVSSVSNNVSSNSSSVSSVCSVVVGHPDDD/DLVVVLCVVQVPLLVCQLPPPLLVCLLAVNPDPQLVVLLLLLVLVLLLLLLVLLQVLLVQDPDPVSNVLSPVVSVVSVVVSVVCCVPVCVVSVPDPVNSVVQDNFPLSVVLSVLLVVLCVPVGSLRNLLLSLCVLPSLLVSLVVSVVRAHPDVSSNVVSVVNPDPVSVVSNVVSVVSNVVSDDPVCSVVSSVSNNVSSNSSSVSSVCSVVVGHPDDD

Organism: Levilactobacillus brevis (strain ATCC 367 / BCRC 12310 / CIP 105137 / JCM 1170 / LMG 11437 / NCIMB 947 / NCTC 947) (NCBI:txid387344)

Sequence (434 aa):
MFTDQAHTATQKSWAASKHHPFIQQLQAGTLPLATFRYYLIQDHYYLQEFAKVHDLAADQSQQPQVIAQLRANAAQLRAGEMAVRQGFFQELAITDDDLAATPMAPSAYAYTSHLYRALMTAGSAGAIAGLLPCYWLYAEIGAMLAQVGSPVPIYQAWIDSYNADDYTDEMTDQLALANLVATPQNTPELLTIFKKSSWYELNFWQMALDHEDWSVNMFTDQAHTATQKSWAASKHHPFIQQLQAGTLPLATFRYYLIQDHYYLQEFAKVHDLAADQSQQPQVIAQLRANAAQLRAGEMAVRQGFFQELAITDDDLAATPMAPSAYAYTSHLYRALMTAGSAGAIAGLLPCYWLYAEIGAMLAQVGSPVPIYQAWIDSYNADDYTDEMTDQLALANLVATPQNTPELLTIFKKSSWYELNFWQMALDHEDWSVN

Solvent-accessible surface area (backbone atoms only — not comparable to full-atom values): 22235 Å² total; per-residue (Å²): 104,57,61,59,53,45,54,64,74,34,47,66,44,49,50,44,39,64,63,25,66,59,50,51,25,37,40,70,48,66,50,54,64,69,39,51,52,49,35,52,56,44,48,50,53,46,49,53,51,51,25,49,51,26,44,53,28,24,70,67,43,88,46,67,70,59,29,52,49,26,45,52,50,24,52,49,48,57,57,45,50,53,51,43,44,69,40,59,29,51,77,67,66,58,44,71,66,52,52,69,74,51,62,77,24,56,62,54,47,34,45,52,16,45,38,46,32,27,29,73,75,48,37,36,47,19,26,46,28,29,53,42,43,62,59,52,52,46,40,52,43,14,52,61,43,60,75,78,43,29,86,36,65,69,52,29,52,57,39,50,69,35,54,36,69,67,50,56,59,49,46,55,54,53,51,50,52,45,40,68,60,49,42,87,86,50,38,67,60,32,43,53,39,30,48,50,37,35,51,39,55,38,44,48,48,52,36,26,75,64,62,51,58,85,77,79,127,106,57,61,60,53,46,53,65,73,33,46,67,43,49,52,44,39,63,65,25,67,58,51,49,24,38,40,70,46,68,50,54,65,70,38,51,50,50,35,50,55,44,48,52,54,45,49,55,52,50,25,50,50,27,44,53,28,25,73,67,42,89,46,67,70,58,29,51,49,29,44,51,50,26,52,48,47,58,55,46,50,51,51,44,43,69,39,59,30,53,76,68,67,58,46,72,66,51,51,69,73,51,62,76,23,56,64,54,47,33,43,52,16,45,38,48,31,28,29,73,74,48,35,37,47,18,26,46,29,29,53,43,41,63,61,52,52,45,40,51,44,13,53,59,43,61,75,78,42,29,85,35,66,69,49,29,53,57,39,50,71,34,53,38,72,67,50,55,58,48,46,54,53,52,51,49,52,45,42,67,60,47,40,86,85,50,36,67,60,31,42,52,39,30,47,49,36,36,50,40,54,36,46,47,48,51,36,27,75,65,62,50,57,85,78,78,128

pLDDT: mean 95.19, std 6.25, range [63.22, 98.88]

Radius of gyration: 22.63 Å; Cα contacts (8 Å, |Δi|>4): 514; chains: 2; bounding box: 46×63×50 Å

Secondary structure (DSSP, 8-state):
-HHHHHHHHTHHHHHHHHT-HHHHHHHHT-S-HHHHHHHHHHHHHHHHHHHHHHHHHHHH---HHHHHHHHHHHHHHHHHHHHHIIIIIHHTT--HHHHHHSPPPHHHHHHHHHHHHHHHHHHHHHHHHHHHHHHHHHHHHHHHHHTT--SSHHHHHHHHHHSSHHHHHHHHHHHHHHHHH--TTTHHHHHHHHHHHHHHHHHHHHHHHHT------/-HHHHHHHHTHHHHHHHHT-HHHHHHHHT-S-HHHHHHHHHHHHHHHHHHHHHHHHHHHH---HHHHHHHHHHHHHHHHHHHHHIIIIIHHTT--HHHHHHSPPPHHHHHHHHHHHHHHHHHHHHHHHHHHHHHHHHHHHHHHHHHTT--SSHHHHHHHHHHSSHHHHHHHHHHHHHHHHH--TTTHHHHHHHHHHHHHHHHHHHHHHHHT------